Protein 5HQA (pdb70)

Nearest PDB structures (foldseek):
  5hqa-assembly1_A  TM=1.002E+00  e=0.000E+00  Pseudoalteromonas sp. K8
  5hqb-assembly1_A  TM=1.001E+00  e=0.000E+00  Pseudoalteromonas sp. K8
  5hqc-assembly1_A  TM=1.001E+00  e=0.000E+00  Pseudoalteromonas sp. K8
  2jka-assembly1_A  TM=9.350E-01  e=1.838E-80  Bacteroides thetaiotaomicron VPI-5482
  3wfa-assembly1_A  TM=9.321E-01  e=3.024E-80  Bacteroides thetaiotaomicron

Organism: NCBI:txid1719649

Foldseek 3Di:
DWFAAPVRQKIKDWAQPPQFTWIWIGGNPHTFFPTWHFWFDWPPQQTRGGQWHWDDKDKDWDWDWDAFPFAQAGIATDTWIKMKTKIWHDDDSIAIKIKMWTYHPFWIKIKIWGAFDPPQFWIFTQFTFTKGQGPQLQQKWWWFDADLFFAFLADFTDIGRSQVRAKTAPQTWIAGPLQKIKGKAWADQAQFFGWIWGQDPGRITGTDGFPWLVRTFGIDGGIDMGTMIMMTIDNALQSLLADPVLQSSDDAAPLPDLPLQAFWEEEELPVCCLLVQAHLEDDPRHSQAPVNQLVRLVLCLVLPGAEYEYHSQWPQRPDPSLPRLQPTDLQHGDPRHDLQVVLVSCVVSNHYYEAEAERSQALASCVVCVLVNLVNCLVSVHAEYEYHHNGTAQARWYQDPVRRIGTGGQRGSVNSNSVVVSLVSNVVSNHAYEYEPHHQASNCCRHRVSPFEYASYHAQSCLSPVQARHALLRLLQCLSISCSRDAHARQAAEQPQQSQHFADRTRGPLAFNQLSLLCLFRGATSYHYNYYDSVSCVVPVVSCVSVSPDHRGFNHKGFQHGDRSFKTKMKTFHDPDDPDNRQKIKMKMWGGQAWDKDKFQLLVHDAPWKWWKFKKWAAPPDARGHRRHRIDTDIDIDHRRDMDIHTAHRSGMMMIMTHTDD

Secondary structure (DSSP, 8-state):
-EEE-TTSSEEEEEESSSSS-EEEEEETTEEEEEEEE--EEESSSPPB-TT-EEEEEEEEEEEEEEE-SSSS-SEEEEEEEEEEEEEEEPSSS-EEEEEEEEEETTEEEEEEEE---TT--EEEEEEE--EEEETTGGG-EEEE-BSS-TTTT--PPEEEEGGG--EE-SSEEEE-TT--EEEEEEE---SSPPEEEEE-STTEEEEEEPPPTTS-SEEEESSEEPPEEEEEEESSHHHHHT--HHHHTSPP-SSS--TT---EEEEEETHHHHTTSSBSSSSTTBS--HHHHHHHHHHHHHHT--EEEE-S-BTT-SS-GGG-TTT--SS-B-TT--HHHHHHHHHHHSPEEEEEEE-TTBHHHHHHHHHHHHHHHHHTT--EEEEE----TT-EEEE-TTS-EEEE-TTSHHHHHHHHHHHHHHHHTT-EEEESS-PPP-STTTTSTTEEEE--S--TTHHHH-SS---TTHHHHHTTTHHHHS------------TT-SSSSSSS--S-HHHHHHHHHHS--SEEE--S-HHHHHT-HHHHHHHHH--S-EEEEEEEEEETTTEEEEEEEE-SBTTB-S--EEEEEEE-SS-EEEEEE-TTSPTT--EEEEEEEE-TT-BTTTBTT-EEEEEEEE-TT-EEEEEEPTT-EEEEEEEE--

Structure (mmCIF, N/CA/C/O backbone):
data_5HQA
#
_entry.id   5HQA
#
_cell.length_a   119.383
_cell.length_b   119.383
_cell.length_c   182.418
_cell.angle_alpha   90.000
_cell.angle_beta   90.000
_cell.angle_gamma   120.000
#
_symmetry.space_group_name_H-M   'P 32 2 1'
#
loop_
_entity.id
_entity.type
_entity.pdbx_description
1 polymer Alpha-glucosidase
2 branched 4,6-dideoxy-4-{[(1S,4R,5S,6S)-4,5,6-trihydroxy-3-(hydroxymethyl)cyclohex-2-en-1-yl]amino}-alpha-D-glucopyranose-(1-4)-alpha-D-glucopyranose-(1-4)-alpha-D-glucopyranose
3 non-polymer 'CALCIUM ION'
4 non-polymer 'CHLORIDE ION'
5 non-polymer 'MAGNESIUM ION'
6 non-polymer GLYCEROL
7 non-polymer 'FORMIC ACID'
8 non-polymer 'UNKNOWN ATOM OR ION'
9 water water
#
loop_
_atom_site.group_PDB
_atom_site.id
_atom_site.type_symbol
_atom_site.label_atom_id
_atom_site.label_alt_id
_atom_site.label_comp_id
_atom_site.label_asym_id
_atom_site.label_entity_id
_atom_site.label_seq_id
_atom_site.pdbx_PDB_ins_code
_atom_site.Cartn_x
_atom_site.Cartn_y
_atom_site.Cartn_z
_atom_site.occupancy
_atom_site.B_iso_or_equiv
_atom_site.auth_seq_id
_atom_site.auth_comp_id
_atom_site.auth_asym_id
_atom_site.auth_atom_id
_atom_site.pdbx_PDB_model_num
ATOM 1 N N . ALA A 1 1 ? 160.093 -29.822 14.654 1.00 17.54 20 ALA A N 1
ATOM 2 C CA . ALA A 1 1 ? 160.015 -29.406 13.256 1.00 18.67 20 ALA A CA 1
ATOM 3 C C . ALA A 1 1 ? 161.323 -28.746 12.868 1.00 20.18 20 ALA A C 1
ATOM 4 O O . ALA A 1 1 ? 161.931 -28.058 13.691 1.00 18.77 20 ALA A O 1
ATOM 6 N N . THR A 1 2 ? 161.757 -28.951 11.621 1.00 17.48 21 THR A N 1
ATOM 7 C CA . THR A 1 2 ? 163.017 -28.406 11.134 1.00 16.63 21 THR A CA 1
ATOM 8 C C . THR A 1 2 ? 162.813 -27.791 9.760 1.00 18.93 21 THR A C 1
ATOM 9 O O . THR A 1 2 ? 162.116 -28.363 8.914 1.00 18.66 21 THR A O 1
ATOM 13 N N . VAL A 1 3 ? 163.424 -26.625 9.539 1.00 15.61 22 VAL A N 1
ATOM 14 C CA . VAL A 1 3 ? 163.527 -26.041 8.208 1.00 15.33 22 VAL A CA 1
ATOM 15 C C . VAL A 1 3 ? 164.969 -25.586 8.037 1.00 17.26 22 VAL A C 1
ATOM 16 O O . VAL A 1 3 ? 165.624 -25.188 9.005 1.00 15.89 22 VAL A O 1
ATOM 20 N N . GLN A 1 4 ? 165.478 -25.686 6.807 1.00 15.78 23 GLN A N 1
ATOM 21 C CA . GLN A 1 4 ? 166.865 -25.350 6.511 1.00 15.52 23 GLN A CA 1
ATOM 22 C C . GLN A 1 4 ? 166.931 -24.377 5.345 1.00 17.23 23 GLN A C 1
ATOM 23 O O . GLN A 1 4 ? 166.035 -24.327 4.498 1.00 16.57 23 GLN A O 1
ATOM 29 N N . SER A 1 5 ? 168.022 -23.616 5.291 1.00 13.08 24 SER A N 1
ATOM 30 C CA . SER A 1 5 ? 168.254 -22.772 4.134 1.00 13.10 24 SER A CA 1
ATOM 31 C C . SER A 1 5 ? 168.412 -23.643 2.889 1.00 15.37 24 SER A C 1
ATOM 32 O O . SER A 1 5 ? 168.666 -24.846 2.991 1.00 15.40 24 SER A O 1
ATOM 35 N N . PRO A 1 6 ? 168.257 -23.058 1.699 1.00 15.32 25 PRO A N 1
ATOM 36 C CA . PRO A 1 6 ? 168.491 -23.841 0.477 1.00 17.83 25 PRO A CA 1
ATOM 37 C C . PRO A 1 6 ? 169.841 -24.542 0.449 1.00 20.26 25 PRO A C 1
ATOM 38 O O . PRO A 1 6 ? 169.910 -25.703 0.026 1.00 21.54 25 PRO A O 1
ATOM 42 N N . ASP A 1 7 ? 170.912 -23.894 0.912 1.00 18.53 26 ASP A N 1
ATOM 43 C CA . ASP A 1 7 ? 172.216 -24.546 0.889 1.00 18.48 26 ASP A CA 1
ATOM 44 C C . ASP A 1 7 ? 172.451 -25.459 2.088 1.00 17.68 26 ASP A C 1
ATOM 45 O O . ASP A 1 7 ? 173.494 -26.120 2.148 1.00 20.34 26 ASP A O 1
ATOM 50 N N . GLY A 1 8 ? 171.510 -25.526 3.030 1.00 16.82 27 GLY A N 1
ATOM 51 C CA . GLY A 1 8 ? 171.625 -26.408 4.178 1.00 16.43 27 GLY A CA 1
ATOM 52 C C . GLY A 1 8 ? 172.433 -25.873 5.344 1.00 17.74 27 GLY A C 1
ATOM 53 O O . GLY A 1 8 ? 172.442 -26.508 6.403 1.00 17.18 27 GLY A O 1
ATOM 54 N N . ASN A 1 9 ? 173.105 -24.724 5.200 1.00 13.92 28 ASN A N 1
ATOM 55 C CA . ASN A 1 9 ? 174.005 -24.273 6.259 1.00 15.89 28 ASN A CA 1
ATOM 56 C C . ASN A 1 9 ? 173.271 -23.708 7.467 1.00 15.03 28 ASN A C 1
ATOM 57 O O . ASN A 1 9 ? 173.783 -23.809 8.590 1.00 14.69 28 ASN A O 1
ATOM 62 N N . ILE A 1 10 ? 172.096 -23.115 7.277 1.00 13.38 29 ILE A N 1
ATOM 63 C CA . ILE A 1 10 ? 171.288 -22.613 8.387 1.00 13.43 29 ILE A CA 1
ATOM 64 C C . ILE A 1 10 ? 170.164 -23.604 8.645 1.00 16.14 29 ILE A C 1
ATOM 65 O O . ILE A 1 10 ? 169.420 -23.971 7.723 1.00 14.74 29 ILE A O 1
ATOM 70 N N . LYS A 1 11 ? 170.045 -24.049 9.888 1.00 12.96 30 LYS A N 1
ATOM 71 C CA . LYS A 1 11 ? 169.041 -25.039 10.255 1.00 13.25 30 LYS A CA 1
ATOM 72 C C . LYS A 1 11 ? 168.284 -24.519 11.467 1.00 15.20 30 LYS A C 1
ATOM 73 O O . LYS A 1 11 ? 168.900 -24.179 12.482 1.00 13.99 30 LYS A O 1
ATOM 79 N N A ILE A 1 12 ? 166.962 -24.418 11.338 0.43 13.48 31 ILE A N 1
ATOM 80 N N B ILE A 1 12 ? 166.958 -24.459 11.368 0.57 13.39 31 ILE A N 1
ATOM 81 C CA A ILE A 1 12 ? 166.082 -24.019 12.429 0.43 12.88 31 ILE A CA 1
ATOM 82 C CA B ILE A 1 12 ? 166.107 -23.988 12.457 0.57 12.74 31 ILE A CA 1
ATOM 83 C C A ILE A 1 12 ? 165.397 -25.267 12.952 0.43 12.57 31 ILE A C 1
ATOM 84 C C B ILE A 1 12 ? 165.291 -25.165 12.965 0.57 12.50 31 ILE A C 1
ATOM 85 O O A ILE A 1 12 ? 164.903 -26.083 12.165 0.43 14.72 31 ILE A O 1
ATOM 86 O O B ILE A 1 12 ? 164.606 -25.831 12.180 0.57 12.60 31 ILE A O 1
ATOM 95 N N . ILE A 1 13 ? 165.355 -25.415 14.271 1.00 12.20 32 ILE A N 1
ATOM 96 C CA . ILE A 1 13 ? 164.567 -26.459 14.917 1.00 14.46 32 ILE A CA 1
ATOM 97 C C . ILE A 1 13 ? 163.520 -25.774 15.778 1.00 15.61 32 ILE A C 1
ATOM 98 O O . ILE A 1 13 ? 163.861 -24.976 16.660 1.00 13.54 32 ILE A O 1
ATOM 103 N N . ILE A 1 14 ? 162.251 -26.081 15.519 1.00 12.71 33 ILE A N 1
ATOM 104 C CA . ILE A 1 14 ? 161.126 -25.535 16.266 1.00 12.83 33 ILE A CA 1
ATOM 105 C C . ILE A 1 14 ? 160.584 -26.646 17.155 1.00 16.59 33 ILE A C 1
ATOM 106 O O . ILE A 1 14 ? 160.347 -27.767 16.686 1.00 16.28 33 ILE A O 1
ATOM 111 N N . SER A 1 15 ? 160.398 -26.343 18.434 1.00 15.24 34 SER A N 1
ATOM 112 C CA . SER A 1 15 ? 160.187 -27.368 19.439 1.00 16.92 34 SER A CA 1
ATOM 113 C C . SER A 1 15 ? 159.013 -26.992 20.338 1.00 16.95 34 SER A C 1
ATOM 114 O O . SER A 1 15 ? 158.628 -25.824 20.440 1.00 15.48 34 SER A O 1
ATOM 117 N N . ASP A 1 16 ? 158.433 -28.004 20.993 1.00 17.14 35 ASP A N 1
ATOM 118 C CA . ASP A 1 16 ? 157.425 -27.751 22.018 1.00 18.20 35 ASP A CA 1
ATOM 119 C C . ASP A 1 16 ? 157.748 -28.482 23.314 1.00 21.09 35 ASP A C 1
ATOM 120 O O . ASP A 1 16 ? 156.860 -28.663 24.156 1.00 22.19 35 ASP A O 1
ATOM 125 N N . GLU A 1 17 ? 159.003 -28.901 23.491 1.00 17.46 36 GLU A N 1
ATOM 126 C CA . GLU A 1 17 ? 159.383 -29.664 24.672 1.00 24.48 36 GLU A CA 1
ATOM 127 C C . GLU A 1 17 ? 159.689 -28.764 25.862 1.00 29.64 36 GLU A C 1
ATOM 128 O O . GLU A 1 17 ? 159.522 -29.184 27.015 1.00 31.42 36 GLU A O 1
ATOM 134 N N . GLN A 1 18 ? 160.131 -27.537 25.603 1.00 33.77 37 GLN A N 1
ATOM 135 C CA . GLN A 1 18 ? 160.381 -26.563 26.655 1.00 42.33 37 GLN A CA 1
ATOM 136 C C . GLN A 1 18 ? 159.049 -26.082 27.231 1.00 47.91 37 GLN A C 1
ATOM 137 O O . GLN A 1 18 ? 157.965 -26.459 26.767 1.00 45.26 37 GLN A O 1
ATOM 143 N N . SER A 1 19 ? 159.133 -25.230 28.261 1.00 48.41 38 SER A N 1
ATOM 144 C CA . SER A 1 19 ? 157.916 -24.735 28.896 1.00 48.90 38 SER A CA 1
ATOM 145 C C . SER A 1 19 ? 156.991 -24.118 27.860 1.00 40.91 38 SER A C 1
ATOM 146 O O . SER A 1 19 ? 155.781 -24.384 27.852 1.00 38.68 38 SER A O 1
ATOM 149 N N A THR A 1 20 ? 157.542 -23.322 26.963 0.03 33.48 39 THR A N 1
ATOM 150 N N B THR A 1 20 ? 157.546 -23.309 26.964 0.97 33.13 39 THR A N 1
ATOM 151 C CA A THR A 1 20 ? 156.815 -22.735 25.856 0.03 29.72 39 THR A CA 1
ATOM 152 C CA B THR A 1 20 ? 156.812 -22.754 25.843 0.97 30.17 39 THR A CA 1
ATOM 153 C C A THR A 1 20 ? 157.310 -23.329 24.544 0.03 25.05 39 THR A C 1
ATOM 154 C C B THR A 1 20 ? 157.287 -23.389 24.541 0.97 24.83 39 THR A C 1
ATOM 155 O O A THR A 1 20 ? 158.354 -23.991 24.507 0.03 23.33 39 THR A O 1
ATOM 156 O O B THR A 1 20 ? 158.273 -24.137 24.510 0.97 20.98 39 THR A O 1
ATOM 163 N N . PRO A 1 21 ? 156.558 -23.165 23.455 1.00 21.49 40 PRO A N 1
ATOM 164 C CA . PRO A 1 21 ? 157.154 -23.307 22.127 1.00 17.76 40 PRO A CA 1
ATOM 165 C C . PRO A 1 21 ? 158.488 -22.569 22.070 1.00 15.90 40 PRO A C 1
ATOM 166 O O . PRO A 1 21 ? 158.687 -21.559 22.745 1.00 16.75 40 PRO A O 1
ATOM 170 N N . SER A 1 22 ? 159.414 -23.078 21.265 1.00 15.04 41 SER A N 1
ATOM 171 C CA . SER A 1 22 ? 160.729 -22.459 21.202 1.00 13.35 41 SER A CA 1
ATOM 172 C C . SER A 1 22 ? 161.379 -22.816 19.874 1.00 12.80 41 SER A C 1
ATOM 173 O O . SER A 1 22 ? 160.934 -23.725 19.167 1.00 12.81 41 SER A O 1
ATOM 176 N N . TYR A 1 23 ? 162.439 -22.082 19.538 1.00 11.84 42 TYR A N 1
ATOM 177 C CA . TYR A 1 23 ? 163.221 -22.388 18.351 1.00 11.36 42 TYR A CA 1
ATOM 178 C C . TYR A 1 23 ? 164.700 -22.254 18.695 1.00 13.81 42 TYR A C 1
ATOM 179 O O . TYR A 1 23 ? 165.078 -21.591 19.664 1.00 12.32 42 TYR A O 1
ATOM 188 N N . SER A 1 24 ? 165.533 -22.917 17.897 1.00 12.63 43 SER A N 1
ATOM 189 C CA . SER A 1 24 ? 166.981 -22.766 17.965 1.00 14.00 43 SER A CA 1
ATOM 190 C C . SER A 1 24 ? 167.530 -22.811 16.546 1.00 15.40 43 SER A C 1
ATOM 191 O O . SER A 1 24 ? 166.860 -23.272 15.620 1.00 13.84 43 SER A O 1
ATOM 194 N N . ILE A 1 25 ? 168.748 -22.307 16.366 1.00 11.01 44 ILE A N 1
ATOM 195 C CA . ILE A 1 25 ? 169.330 -22.192 15.032 1.00 11.08 44 ILE A CA 1
ATOM 196 C C . ILE A 1 25 ? 170.784 -22.628 15.084 1.00 15.88 44 ILE A C 1
ATOM 197 O O . ILE A 1 25 ? 171.536 -22.198 15.966 1.00 14.54 44 ILE A O 1
ATOM 202 N N . SER A 1 26 ? 171.186 -23.465 14.136 1.00 12.68 45 SER A N 1
ATOM 203 C CA . SER A 1 26 ? 172.590 -23.786 13.935 1.00 12.54 45 SER A CA 1
ATOM 204 C C . SER A 1 26 ? 173.074 -23.230 12.601 1.00 14.19 45 SER A C 1
ATOM 205 O O . SER A 1 26 ? 172.300 -23.060 11.653 1.00 13.41 45 SER A O 1
ATOM 208 N N . PHE A 1 27 ? 174.371 -22.942 12.541 1.00 12.35 46 PHE A N 1
ATOM 209 C CA . PHE A 1 27 ? 175.023 -22.490 11.320 1.00 12.22 46 PHE A CA 1
ATOM 210 C C . PHE A 1 27 ? 176.203 -23.416 11.094 1.00 17.75 46 PHE A C 1
ATOM 211 O O . PHE A 1 27 ? 177.074 -23.532 11.965 1.00 12.92 46 PHE A O 1
ATOM 219 N N . LYS A 1 28 ? 176.215 -24.095 9.944 1.00 14.73 47 LYS A N 1
ATOM 220 C CA . LYS A 1 28 ? 177.235 -25.100 9.651 1.00 15.58 47 LYS A CA 1
ATOM 221 C C . LYS A 1 28 ? 177.362 -26.093 10.803 1.00 17.82 47 LYS A C 1
ATOM 222 O O . LYS A 1 28 ? 178.461 -26.458 11.226 1.00 16.41 47 LYS A O 1
ATOM 228 N N . ASN A 1 29 ? 176.210 -26.494 11.341 1.00 14.01 48 ASN A N 1
ATOM 229 C CA . ASN A 1 29 ? 176.083 -27.533 12.355 1.00 16.21 48 ASN A CA 1
ATOM 230 C C . ASN A 1 29 ? 176.699 -27.148 13.691 1.00 16.41 48 ASN A C 1
ATOM 231 O O . ASN A 1 29 ? 177.039 -28.025 14.486 1.00 19.93 48 ASN A O 1
ATOM 236 N N . LYS A 1 30 ? 176.845 -25.857 13.963 1.00 14.61 49 LYS A N 1
ATOM 237 C CA . LYS A 1 30 ? 177.159 -25.363 15.298 1.00 16.51 49 LYS A CA 1
ATOM 238 C C . LYS A 1 30 ? 176.009 -24.480 15.753 1.00 13.53 49 LYS A C 1
ATOM 239 O O . LYS A 1 30 ? 175.609 -23.565 15.026 1.00 13.98 49 LYS A O 1
ATOM 245 N N . THR A 1 31 ? 175.477 -24.750 16.942 1.00 13.94 50 THR A N 1
ATOM 246 C CA . THR A 1 31 ? 174.385 -23.934 17.461 1.00 12.52 50 THR A CA 1
ATOM 247 C C . THR A 1 31 ? 174.845 -22.494 17.657 1.00 15.05 50 THR A C 1
ATOM 248 O O . THR A 1 31 ? 175.839 -22.241 18.342 1.00 14.97 50 THR A O 1
ATOM 252 N N . VAL A 1 32 ? 174.126 -21.547 17.054 1.00 12.54 51 VAL A N 1
ATOM 253 C CA . VAL A 1 32 ? 174.393 -20.138 17.283 1.00 13.36 51 VAL A CA 1
ATOM 254 C C . VAL A 1 32 ? 173.280 -19.464 18.073 1.00 12.94 51 VAL A C 1
ATOM 255 O O . VAL A 1 32 ? 173.555 -18.509 18.809 1.00 13.02 51 VAL A O 1
ATOM 259 N N . ILE A 1 33 ? 172.046 -19.953 17.970 1.00 11.41 52 ILE A N 1
ATOM 260 C CA . ILE A 1 33 ? 170.919 -19.478 18.764 1.00 10.84 52 ILE A CA 1
ATOM 261 C C . ILE A 1 33 ? 170.390 -20.672 19.553 1.00 13.90 52 ILE A C 1
ATOM 262 O O . ILE A 1 33 ? 169.931 -21.659 18.961 1.00 13.28 52 ILE A O 1
ATOM 267 N N . ASN A 1 34 ? 170.488 -20.598 20.883 1.00 10.73 53 ASN A N 1
ATOM 268 C CA . ASN A 1 34 ? 169.984 -21.648 21.751 1.00 10.84 53 ASN A CA 1
ATOM 269 C C . ASN A 1 34 ? 168.462 -21.580 21.810 1.00 11.70 53 ASN A C 1
ATOM 270 O O . ASN A 1 34 ? 167.841 -20.667 21.264 1.00 13.09 53 ASN A O 1
ATOM 275 N N . ASN A 1 35 ? 167.853 -22.553 22.499 1.00 12.68 54 ASN A N 1
ATOM 276 C CA . ASN A 1 35 ? 166.408 -22.562 22.727 1.00 13.57 54 ASN A CA 1
ATOM 277 C C . ASN A 1 35 ? 165.912 -21.171 23.091 1.00 13.65 54 ASN A C 1
ATOM 278 O O . ASN A 1 35 ? 166.357 -20.581 24.081 1.00 12.64 54 ASN A O 1
ATOM 283 N N . SER A 1 36 ? 164.984 -20.652 22.289 1.00 11.75 55 SER A N 1
ATOM 284 C CA . SER A 1 36 ? 164.481 -19.291 22.424 1.00 10.22 55 SER A CA 1
ATOM 285 C C . SER A 1 36 ? 162.961 -19.329 22.442 1.00 13.12 55 SER A C 1
ATOM 286 O O . SER A 1 36 ? 162.351 -19.912 21.543 1.00 12.63 55 SER A O 1
ATOM 289 N N . ALA A 1 37 ? 162.356 -18.693 23.448 1.00 11.28 56 ALA A N 1
ATOM 290 C CA . ALA A 1 37 ? 160.920 -18.792 23.685 1.00 13.12 56 ALA A CA 1
ATOM 291 C C . ALA A 1 37 ? 160.106 -18.050 22.617 1.00 13.85 56 ALA A C 1
ATOM 292 O O . ALA A 1 37 ? 160.588 -17.133 21.945 1.00 12.01 56 ALA A O 1
ATOM 294 N N . LEU A 1 38 ? 158.836 -18.461 22.491 1.00 12.35 57 LEU A N 1
ATOM 295 C CA . LEU A 1 38 ? 157.843 -17.848 21.618 1.00 13.10 57 LEU A CA 1
ATOM 296 C C . LEU A 1 38 ? 156.549 -17.664 22.399 1.00 15.71 57 LEU A C 1
ATOM 297 O O . LEU A 1 38 ? 156.216 -18.495 23.250 1.00 16.66 57 LEU A O 1
ATOM 302 N N . GLY A 1 39 ? 155.811 -16.590 22.115 1.00 10.85 58 GLY A N 1
ATOM 303 C CA . GLY A 1 39 ? 154.497 -16.425 22.714 1.00 12.47 58 GLY A CA 1
ATOM 304 C C . GLY A 1 39 ? 154.148 -14.971 22.996 1.00 11.06 58 GLY A C 1
ATOM 305 O O . GLY A 1 39 ? 154.839 -14.051 22.562 1.00 13.33 58 GLY A O 1
ATOM 306 N N . PHE A 1 40 ? 153.040 -14.795 23.732 1.00 11.59 59 PHE A N 1
ATOM 307 C CA . PHE A 1 40 ? 152.472 -13.485 24.045 1.00 15.12 59 PHE A CA 1
ATOM 308 C C . PHE A 1 40 ? 151.874 -13.472 25.445 1.00 13.70 59 PHE A C 1
ATOM 309 O O . PHE A 1 40 ? 151.338 -14.478 25.918 1.00 13.41 59 PHE A O 1
ATOM 317 N N . GLU A 1 41 ? 151.926 -12.296 26.078 1.00 13.08 60 GLU A N 1
ATOM 318 C CA . GLU A 1 41 ? 151.061 -11.946 27.197 1.00 13.23 60 GLU A CA 1
ATOM 319 C C . GLU A 1 41 ? 150.195 -10.757 26.798 1.00 15.51 60 GLU A C 1
ATOM 320 O O . GLU A 1 41 ? 150.628 -9.888 26.031 1.00 13.74 60 GLU A O 1
ATOM 326 N N . PHE A 1 42 ? 148.969 -10.723 27.331 1.00 15.11 61 PHE A N 1
ATOM 327 C CA . PHE A 1 42 ? 147.969 -9.715 27.007 1.00 13.64 61 PHE A CA 1
ATOM 328 C C . PHE A 1 42 ? 147.515 -9.031 28.284 1.00 16.42 61 PHE A C 1
ATOM 329 O O . PHE A 1 42 ? 147.687 -9.558 29.384 1.00 16.26 61 PHE A O 1
ATOM 337 N N . LYS A 1 43 ? 146.908 -7.855 28.126 1.00 15.24 62 LYS A N 1
ATOM 338 C CA . LYS A 1 43 ? 146.414 -7.135 29.291 1.00 17.23 62 LYS A CA 1
ATOM 339 C C . LYS A 1 43 ? 145.321 -7.927 29.991 1.00 18.32 62 LYS A C 1
ATOM 340 O O . LYS A 1 43 ? 145.320 -8.057 31.222 1.00 18.07 62 LYS A O 1
ATOM 346 N N . GLN A 1 44 ? 144.389 -8.472 29.222 1.00 17.03 63 GLN A N 1
ATOM 347 C CA . GLN A 1 44 ? 143.250 -9.177 29.789 1.00 19.07 63 GLN A CA 1
ATOM 348 C C . GLN A 1 44 ? 143.135 -10.610 29.300 1.00 19.23 63 GLN A C 1
ATOM 349 O O . GLN A 1 44 ? 142.846 -11.509 30.092 1.00 20.73 63 GLN A O 1
ATOM 355 N N . HIS A 1 45 ? 143.359 -10.849 28.017 1.00 15.97 64 HIS A N 1
ATOM 356 C CA . HIS A 1 45 ? 143.303 -12.198 27.478 1.00 15.93 64 HIS A CA 1
ATOM 357 C C . HIS A 1 45 ? 144.302 -13.107 28.193 1.00 18.78 64 HIS A C 1
ATOM 358 O O . HIS A 1 45 ? 145.352 -12.662 28.667 1.00 17.13 64 HIS A O 1
ATOM 365 N N . ALA A 1 46 ? 143.958 -14.394 28.282 1.00 19.43 65 ALA A N 1
ATOM 366 C CA . ALA A 1 46 ? 144.876 -15.379 28.845 1.00 18.67 65 ALA 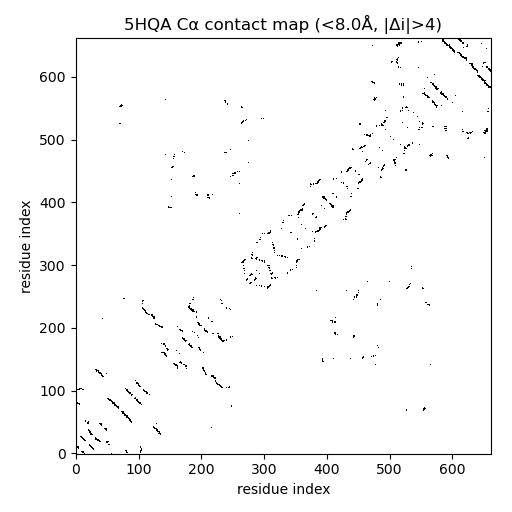A CA 1
ATOM 367 C C . ALA A 1 46 ? 146.125 -15.499 27.966 1.00 17.82 65 ALA A C 1
ATOM 368 O O . ALA A 1 46 ? 146.057 -15.294 26.748 1.00 15.97 65 ALA A O 1
ATOM 370 N N . PRO A 1 47 ? 147.281 -15.829 28.552 1.00 19.15 66 PRO A N 1
ATOM 371 C CA . PRO A 1 47 ? 148.532 -15.793 27.780 1.00 17.65 66 PRO A CA 1
ATOM 372 C C . PRO A 1 47 ? 148.650 -16.917 26.758 1.00 20.10 66 PRO A C 1
ATOM 373 O O . PRO A 1 47 ? 148.062 -17.993 26.898 1.00 21.65 66 PRO A O 1
ATOM 377 N N . PHE A 1 48 ? 149.426 -16.648 25.707 1.00 17.02 67 PHE A N 1
ATOM 378 C CA . PHE A 1 48 ? 149.882 -17.687 24.779 1.00 17.00 67 PHE A CA 1
ATOM 379 C C . PHE A 1 48 ? 151.317 -18.004 25.179 1.00 17.42 67 PHE A C 1
ATOM 380 O O . PHE A 1 48 ? 152.274 -17.448 24.647 1.00 17.28 67 PHE A O 1
ATOM 388 N N A SER A 1 49 ? 151.463 -18.902 26.152 0.68 17.55 68 SER A N 1
ATOM 389 N N B SER A 1 49 ? 151.461 -18.898 26.155 0.32 17.70 68 SER A N 1
ATOM 390 C CA A SER A 1 49 ? 152.796 -19.198 26.663 0.68 17.98 68 SER A CA 1
ATOM 391 C CA B SER A 1 49 ? 152.784 -19.187 26.694 0.32 17.78 68 SER A CA 1
ATOM 392 C C A SER A 1 49 ? 153.009 -20.703 26.781 0.68 17.78 68 SER A C 1
ATOM 393 C C B SER A 1 49 ? 153.024 -20.687 26.788 0.32 17.79 68 SER A C 1
ATOM 394 O O A SER A 1 49 ? 153.287 -21.371 25.782 0.68 17.86 68 SER A O 1
ATOM 395 O O B SER A 1 49 ? 153.339 -21.334 25.786 0.32 17.87 68 SER A O 1
ATOM 400 N N . ASN A 1 50 ? 152.876 -21.252 27.982 1.00 17.13 69 ASN A N 1
ATOM 401 C CA . ASN A 1 50 ? 153.178 -22.664 28.164 1.00 22.37 69 ASN A CA 1
ATOM 402 C C . ASN A 1 50 ? 152.017 -23.550 27.701 1.00 21.48 69 ASN A C 1
ATOM 403 O O . ASN A 1 50 ? 150.892 -23.094 27.478 1.00 20.02 69 ASN A O 1
ATOM 408 N N . SER A 1 51 ? 152.319 -24.841 27.541 1.00 21.90 70 SER A N 1
ATOM 409 C CA . SER A 1 51 ? 151.361 -25.908 27.252 1.00 25.49 70 SER A CA 1
ATOM 410 C C . SER A 1 51 ? 150.840 -25.891 25.818 1.00 24.33 70 SER A C 1
ATOM 411 O O . SER A 1 51 ? 149.880 -26.613 25.508 1.00 25.31 70 SER A O 1
ATOM 414 N N . PHE A 1 52 ? 151.431 -25.094 24.934 1.00 21.65 71 PHE A N 1
ATOM 415 C CA . PHE A 1 52 ? 151.124 -25.181 23.514 1.00 21.50 71 PHE A CA 1
ATOM 416 C C . PHE A 1 52 ? 151.959 -26.290 22.883 1.00 26.95 71 PHE A C 1
ATOM 417 O O . PHE A 1 52 ? 153.170 -26.374 23.122 1.00 28.43 71 PHE A O 1
ATOM 425 N N . LYS A 1 53 ? 151.314 -27.144 22.084 1.00 20.12 72 LYS A N 1
ATOM 426 C CA . LYS A 1 53 ? 151.984 -28.250 21.416 1.00 20.40 72 LYS A CA 1
ATOM 427 C C . LYS A 1 53 ? 151.861 -28.100 19.903 1.00 19.64 72 LYS A C 1
ATOM 428 O O . LYS A 1 53 ? 150.872 -27.563 19.397 1.00 17.05 72 LYS A O 1
ATOM 434 N N . ILE A 1 54 ? 152.876 -28.590 19.185 1.00 17.26 73 ILE A N 1
ATOM 435 C CA . ILE A 1 54 ? 152.840 -28.586 17.724 1.00 17.96 73 ILE A CA 1
ATOM 436 C C . ILE A 1 54 ? 151.834 -29.620 17.241 1.00 20.51 73 ILE A C 1
ATOM 437 O O . ILE A 1 54 ? 151.906 -30.800 17.608 1.00 20.55 73 ILE A O 1
ATOM 442 N N . THR A 1 55 ? 150.891 -29.183 16.408 1.00 19.43 74 THR A N 1
ATOM 443 C CA . THR A 1 55 ? 149.906 -30.080 15.826 1.00 19.15 74 THR A CA 1
ATOM 444 C C . THR A 1 55 ? 150.111 -30.320 14.339 1.00 20.57 74 THR A C 1
ATOM 445 O O . THR A 1 55 ? 149.672 -31.362 13.835 1.00 21.88 74 THR A O 1
ATOM 449 N N . LYS A 1 56 ? 150.769 -29.398 13.636 1.00 16.12 75 LYS A N 1
ATOM 450 C CA . LYS A 1 56 ? 150.846 -29.432 12.184 1.00 16.27 75 LYS A CA 1
ATOM 451 C C . LYS A 1 56 ? 152.056 -28.628 11.726 1.00 20.13 75 LYS A C 1
ATOM 452 O O . LYS A 1 56 ? 152.370 -27.587 12.313 1.00 16.40 75 LYS A O 1
ATOM 458 N N . VAL A 1 57 ? 152.734 -29.117 10.684 1.00 15.81 76 VAL A N 1
ATOM 459 C CA . VAL A 1 57 ? 153.742 -28.338 9.976 1.00 15.37 76 VAL A CA 1
ATOM 460 C C . VAL A 1 57 ? 153.414 -28.379 8.490 1.00 17.12 76 VAL A C 1
ATOM 461 O O . VAL A 1 57 ? 153.001 -29.418 7.962 1.00 16.99 76 VAL A O 1
ATOM 465 N N . GLN A 1 58 ? 153.574 -27.241 7.820 1.00 15.42 77 GLN A N 1
ATOM 466 C CA . GLN A 1 58 ? 153.323 -27.133 6.388 1.00 15.76 77 GLN A CA 1
ATOM 467 C C . GLN A 1 58 ? 154.570 -26.579 5.719 1.00 15.41 77 GLN A C 1
ATOM 468 O O . GLN A 1 58 ? 154.983 -25.454 6.017 1.00 17.26 77 GLN A O 1
ATOM 474 N N . GLN A 1 59 ? 155.165 -27.365 4.828 1.00 15.76 78 GLN A N 1
ATOM 475 C CA . GLN A 1 59 ? 156.413 -27.009 4.166 1.00 16.25 78 GLN A CA 1
ATOM 476 C C . GLN A 1 59 ? 156.146 -26.527 2.748 1.00 19.38 78 GLN A C 1
ATOM 477 O O . GLN A 1 59 ? 155.353 -27.126 2.015 1.00 16.87 78 GLN A O 1
ATOM 483 N N . GLN A 1 60 ? 156.827 -25.450 2.363 1.00 16.05 79 GLN A N 1
ATOM 484 C CA . GLN A 1 60 ? 156.808 -24.980 0.988 1.00 17.69 79 GLN A CA 1
ATOM 485 C C . GLN A 1 60 ? 158.111 -24.236 0.738 1.00 16.19 79 GLN A C 1
ATOM 486 O O . GLN A 1 60 ? 158.960 -24.121 1.623 1.00 17.06 79 GLN A O 1
ATOM 492 N N . SER A 1 61 ? 158.283 -23.752 -0.484 1.00 16.30 80 SER A N 1
ATOM 493 C CA . SER A 1 61 ? 159.561 -23.149 -0.829 1.00 16.56 80 SER A CA 1
ATOM 494 C C . SER A 1 61 ? 159.358 -22.172 -1.975 1.00 18.80 80 SER A C 1
ATOM 495 O O . SER A 1 61 ? 158.348 -22.215 -2.685 1.00 17.79 80 SER A O 1
ATOM 498 N N . THR A 1 62 ? 160.354 -21.304 -2.155 1.00 15.92 81 THR A N 1
ATOM 499 C CA . THR A 1 62 ? 160.306 -20.229 -3.132 1.00 17.16 81 THR A CA 1
ATOM 500 C C . THR A 1 62 ? 161.639 -20.161 -3.856 1.00 15.79 81 THR A C 1
ATOM 501 O O . THR A 1 62 ? 162.704 -20.273 -3.236 1.00 16.29 81 THR A O 1
ATOM 505 N N . ASN A 1 63 ? 161.576 -19.972 -5.171 1.00 16.39 82 ASN A N 1
ATOM 506 C CA . ASN A 1 63 ? 162.782 -19.723 -5.961 1.00 17.57 82 ASN A CA 1
ATOM 507 C C . ASN A 1 63 ? 162.373 -18.768 -7.079 1.00 18.00 82 ASN A C 1
ATOM 508 O O . ASN A 1 63 ? 162.047 -19.200 -8.185 1.00 19.21 82 ASN A O 1
ATOM 513 N N . THR A 1 64 ? 162.403 -17.472 -6.781 1.00 16.95 83 THR A N 1
ATOM 514 C CA . THR A 1 64 ? 161.899 -16.487 -7.717 1.00 19.54 83 THR A CA 1
ATOM 515 C C . THR A 1 64 ? 162.779 -15.242 -7.668 1.00 20.90 83 THR A C 1
ATOM 516 O O . THR A 1 64 ? 163.755 -15.173 -6.917 1.00 18.64 83 THR A O 1
ATOM 520 N N . GLN A 1 65 ? 162.433 -14.257 -8.495 1.00 16.25 84 GLN A N 1
ATOM 521 C CA . GLN A 1 65 ? 163.134 -12.981 -8.501 1.00 16.54 84 GLN A CA 1
ATOM 522 C C . GLN A 1 65 ? 162.151 -11.891 -8.902 1.00 19.31 84 GLN A C 1
ATOM 523 O O . GLN A 1 65 ? 161.138 -12.156 -9.551 1.00 20.28 84 GLN A O 1
ATOM 529 N N . TRP A 1 66 ? 162.451 -10.656 -8.498 1.00 17.45 85 TRP A N 1
ATOM 530 C CA . TRP A 1 66 ? 161.584 -9.526 -8.796 1.00 17.98 85 TRP A CA 1
ATOM 531 C C . TRP A 1 66 ? 162.447 -8.295 -9.047 1.00 18.49 85 TRP A C 1
ATOM 532 O O . TRP A 1 66 ? 163.637 -8.268 -8.717 1.00 17.87 85 TRP A O 1
ATOM 543 N N . GLN A 1 67 ? 161.844 -7.275 -9.651 1.00 16.30 86 GLN A N 1
ATOM 544 C CA . GLN A 1 67 ? 162.573 -6.083 -10.065 1.00 16.71 86 GLN A CA 1
ATOM 545 C C . GLN A 1 67 ? 162.180 -4.886 -9.205 1.00 16.34 86 GLN A C 1
ATOM 546 O O . GLN A 1 67 ? 160.991 -4.646 -8.970 1.00 18.57 86 GLN A O 1
ATOM 552 N N . GLN A 1 68 ? 163.193 -4.130 -8.730 1.00 15.57 87 GLN A N 1
ATOM 553 C CA . GLN A 1 68 ? 162.911 -2.917 -7.965 1.00 15.89 87 GLN A CA 1
ATOM 554 C C . GLN A 1 68 ? 162.695 -1.732 -8.900 1.00 16.94 87 GLN A C 1
ATOM 555 O O . GLN A 1 68 ? 163.364 -1.623 -9.930 1.00 17.85 87 GLN A O 1
ATOM 561 N N . PRO A 1 69 ? 161.784 -0.817 -8.562 1.00 18.64 88 PRO A N 1
ATOM 562 C CA . PRO A 1 69 ? 161.691 0.420 -9.357 1.00 19.17 88 PRO A CA 1
ATOM 563 C C . PRO A 1 69 ? 162.934 1.281 -9.228 1.00 19.06 88 PRO A C 1
ATOM 564 O O . PRO A 1 69 ? 163.336 1.939 -10.191 1.00 18.75 88 PRO A O 1
ATOM 568 N N . TRP A 1 70 ? 163.540 1.294 -8.046 1.00 15.45 89 TRP A N 1
ATOM 569 C CA . TRP A 1 70 ? 164.802 1.954 -7.754 1.00 15.17 89 TRP A CA 1
ATOM 570 C C . TRP A 1 70 ? 165.404 1.184 -6.595 1.00 15.50 89 TRP A C 1
ATOM 571 O O . TRP A 1 70 ? 164.695 0.478 -5.875 1.00 15.79 89 TRP A O 1
ATOM 582 N N . GLY A 1 71 ? 166.704 1.312 -6.400 1.00 14.74 90 GLY A N 1
ATOM 583 C CA . GLY A 1 71 ? 167.309 0.601 -5.296 1.00 13.58 90 GLY A CA 1
ATOM 584 C C . GLY A 1 71 ? 168.810 0.465 -5.449 1.00 16.95 90 GLY A C 1
ATOM 585 O O . GLY A 1 71 ? 169.438 1.099 -6.301 1.00 14.32 90 GLY A O 1
ATOM 586 N N . GLU A 1 72 ? 169.363 -0.374 -4.574 1.00 13.57 91 GLU A N 1
ATOM 587 C CA . GLU A 1 72 ? 170.771 -0.732 -4.577 1.00 14.12 91 GLU A CA 1
ATOM 588 C C . GLU A 1 72 ? 171.070 -1.861 -5.555 1.00 14.23 91 GLU A C 1
ATOM 589 O O . GLU A 1 72 ? 172.240 -2.124 -5.853 1.00 15.69 91 GLU A O 1
ATOM 595 N N . ARG A 1 73 ? 170.038 -2.527 -6.061 1.00 13.67 92 ARG A N 1
ATOM 596 C CA . ARG A 1 73 ? 170.182 -3.490 -7.138 1.00 14.26 92 ARG A CA 1
ATOM 597 C C . ARG A 1 73 ? 168.844 -3.566 -7.854 1.00 15.47 92 ARG A C 1
ATOM 598 O O . ARG A 1 73 ? 167.791 -3.330 -7.253 1.00 16.51 92 ARG A O 1
ATOM 606 N N . GLN A 1 74 ? 168.900 -3.881 -9.149 1.00 15.24 93 GLN A N 1
ATOM 607 C CA . GLN A 1 74 ? 167.696 -3.899 -9.966 1.00 15.73 93 GLN A CA 1
ATOM 608 C C . GLN A 1 74 ? 166.898 -5.184 -9.776 1.00 17.94 93 GLN A C 1
ATOM 609 O O . GLN A 1 74 ? 165.668 -5.138 -9.650 1.00 18.24 93 GLN A O 1
ATOM 615 N N . THR A 1 75 ? 167.572 -6.331 -9.739 1.00 15.67 94 THR A N 1
ATOM 616 C CA . THR A 1 75 ? 166.927 -7.631 -9.580 1.00 15.69 94 THR A CA 1
ATOM 617 C C . THR A 1 75 ? 167.231 -8.201 -8.199 1.00 15.18 94 THR A C 1
ATOM 618 O O . THR A 1 75 ? 168.397 -8.278 -7.797 1.00 17.26 94 THR A O 1
ATOM 622 N N . VAL A 1 76 ? 166.183 -8.606 -7.485 1.00 14.74 95 VAL A N 1
ATOM 623 C CA . VAL A 1 76 ? 166.297 -9.193 -6.154 1.00 14.14 95 VAL A CA 1
ATOM 624 C C . VAL A 1 76 ? 165.869 -10.644 -6.261 1.00 15.32 95 VAL A C 1
ATOM 625 O O . VAL A 1 76 ? 164.749 -10.935 -6.700 1.00 17.27 95 VAL A O 1
ATOM 629 N N . VAL A 1 77 ? 166.755 -11.545 -5.853 1.00 15.40 96 VAL A N 1
ATOM 630 C CA . VAL A 1 77 ? 166.497 -12.979 -5.868 1.00 15.07 96 VAL A CA 1
ATOM 631 C C . VAL A 1 77 ? 165.914 -13.389 -4.520 1.00 15.26 96 VAL A C 1
ATOM 632 O O . VAL A 1 77 ? 166.425 -12.988 -3.467 1.00 14.87 96 VAL A O 1
ATOM 636 N N . ASP A 1 78 ? 164.837 -14.181 -4.552 1.00 17.10 97 ASP A N 1
ATOM 637 C CA . ASP A 1 78 ? 164.174 -14.702 -3.354 1.00 16.26 97 ASP A CA 1
ATOM 638 C C . ASP A 1 78 ? 164.221 -16.229 -3.419 1.00 16.90 97 ASP A C 1
ATOM 639 O O . ASP A 1 78 ? 163.426 -16.848 -4.129 1.00 18.07 97 ASP A O 1
ATOM 644 N N . GLN A 1 79 ? 165.144 -16.841 -2.678 1.00 15.03 98 GLN A N 1
ATOM 645 C CA . GLN A 1 79 ? 165.240 -18.299 -2.592 1.00 15.24 98 GLN A CA 1
ATOM 646 C C . GLN A 1 79 ? 165.206 -18.686 -1.125 1.00 17.12 98 GLN A C 1
ATOM 647 O O . GLN A 1 79 ? 166.123 -18.341 -0.373 1.00 14.74 98 GLN A O 1
ATOM 653 N N . HIS A 1 80 ? 164.160 -19.396 -0.711 1.00 13.74 99 HIS A N 1
ATOM 654 C CA . HIS A 1 80 ? 164.076 -19.784 0.688 1.00 13.36 99 HIS A CA 1
ATOM 655 C C . HIS A 1 80 ? 163.214 -21.028 0.818 1.00 15.66 99 HIS A C 1
ATOM 656 O O . HIS A 1 80 ? 162.401 -21.343 -0.056 1.00 14.46 99 HIS A O 1
ATOM 663 N N . ASN A 1 81 ? 163.428 -21.749 1.912 1.00 13.55 100 ASN A N 1
ATOM 664 C CA . ASN A 1 81 ? 162.496 -22.773 2.350 1.00 13.79 100 ASN A CA 1
ATOM 665 C C . ASN A 1 81 ? 161.638 -22.197 3.466 1.00 14.71 100 ASN A C 1
ATOM 666 O O . ASN A 1 81 ? 162.074 -21.330 4.223 1.00 14.79 100 ASN A O 1
ATOM 671 N N . GLU A 1 82 ? 160.408 -22.682 3.554 1.00 14.40 101 GLU A N 1
ATOM 672 C CA . GLU A 1 82 ? 159.404 -22.103 4.429 1.00 14.08 101 GLU A CA 1
ATOM 673 C C . GLU A 1 82 ? 158.717 -23.220 5.196 1.00 14.73 101 GLU A C 1
ATOM 674 O O . GLU A 1 82 ? 158.462 -24.292 4.641 1.00 14.76 101 GLU A O 1
ATOM 680 N N . VAL A 1 83 ? 158.439 -22.988 6.474 1.00 13.93 102 VAL A N 1
ATOM 681 C CA . VAL A 1 83 ? 157.595 -23.904 7.232 1.00 14.99 102 VAL A CA 1
ATOM 682 C C . VAL A 1 83 ? 156.657 -23.084 8.102 1.00 17.23 102 VAL A C 1
ATOM 683 O O . VAL A 1 83 ? 157.065 -22.098 8.723 1.00 17.13 102 VAL A O 1
ATOM 687 N N . THR A 1 84 ? 155.387 -23.478 8.121 1.00 13.92 103 THR A N 1
ATOM 688 C CA . THR A 1 84 ? 154.411 -22.915 9.039 1.00 14.22 103 THR A CA 1
ATOM 689 C C . THR A 1 84 ? 154.138 -23.961 10.109 1.00 15.25 103 THR A C 1
ATOM 690 O O . THR A 1 84 ? 153.716 -25.082 9.795 1.00 14.31 103 THR A O 1
ATOM 694 N N . VAL A 1 85 ? 154.411 -23.605 11.362 1.00 13.45 104 VAL A N 1
ATOM 695 C CA . VAL A 1 85 ? 154.263 -24.504 12.500 1.00 13.93 104 VAL A CA 1
ATOM 696 C C . VAL A 1 85 ? 153.040 -24.058 13.280 1.00 14.63 104 VAL A C 1
ATOM 697 O O . VAL A 1 85 ? 152.966 -22.902 13.706 1.00 14.07 104 VAL A O 1
ATOM 701 N N . THR A 1 86 ? 152.075 -24.957 13.459 1.00 14.24 105 THR A N 1
ATOM 702 C CA . THR A 1 86 ? 150.852 -24.628 14.177 1.00 16.10 105 THR A CA 1
ATOM 703 C C . THR A 1 86 ? 150.936 -25.186 15.589 1.00 17.17 105 THR A C 1
ATOM 704 O O . THR A 1 86 ? 151.260 -26.365 15.774 1.00 15.36 105 THR A O 1
ATOM 708 N N . PHE A 1 87 ? 150.655 -24.333 16.573 1.00 15.30 106 PHE A N 1
ATOM 709 C CA . PHE A 1 87 ? 150.642 -24.693 17.983 1.00 14.32 106 PHE A CA 1
ATOM 710 C C . PHE A 1 87 ? 149.218 -24.614 18.505 1.00 17.91 106 PHE A C 1
ATOM 711 O O . PHE A 1 87 ? 148.458 -23.716 18.128 1.00 18.70 106 PHE A O 1
ATOM 719 N N . ALA A 1 88 ? 148.864 -25.524 19.403 1.00 17.25 107 ALA A N 1
ATOM 720 C CA . ALA A 1 88 ? 147.540 -25.485 20.000 1.00 17.92 107 ALA A CA 1
ATOM 721 C C . ALA A 1 88 ? 147.622 -25.892 21.462 1.00 19.82 107 ALA A C 1
ATOM 722 O O . ALA A 1 88 ? 148.419 -26.757 21.837 1.00 17.36 107 ALA A O 1
ATOM 724 N N . LYS A 1 89 ? 146.788 -25.254 22.275 1.00 18.11 108 LYS A N 1
ATOM 725 C CA . LYS A 1 89 ? 146.626 -25.555 23.681 1.00 19.33 108 LYS A CA 1
ATOM 726 C C . LYS A 1 89 ? 145.156 -25.856 23.942 1.00 21.48 108 LYS A C 1
ATOM 727 O O . LYS A 1 89 ? 144.287 -25.091 23.499 1.00 22.37 108 LYS A O 1
ATOM 733 N N . PRO A 1 90 ? 144.831 -26.963 24.604 1.00 25.58 109 PRO A N 1
ATOM 734 C CA . PRO A 1 90 ? 143.423 -27.262 24.886 1.00 27.43 109 PRO A CA 1
ATOM 735 C C . PRO A 1 90 ? 142.847 -26.312 25.926 1.00 30.73 109 PRO A C 1
ATOM 736 O O . PRO A 1 90 ? 143.563 -25.706 26.729 1.00 26.61 109 PRO A O 1
ATOM 740 N N . GLN A 1 91 ? 141.524 -26.175 25.892 1.00 33.82 110 GLN A N 1
ATOM 741 C CA . GLN A 1 91 ? 140.817 -25.394 26.901 1.00 38.27 110 GLN A CA 1
ATOM 742 C C . GLN A 1 91 ? 140.941 -26.105 28.257 1.00 37.84 110 GLN A C 1
ATOM 743 O O . GLN A 1 91 ? 141.217 -27.305 28.307 1.00 37.74 110 GLN A O 1
ATOM 749 N N . PRO A 1 92 ? 140.785 -25.366 29.369 1.00 36.60 111 PRO A N 1
ATOM 750 C CA . PRO A 1 92 ? 140.471 -23.940 29.509 1.00 34.01 111 PRO A CA 1
ATOM 751 C C . PRO A 1 92 ? 141.669 -23.054 29.219 1.00 29.34 111 PRO A C 1
ATOM 752 O O . PRO A 1 92 ? 142.816 -23.507 29.302 1.00 27.71 111 PRO A O 1
ATOM 756 N N . GLN A 1 93 ? 141.391 -21.797 28.883 1.00 28.72 112 GLN A N 1
ATOM 757 C CA . GLN A 1 93 ? 142.42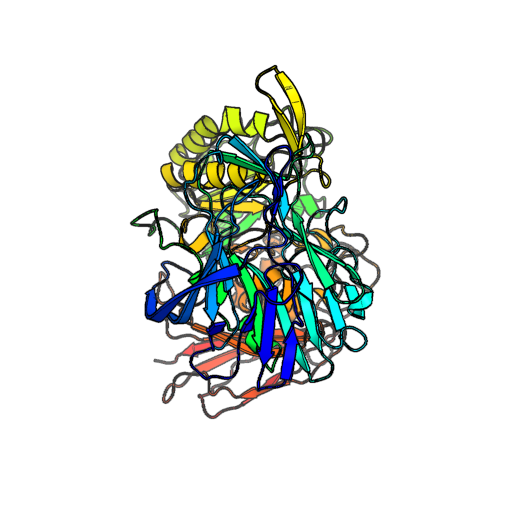9 -20.845 28.509 1.00 27.61 112 GLN A CA 1
ATOM 758 C C . GLN A 1 93 ? 143.328 -21.440 27.432 1.00 28.92 112 GLN A C 1
ATOM 759 O O . GLN A 1 93 ? 144.558 -21.328 27.477 1.00 28.81 112 GLN A O 1
ATOM 765 N N . GLY A 1 94 ? 142.697 -22.114 26.473 1.00 29.52 113 GLY A N 1
ATOM 766 C CA . GLY A 1 94 ? 143.387 -22.659 25.328 1.00 29.78 113 GLY A CA 1
ATOM 767 C C . GLY A 1 94 ? 143.428 -21.671 24.179 1.00 29.25 113 GLY A C 1
ATOM 768 O O . GLY A 1 94 ? 143.005 -20.517 24.284 1.00 30.59 113 GLY A O 1
ATOM 769 N N . GLY A 1 95 ? 143.954 -22.145 23.060 1.00 23.81 114 GLY A N 1
ATOM 770 C CA . GLY A 1 95 ? 144.086 -21.295 21.898 1.00 22.07 114 GLY A CA 1
ATOM 771 C C . GLY A 1 95 ? 144.973 -21.946 20.865 1.00 20.79 114 GLY A C 1
ATOM 772 O O . GLY A 1 95 ? 145.446 -23.077 21.030 1.00 19.71 114 GLY A O 1
ATOM 773 N N A THR A 1 96 ? 145.211 -21.190 19.796 0.40 19.09 115 THR A N 1
ATOM 774 N N B THR A 1 96 ? 145.176 -21.216 19.777 0.60 19.08 115 THR A N 1
ATOM 775 C CA A THR A 1 96 ? 145.943 -21.678 18.638 0.40 18.23 115 THR A CA 1
ATOM 776 C CA B THR A 1 96 ? 146.041 -21.711 18.725 0.60 18.10 115 THR A CA 1
ATOM 777 C C A THR A 1 96 ? 146.680 -20.515 17.992 0.40 16.99 115 THR A C 1
ATOM 778 C C B THR A 1 96 ? 146.699 -20.530 18.036 0.60 17.04 115 THR A C 1
ATOM 779 O O A THR A 1 96 ? 146.132 -19.414 17.880 0.40 16.63 115 THR A O 1
ATOM 780 O O B THR A 1 96 ? 146.131 -19.436 17.952 0.60 16.53 115 THR A O 1
ATOM 787 N N . TYR A 1 97 ? 147.924 -20.755 17.581 1.00 14.88 116 TYR A N 1
ATOM 788 C CA . TYR A 1 97 ? 148.622 -19.783 16.762 1.00 15.60 116 TYR A CA 1
ATOM 789 C C . TYR A 1 97 ? 149.651 -20.534 15.944 1.00 16.65 116 TYR A C 1
ATOM 790 O O . TYR A 1 97 ? 150.000 -21.677 16.250 1.00 15.31 116 TYR A O 1
ATOM 799 N N . SER A 1 98 ? 150.108 -19.888 14.883 1.00 13.43 117 SER A N 1
ATOM 800 C CA . SER A 1 98 ? 151.135 -20.455 14.035 1.00 13.49 117 SER A CA 1
ATOM 801 C C . SER A 1 98 ? 152.319 -19.509 13.974 1.00 13.83 117 SER A C 1
ATOM 802 O O . SER A 1 98 ? 152.184 -18.304 14.197 1.00 13.81 117 SER A O 1
ATOM 805 N N . VAL A 1 99 ? 153.490 -20.065 13.696 1.00 12.48 118 VAL A N 1
ATOM 806 C CA . VAL A 1 99 ? 154.673 -19.272 13.399 1.00 12.01 118 VAL A CA 1
ATOM 807 C C . VAL A 1 99 ? 155.182 -19.713 12.035 1.00 16.60 118 VAL A C 1
ATOM 808 O O . VAL A 1 99 ? 155.340 -20.915 11.784 1.00 16.29 118 VAL A O 1
ATOM 812 N N . ARG A 1 100 ? 155.397 -18.749 11.148 1.00 12.96 119 ARG A N 1
ATOM 813 C CA . ARG A 1 100 ? 155.903 -19.013 9.808 1.00 12.15 119 ARG A CA 1
ATOM 814 C C . ARG A 1 100 ? 157.383 -18.666 9.805 1.00 13.27 119 ARG A C 1
ATOM 815 O O . ARG A 1 100 ? 157.751 -17.550 10.177 1.00 13.10 119 ARG A O 1
ATOM 823 N N . PHE A 1 101 ? 158.225 -19.623 9.412 1.00 14.08 120 PHE A N 1
ATOM 824 C CA . PHE A 1 101 ? 159.672 -19.430 9.305 1.00 12.93 120 PHE A CA 1
ATOM 825 C C . PHE A 1 101 ? 160.086 -19.475 7.845 1.00 15.13 120 PHE A C 1
ATOM 826 O O . PHE A 1 101 ? 159.669 -20.376 7.111 1.00 16.57 120 PHE A O 1
ATOM 834 N N . LYS A 1 102 ? 160.927 -18.526 7.432 1.00 12.44 121 LYS A N 1
ATOM 835 C CA . LYS A 1 102 ? 161.535 -18.536 6.107 1.00 13.03 121 LYS A CA 1
ATOM 836 C C . LYS A 1 102 ? 163.043 -18.601 6.287 1.00 17.21 121 LYS A C 1
ATOM 837 O O . LYS A 1 102 ? 163.623 -17.747 6.961 1.00 16.68 121 LYS A O 1
ATOM 843 N N . ALA A 1 103 ? 163.674 -19.615 5.701 1.00 13.44 122 ALA A N 1
ATOM 844 C CA . ALA A 1 103 ? 165.109 -19.832 5.856 1.00 12.56 122 ALA A CA 1
ATOM 845 C C . ALA A 1 103 ? 165.785 -19.538 4.524 1.00 15.50 122 ALA A C 1
ATOM 846 O O . ALA A 1 103 ? 165.549 -20.247 3.535 1.00 15.52 122 ALA A O 1
ATOM 848 N N . PHE A 1 104 ? 166.605 -18.490 4.501 1.00 12.29 123 PHE A N 1
ATOM 849 C CA . PHE A 1 104 ? 167.433 -18.106 3.364 1.00 13.43 123 PHE A CA 1
ATOM 850 C C . PHE A 1 104 ? 168.875 -18.524 3.622 1.00 13.70 123 PHE A C 1
ATOM 851 O O . PHE A 1 104 ? 169.272 -18.771 4.763 1.00 14.13 123 PHE A O 1
ATOM 859 N N . ASP A 1 105 ? 169.678 -18.561 2.555 1.00 13.34 124 ASP A N 1
ATOM 860 C CA . ASP A 1 105 ? 171.103 -18.806 2.762 1.00 13.29 124 ASP A CA 1
ATOM 861 C C . ASP A 1 105 ? 171.759 -17.723 3.619 1.00 14.61 124 ASP A C 1
ATOM 862 O O . ASP A 1 105 ? 172.781 -17.991 4.254 1.00 15.20 124 ASP A O 1
ATOM 867 N N . SER A 1 106 ? 171.192 -16.519 3.671 1.00 11.85 125 SER A N 1
ATOM 868 C CA . SER A 1 106 ? 171.791 -15.424 4.421 1.00 11.21 125 SER A CA 1
ATOM 869 C C . SER A 1 106 ? 171.109 -15.143 5.756 1.00 11.40 125 SER A C 1
ATOM 870 O O . SER A 1 106 ? 171.521 -14.205 6.451 1.00 11.95 125 SER A O 1
ATOM 873 N N . GLY A 1 107 ? 170.094 -15.905 6.145 1.00 11.33 126 GLY A N 1
ATOM 874 C CA . GLY A 1 107 ? 169.438 -15.642 7.412 1.00 10.41 126 GLY A CA 1
ATOM 875 C C . GLY A 1 107 ? 168.026 -16.194 7.445 1.00 13.61 126 GLY A C 1
ATOM 876 O O . GLY A 1 107 ? 167.576 -16.875 6.523 1.00 13.60 126 GLY A O 1
ATOM 877 N N A VAL A 1 108 ? 167.331 -15.896 8.542 0.57 10.90 127 VAL A N 1
ATOM 878 N N B VAL A 1 108 ? 167.338 -15.868 8.544 0.43 11.08 127 VAL A N 1
ATOM 879 C CA A VAL A 1 108 ? 165.988 -16.426 8.741 0.57 11.13 127 VAL A CA 1
ATOM 880 C CA B VAL A 1 108 ? 166.015 -16.390 8.865 0.43 11.38 127 VAL A CA 1
ATOM 881 C C A VAL A 1 108 ? 165.047 -15.315 9.181 0.57 11.75 127 VAL A C 1
ATOM 882 C C B VAL A 1 108 ? 165.062 -15.226 9.100 0.43 11.75 127 VAL A C 1
ATOM 883 O O A VAL A 1 108 ? 165.432 -14.379 9.891 0.57 12.06 127 VAL A O 1
ATOM 884 O O B VAL A 1 108 ? 165.456 -14.165 9.597 0.43 12.22 127 VAL A O 1
ATOM 891 N N . GLY A 1 109 ? 163.803 -15.426 8.748 1.00 10.27 128 GLY A N 1
ATOM 892 C CA . GLY A 1 109 ? 162.737 -14.546 9.202 1.00 10.14 128 GLY A CA 1
ATOM 893 C C . GLY A 1 109 ? 161.610 -15.390 9.760 1.00 13.67 128 GLY A C 1
ATOM 894 O O . GLY A 1 109 ? 161.336 -16.484 9.257 1.00 13.12 128 GLY A O 1
ATOM 895 N N . PHE A 1 110 ? 160.966 -14.893 10.818 1.00 10.16 129 PHE A N 1
ATOM 896 C CA . PHE A 1 110 ? 159.772 -15.582 11.302 1.00 10.40 129 PHE A CA 1
ATOM 897 C C . PHE A 1 110 ? 158.747 -14.578 11.813 1.00 12.51 129 PHE A C 1
ATOM 898 O O . PHE A 1 110 ? 159.089 -13.469 12.236 1.00 12.35 129 PHE A O 1
ATOM 906 N N . ARG A 1 111 ? 157.477 -14.975 11.753 1.00 12.41 130 ARG A N 1
ATOM 907 C CA . ARG A 1 111 ? 156.413 -14.138 12.288 1.00 10.74 130 ARG A CA 1
ATOM 908 C C . ARG A 1 111 ? 155.317 -15.029 12.837 1.00 12.90 130 ARG A C 1
ATOM 909 O O . ARG A 1 111 ? 155.174 -16.191 12.449 1.00 14.09 130 ARG A O 1
ATOM 917 N N . TYR A 1 112 ? 154.558 -14.476 13.775 1.00 11.91 131 TYR A N 1
ATOM 918 C CA . TYR A 1 112 ? 153.398 -15.162 14.319 1.00 11.51 131 TYR A CA 1
ATOM 919 C C . TYR A 1 112 ? 152.190 -14.861 13.457 1.00 13.51 131 TYR A C 1
ATOM 920 O O . TYR A 1 112 ? 152.030 -13.740 12.964 1.00 14.15 131 TYR A O 1
ATOM 929 N N . GLU A 1 113 ? 151.328 -15.856 13.298 1.00 12.41 132 GLU A N 1
ATOM 930 C CA . GLU A 1 113 ? 150.043 -15.682 12.633 1.00 12.93 132 GLU A CA 1
ATOM 931 C C . GLU A 1 113 ? 148.989 -16.244 13.573 1.00 15.34 132 GLU A C 1
ATOM 932 O O . GLU A 1 113 ? 148.908 -17.460 13.770 1.00 15.79 132 GLU A O 1
ATOM 938 N N . VAL A 1 114 ? 148.229 -15.353 14.201 1.00 15.25 133 VAL A N 1
ATOM 939 C CA . VAL A 1 114 ? 147.214 -15.731 15.178 1.00 14.37 133 VAL A CA 1
ATOM 940 C C . VAL A 1 114 ? 145.861 -15.694 14.472 1.00 15.16 133 VAL A C 1
ATOM 941 O O . VAL A 1 114 ? 145.411 -14.607 14.079 1.00 17.24 133 VAL A O 1
ATOM 945 N N . PRO A 1 115 ? 145.192 -16.824 14.304 1.00 16.74 134 PRO A N 1
ATOM 946 C CA . PRO A 1 115 ? 143.960 -16.859 13.516 1.00 18.45 134 PRO A CA 1
ATOM 947 C C . PRO A 1 115 ? 142.749 -16.459 14.345 1.00 20.10 134 PRO A C 1
ATOM 948 O O . PRO A 1 115 ? 142.786 -16.398 15.573 1.00 18.85 134 PRO A O 1
ATOM 952 N N . LYS A 1 116 ? 141.647 -16.223 13.636 1.00 20.52 135 LYS A N 1
ATOM 953 C CA . LYS A 1 116 ? 140.357 -16.041 14.287 1.00 23.15 135 LYS A CA 1
ATOM 954 C C . LYS A 1 116 ? 140.052 -17.229 15.192 1.00 24.15 135 LYS A C 1
ATOM 955 O O . LYS A 1 116 ? 140.217 -18.387 14.793 1.00 24.02 135 LYS A O 1
ATOM 961 N N . GLN A 1 117 ? 139.627 -16.937 16.422 1.00 23.04 136 GLN A N 1
ATOM 962 C CA . GLN A 1 117 ? 139.278 -17.988 17.368 1.00 23.74 136 GLN A CA 1
ATOM 963 C C . GLN A 1 117 ? 138.409 -17.405 18.468 1.00 24.81 136 GLN A C 1
ATOM 964 O O . GLN A 1 117 ? 138.473 -16.211 18.770 1.00 24.27 136 GLN A O 1
ATOM 970 N N . ALA A 1 118 ? 137.612 -18.281 19.078 1.00 23.93 137 ALA A N 1
ATOM 971 C CA . ALA A 1 118 ? 136.652 -17.859 20.088 1.00 23.00 137 ALA A CA 1
ATOM 972 C C . ALA A 1 118 ? 137.355 -17.143 21.236 1.00 24.81 137 ALA A C 1
ATOM 973 O O . ALA A 1 118 ? 138.381 -17.609 21.740 1.00 27.78 137 ALA A O 1
ATOM 975 N N . GLY A 1 119 ? 136.812 -15.989 21.627 1.00 24.16 138 GLY A N 1
ATOM 976 C CA . GLY A 1 119 ? 137.357 -15.206 22.715 1.00 23.36 138 GLY A CA 1
ATOM 977 C C . GLY A 1 119 ? 138.515 -14.303 22.354 1.00 25.75 138 GLY A C 1
ATOM 978 O O . GLY A 1 119 ? 139.007 -13.584 23.232 1.00 27.97 138 GLY A O 1
ATOM 979 N N . LEU A 1 120 ? 138.976 -14.319 21.102 1.00 23.56 139 LEU A N 1
ATOM 980 C CA . LEU A 1 120 ? 140.043 -13.425 20.640 1.00 25.19 139 LEU A CA 1
ATOM 981 C C . LEU A 1 120 ? 139.377 -12.228 19.974 1.00 27.47 139 LEU A C 1
ATOM 982 O O . LEU A 1 120 ? 139.161 -12.209 18.763 1.00 28.92 139 LEU A O 1
ATOM 987 N N . ASN A 1 121 ? 139.046 -11.221 20.778 1.00 25.84 140 ASN A N 1
ATOM 988 C CA . ASN A 1 121 ? 138.327 -10.061 20.272 1.00 25.14 140 ASN A CA 1
ATOM 989 C C . ASN A 1 121 ? 139.238 -8.842 20.327 1.00 26.17 140 ASN A C 1
ATOM 990 O O . ASN A 1 121 ? 140.298 -8.838 19.693 1.00 30.23 140 ASN A O 1
ATOM 995 N N . ASN A 1 122 ? 138.858 -7.809 21.068 1.00 22.77 141 ASN A N 1
ATOM 996 C CA . ASN A 1 122 ? 139.720 -6.639 21.197 1.00 23.65 141 ASN A CA 1
ATOM 997 C C . ASN A 1 122 ? 140.811 -6.981 22.192 1.00 24.49 141 ASN A C 1
ATOM 998 O O . ASN A 1 122 ? 140.536 -7.160 23.381 1.00 33.38 141 ASN A O 1
ATOM 1003 N N . ILE A 1 123 ? 142.043 -7.101 21.717 1.00 18.06 142 ILE A N 1
ATOM 1004 C CA . ILE A 1 123 ? 143.117 -7.527 22.599 1.00 19.08 142 ILE A CA 1
ATOM 1005 C C . ILE A 1 123 ? 144.196 -6.459 22.624 1.00 19.20 142 ILE A C 1
ATOM 1006 O O . ILE A 1 123 ? 144.313 -5.623 21.724 1.00 18.96 142 ILE A O 1
ATOM 1011 N N . GLU A 1 124 ? 144.970 -6.479 23.700 1.00 14.20 143 GLU A N 1
ATOM 1012 C CA . GLU A 1 124 ? 146.089 -5.565 23.876 1.00 13.66 143 GLU A CA 1
ATOM 1013 C C . GLU A 1 124 ? 147.288 -6.391 24.308 1.00 16.55 143 GLU A C 1
ATOM 1014 O O . GLU A 1 124 ? 147.309 -6.926 25.423 1.00 18.36 143 GLU A O 1
ATOM 1020 N N . ILE A 1 125 ? 148.271 -6.517 23.419 1.00 12.59 144 ILE A N 1
ATOM 1021 C CA . ILE A 1 125 ? 149.495 -7.218 23.769 1.00 13.20 144 ILE A CA 1
ATOM 1022 C C . ILE A 1 125 ? 150.278 -6.374 24.763 1.00 15.50 144 ILE A C 1
ATOM 1023 O O . ILE A 1 125 ? 150.527 -5.183 24.531 1.00 14.22 144 ILE A O 1
ATOM 1028 N N . THR A 1 126 ? 150.665 -6.989 25.883 1.00 14.44 145 THR A N 1
ATOM 1029 C CA . THR A 1 126 ? 151.530 -6.338 26.850 1.00 14.63 145 THR A CA 1
ATOM 1030 C C . THR A 1 126 ? 152.950 -6.873 26.826 1.00 16.73 145 THR A C 1
ATOM 1031 O O . THR A 1 126 ? 153.856 -6.185 27.302 1.00 16.57 145 THR A O 1
ATOM 1035 N N . LYS A 1 127 ? 153.167 -8.070 26.284 1.00 13.74 146 LYS A N 1
ATOM 1036 C CA . LYS A 1 127 ? 154.524 -8.579 26.129 1.00 14.47 146 LYS A CA 1
ATOM 1037 C C . LYS A 1 127 ? 154.544 -9.580 24.989 1.00 13.55 146 LYS A C 1
ATOM 1038 O O . LYS A 1 127 ? 153.662 -10.438 24.900 1.00 15.84 146 LYS A O 1
ATOM 1044 N N . GLU A 1 128 ? 155.536 -9.460 24.118 1.00 11.59 147 GLU A N 1
ATOM 1045 C CA . GLU A 1 128 ? 155.866 -10.511 23.168 1.00 13.04 147 GLU A CA 1
ATOM 1046 C C . GLU A 1 128 ? 157.022 -11.307 23.770 1.00 14.66 147 GLU A C 1
ATOM 1047 O O . GLU A 1 128 ? 158.055 -10.726 24.121 1.00 14.51 147 GLU A O 1
ATOM 1053 N N . LEU A 1 129 ? 156.838 -12.620 23.922 1.00 12.06 148 LEU A N 1
ATOM 1054 C CA . LEU A 1 129 ? 157.800 -13.449 24.645 1.00 12.03 148 LEU A CA 1
ATOM 1055 C C . LEU A 1 129 ? 158.983 -13.889 23.788 1.00 13.64 148 LEU A C 1
ATOM 1056 O O . LEU A 1 129 ? 159.902 -14.525 24.319 1.00 14.05 148 LEU A O 1
ATOM 1061 N N . THR A 1 130 ? 158.970 -13.572 22.491 1.00 10.96 149 THR A N 1
ATOM 1062 C CA . THR A 1 130 ? 160.043 -13.912 21.564 1.00 9.45 149 THR A CA 1
ATOM 1063 C C . THR A 1 130 ? 161.416 -13.639 22.158 1.00 10.38 149 THR A C 1
ATOM 1064 O O . THR A 1 130 ? 161.690 -12.535 22.638 1.00 9.82 149 THR A O 1
ATOM 1068 N N . GLU A 1 131 ? 162.292 -14.637 22.084 1.00 9.26 150 GLU A N 1
ATOM 1069 C CA . GLU A 1 131 ? 163.671 -14.484 22.518 1.00 9.58 150 GLU A CA 1
ATOM 1070 C C . GLU A 1 131 ? 164.625 -14.756 21.362 1.00 10.22 150 GLU A C 1
ATOM 1071 O O . GLU A 1 131 ? 164.266 -15.377 20.353 1.00 9.63 150 GLU A O 1
ATOM 1077 N N . PHE A 1 132 ? 165.854 -14.268 21.538 1.00 10.17 151 PHE A N 1
ATOM 1078 C CA . PHE A 1 132 ? 167.011 -14.593 20.704 1.00 9.45 151 PHE A CA 1
ATOM 1079 C C . PHE A 1 132 ? 168.105 -14.964 21.703 1.00 11.81 151 PHE A C 1
ATOM 1080 O O . PHE A 1 132 ? 168.808 -14.085 22.209 1.00 11.23 151 PHE A O 1
ATOM 1088 N N . ALA A 1 133 ? 168.220 -16.248 22.034 1.00 9.61 152 ALA A N 1
ATOM 1089 C CA . ALA A 1 133 ? 169.188 -16.698 23.033 1.00 11.28 152 ALA A CA 1
ATOM 1090 C C . ALA A 1 133 ? 170.502 -17.016 22.326 1.00 13.90 152 ALA A C 1
ATOM 1091 O O . ALA A 1 133 ? 170.625 -18.046 21.651 1.00 13.82 152 ALA A O 1
ATOM 1093 N N . VAL A 1 134 ? 171.487 -16.142 22.488 1.00 10.79 153 VAL A N 1
ATOM 1094 C CA . VAL A 1 134 ? 172.753 -16.291 21.779 1.00 10.59 153 VAL A CA 1
ATOM 1095 C C . VAL A 1 134 ? 173.629 -17.307 22.499 1.00 13.77 153 VAL A C 1
ATOM 1096 O O . VAL A 1 134 ? 173.886 -17.187 23.707 1.00 13.98 153 VAL A O 1
ATOM 1100 N N . ASN A 1 135 ? 174.105 -18.297 21.751 1.00 11.48 154 ASN A N 1
ATOM 1101 C CA . ASN A 1 135 ? 174.999 -19.304 22.301 1.00 11.81 154 ASN A CA 1
ATOM 1102 C C . ASN A 1 135 ? 176.396 -18.718 22.496 1.00 13.51 154 ASN A C 1
ATOM 1103 O O . ASN A 1 135 ? 176.876 -17.942 21.664 1.00 12.95 154 ASN A O 1
ATOM 1108 N N . ASN A 1 136 ? 177.044 -19.085 23.611 1.00 12.54 155 ASN A N 1
ATOM 1109 C CA . ASN A 1 136 ? 178.391 -18.598 23.946 1.00 13.94 155 ASN A CA 1
ATOM 1110 C C . ASN A 1 136 ? 178.459 -17.069 23.948 1.00 13.98 155 ASN A C 1
ATOM 1111 O O . ASN A 1 136 ? 179.388 -16.458 23.409 1.00 14.66 155 ASN A O 1
ATOM 1116 N N . SER A 1 137 ? 177.459 -16.439 24.570 1.00 13.45 156 SER A N 1
ATOM 1117 C CA . SER A 1 137 ? 177.409 -14.979 24.572 1.00 10.98 156 SER A CA 1
ATOM 1118 C C . SER A 1 137 ? 178.575 -14.371 25.340 1.00 12.46 156 SER A C 1
ATOM 1119 O O . SER A 1 137 ? 178.927 -13.211 25.094 1.00 13.99 156 SER A O 1
ATOM 1122 N N . HIS A 1 138 ? 179.188 -15.135 26.249 1.00 11.09 157 HIS A N 1
ATOM 1123 C CA . HIS A 1 138 ? 180.276 -14.614 27.067 1.00 13.96 157 HIS A CA 1
ATOM 1124 C C . HIS A 1 138 ? 181.547 -14.345 26.263 1.00 17.07 157 HIS A C 1
ATOM 1125 O O . HIS A 1 138 ? 182.432 -13.641 26.757 1.00 16.90 157 HIS A O 1
ATOM 1132 N N . THR A 1 139 ? 181.668 -14.881 25.047 1.00 12.54 158 THR A N 1
ATOM 1133 C CA . THR A 1 139 ? 182.831 -14.598 24.208 1.00 14.59 158 THR A CA 1
ATOM 1134 C C . THR A 1 139 ? 182.464 -13.853 22.927 1.00 15.57 158 THR A C 1
ATOM 1135 O O . THR A 1 139 ? 183.308 -13.733 22.028 1.00 17.66 158 THR A O 1
ATOM 1139 N N . ALA A 1 140 ? 181.242 -13.340 22.825 1.00 13.19 159 ALA A N 1
ATOM 1140 C CA . ALA A 1 140 ? 180.799 -12.599 21.650 1.00 10.03 159 ALA A CA 1
ATOM 1141 C C . ALA A 1 140 ? 181.043 -11.101 21.824 1.00 12.90 159 ALA A C 1
ATOM 1142 O O . ALA A 1 140 ? 181.081 -10.582 22.947 1.00 11.70 159 ALA A O 1
ATOM 1144 N N . THR A 1 141 ? 181.182 -10.408 20.691 1.00 11.07 160 THR A N 1
ATOM 1145 C CA . THR A 1 141 ? 181.420 -8.968 20.643 1.00 10.59 160 THR A CA 1
ATOM 1146 C C . THR A 1 141 ? 180.273 -8.309 19.897 1.00 12.80 160 THR A C 1
ATOM 1147 O O . THR A 1 141 ? 179.885 -8.778 18.823 1.00 12.67 160 THR A O 1
ATOM 1151 N N . ALA A 1 142 ? 179.758 -7.206 20.442 1.00 10.37 161 ALA A N 1
ATOM 1152 C CA . ALA A 1 142 ? 178.612 -6.514 19.867 1.00 10.00 161 ALA A CA 1
ATOM 1153 C C . ALA A 1 142 ? 178.942 -5.052 19.568 1.00 11.66 161 ALA A C 1
ATOM 1154 O O . ALA A 1 142 ? 179.757 -4.424 20.253 1.00 11.45 161 ALA A O 1
ATOM 1156 N N . TRP A 1 143 ? 178.278 -4.511 18.541 1.00 9.40 162 TRP A N 1
ATOM 1157 C CA . TRP A 1 143 ? 178.392 -3.105 18.162 1.00 9.11 162 TRP A CA 1
ATOM 1158 C C . TRP A 1 143 ? 176.982 -2.532 18.137 1.00 11.36 162 TRP A C 1
ATOM 1159 O O . TRP A 1 143 ? 176.193 -2.890 17.259 1.00 14.07 162 TRP A O 1
ATOM 1170 N N . TRP A 1 144 ? 176.650 -1.648 19.081 1.00 9.93 163 TRP A N 1
ATOM 1171 C CA . TRP A 1 144 ? 175.234 -1.388 19.334 1.00 8.68 163 TRP A CA 1
ATOM 1172 C C . TRP A 1 144 ? 174.995 0.040 19.818 1.00 9.69 163 TRP A C 1
ATOM 1173 O O . TRP A 1 144 ? 175.906 0.716 20.309 1.00 9.08 163 TRP A O 1
ATOM 1184 N N . ILE A 1 145 ? 173.742 0.485 19.686 1.00 9.13 164 ILE A N 1
ATOM 1185 C CA . ILE A 1 145 ? 173.298 1.737 20.302 1.00 7.93 164 ILE A CA 1
ATOM 1186 C C . ILE A 1 145 ? 172.205 1.440 21.322 1.00 9.84 164 ILE A C 1
ATOM 1187 O O . ILE A 1 145 ? 171.421 0.491 21.153 1.00 10.60 164 ILE A O 1
ATOM 1192 N N . PRO A 1 146 ? 172.114 2.225 22.388 1.00 10.44 165 PRO A N 1
ATOM 1193 C CA . PRO A 1 146 ? 171.096 1.965 23.408 1.00 9.87 165 PRO A CA 1
ATOM 1194 C C . PRO A 1 146 ? 169.713 2.321 22.900 1.00 11.25 165 PRO A C 1
ATOM 1195 O O . PRO A 1 146 ? 169.535 3.238 22.092 1.00 11.54 165 PRO A O 1
ATOM 1199 N N . ALA A 1 147 ? 168.725 1.593 23.398 1.00 8.87 166 ALA A N 1
ATOM 1200 C CA . ALA A 1 147 ? 167.332 1.877 23.093 1.00 9.34 166 ALA A CA 1
ATOM 1201 C C . ALA A 1 147 ? 166.679 2.615 24.255 1.00 9.44 166 ALA A C 1
ATOM 1202 O O . ALA A 1 147 ? 167.149 2.561 25.394 1.00 10.39 166 ALA A O 1
ATOM 1204 N N . ARG A 1 148 ? 165.570 3.294 23.943 1.00 9.54 167 ARG A N 1
ATOM 1205 C CA . ARG A 1 148 ? 164.747 4.033 24.899 1.00 10.37 167 ARG A CA 1
ATOM 1206 C C . ARG A 1 148 ? 165.485 5.221 25.504 1.00 10.37 167 ARG A C 1
ATOM 1207 O O . ARG A 1 148 ? 165.115 5.697 26.583 1.00 11.09 167 ARG A O 1
ATOM 1215 N N . GLY A 1 149 ? 166.531 5.712 24.829 1.00 8.59 168 GLY A N 1
ATOM 1216 C CA . GLY A 1 149 ? 167.276 6.847 25.328 1.00 8.59 168 GLY A CA 1
ATOM 1217 C C . GLY A 1 149 ? 166.691 8.151 24.852 1.00 12.20 168 GLY A C 1
ATOM 1218 O O . GLY A 1 149 ? 165.836 8.189 23.970 1.00 12.20 168 GLY A O 1
ATOM 1219 N N . TRP A 1 150 ? 167.174 9.243 25.444 1.00 8.73 169 TRP A N 1
ATOM 1220 C CA . TRP A 1 150 ? 166.593 10.539 25.120 1.00 10.18 169 TRP A CA 1
ATOM 1221 C C . TRP A 1 150 ? 166.863 10.948 23.676 1.00 11.49 169 TRP A C 1
ATOM 1222 O O . TRP A 1 150 ? 166.100 11.756 23.125 1.00 12.11 169 TRP A O 1
ATOM 1233 N N . ASN A 1 151 ? 167.899 10.389 23.036 1.00 10.22 170 ASN A N 1
ATOM 1234 C CA . ASN A 1 151 ? 168.231 10.793 21.673 1.00 10.25 170 ASN A CA 1
ATOM 1235 C C . ASN A 1 151 ? 167.854 9.760 20.615 1.00 11.71 170 ASN A C 1
ATOM 1236 O O . ASN A 1 151 ? 168.399 9.805 19.509 1.00 11.71 170 ASN A O 1
ATOM 1241 N N . ARG A 1 152 ? 166.921 8.852 20.914 1.00 10.61 171 ARG A N 1
ATOM 1242 C CA . ARG A 1 152 ? 166.263 8.006 19.886 1.00 9.83 171 ARG A CA 1
ATOM 1243 C C . ARG A 1 152 ? 167.320 7.114 19.234 1.00 11.03 171 ARG A C 1
ATOM 1244 O O . ARG A 1 152 ? 168.019 6.373 19.945 1.00 10.40 171 ARG A O 1
ATOM 1252 N N . TYR A 1 153 ? 167.464 7.129 17.905 1.00 10.89 172 TYR A N 1
ATOM 1253 C CA . TYR A 1 153 ? 168.479 6.332 17.229 1.00 9.54 172 TYR A CA 1
ATOM 1254 C C . TYR A 1 153 ? 169.797 7.074 17.068 1.00 10.29 172 TYR A C 1
ATOM 1255 O O . TYR A 1 153 ? 170.759 6.490 16.554 1.00 11.31 172 TYR A O 1
ATOM 1264 N N . GLU A 1 154 ? 169.864 8.345 17.467 1.00 8.29 173 GLU A N 1
ATOM 1265 C CA . GLU A 1 154 ? 171.023 9.183 17.152 1.00 9.76 173 GLU A CA 1
ATOM 1266 C C . GLU A 1 154 ? 172.077 9.057 18.255 1.00 10.28 173 GLU A C 1
ATOM 1267 O O . GLU A 1 154 ? 172.280 9.945 19.088 1.00 10.74 173 GLU A O 1
ATOM 1273 N N . TYR A 1 155 ? 172.766 7.913 18.235 1.00 8.19 174 TYR A N 1
ATOM 1274 C CA . TYR A 1 155 ? 173.864 7.613 19.146 1.00 8.04 174 TYR A CA 1
ATOM 1275 C C . TYR A 1 155 ? 175.043 7.073 18.353 1.00 10.17 174 TYR A C 1
ATOM 1276 O O . TYR A 1 155 ? 174.860 6.451 17.304 1.00 9.72 174 TYR A O 1
ATOM 1285 N N . VAL A 1 156 ? 176.255 7.281 18.862 1.00 9.69 175 VAL A N 1
ATOM 1286 C CA . VAL A 1 156 ? 177.390 6.560 18.288 1.00 9.70 175 VAL A CA 1
ATOM 1287 C C . VAL A 1 156 ? 177.376 5.130 18.817 1.00 10.12 175 VAL A C 1
ATOM 1288 O O . VAL A 1 156 ? 176.845 4.848 19.898 1.00 10.39 175 VAL A O 1
ATOM 1292 N N . TYR A 1 157 ? 177.947 4.210 18.041 1.00 8.88 176 TYR A N 1
ATOM 1293 C CA . TYR A 1 157 ? 177.901 2.795 18.383 1.00 9.54 176 TYR A CA 1
ATOM 1294 C C . TYR A 1 157 ? 178.927 2.445 19.453 1.00 11.29 176 TYR A C 1
ATOM 1295 O O . TYR A 1 157 ? 180.058 2.951 19.449 1.00 12.64 176 TYR A O 1
ATOM 1304 N N . ASN A 1 158 ? 178.510 1.584 20.384 1.00 9.39 177 ASN A N 1
ATOM 1305 C CA . ASN A 1 158 ? 179.387 1.034 21.408 1.00 10.50 177 ASN A CA 1
ATOM 1306 C C . ASN A 1 158 ? 179.981 -0.280 20.926 1.00 13.08 177 ASN A C 1
ATOM 1307 O O . ASN A 1 158 ? 179.298 -1.066 20.272 1.00 15.10 177 ASN A O 1
ATOM 1312 N N . THR A 1 159 ? 181.245 -0.524 21.278 1.00 8.53 178 THR A N 1
ATOM 1313 C CA . THR A 1 159 ? 181.919 -1.794 21.014 1.00 9.12 178 THR A CA 1
ATOM 1314 C C . THR A 1 159 ? 182.140 -2.464 22.363 1.00 10.76 178 THR A C 1
ATOM 1315 O O . THR A 1 159 ? 182.964 -1.998 23.156 1.00 12.00 178 THR A O 1
ATOM 1319 N N . THR A 1 160 ? 181.375 -3.527 22.654 1.00 9.85 179 THR A N 1
ATOM 1320 C CA . THR A 1 160 ? 181.478 -4.149 23.977 1.00 10.25 179 THR A CA 1
ATOM 1321 C C . THR A 1 160 ? 181.341 -5.662 23.875 1.00 13.10 179 THR A C 1
ATOM 1322 O O . THR A 1 160 ? 180.887 -6.174 22.840 1.00 12.92 179 THR A O 1
ATOM 1326 N N . PRO A 1 161 ? 181.698 -6.404 24.927 1.00 13.54 180 PRO A N 1
ATOM 1327 C CA . PRO A 1 161 ? 181.208 -7.787 25.057 1.00 10.71 180 PRO A CA 1
ATOM 1328 C C . PRO A 1 161 ? 179.694 -7.839 24.912 1.00 10.56 180 PRO A C 1
ATOM 1329 O O . PRO A 1 161 ? 178.981 -6.941 25.366 1.00 10.95 180 PRO A O 1
ATOM 1333 N N . LEU A 1 162 ? 179.197 -8.903 24.271 1.00 9.99 181 LEU A N 1
ATOM 1334 C CA . LEU A 1 162 ? 177.754 -9.013 24.045 1.00 10.51 181 LEU A CA 1
ATOM 1335 C C . LEU A 1 162 ? 176.964 -8.948 25.356 1.00 12.12 181 LEU A C 1
ATOM 1336 O O . LEU A 1 162 ? 175.857 -8.395 25.392 1.00 11.32 181 LEU A O 1
ATOM 1341 N N . ASN A 1 163 ? 177.521 -9.480 26.448 1.00 10.26 182 ASN A N 1
ATOM 1342 C CA . ASN A 1 163 ? 176.779 -9.495 27.698 1.00 11.42 182 ASN A CA 1
ATOM 1343 C C . ASN A 1 163 ? 176.602 -8.109 28.306 1.00 13.03 182 ASN A C 1
ATOM 1344 O O . ASN A 1 163 ? 175.840 -7.980 29.270 1.00 13.67 182 ASN A O 1
ATOM 1349 N N . ASP A 1 164 ? 177.264 -7.079 27.771 1.00 10.15 183 ASP A N 1
ATOM 1350 C CA . ASP A 1 164 ? 177.086 -5.716 28.266 1.00 10.57 183 ASP A CA 1
ATOM 1351 C C . ASP A 1 164 ? 176.021 -4.932 27.509 1.00 13.60 183 ASP A C 1
ATOM 1352 O O . ASP A 1 164 ? 175.761 -3.777 27.868 1.00 15.02 183 ASP A O 1
ATOM 1357 N N . ALA A 1 165 ? 175.422 -5.509 26.464 1.00 11.54 184 ALA A N 1
ATOM 1358 C CA . ALA A 1 165 ? 174.415 -4.817 25.651 1.00 11.01 184 ALA A CA 1
ATOM 1359 C C . ALA A 1 165 ? 173.059 -5.030 26.312 1.00 13.46 184 ALA A C 1
ATOM 1360 O O . ALA A 1 165 ? 172.358 -6.001 26.027 1.00 13.59 184 ALA A O 1
ATOM 1362 N N . ALA A 1 166 ? 172.675 -4.104 27.203 1.00 11.98 185 ALA A N 1
ATOM 1363 C CA . ALA A 1 166 ? 171.535 -4.356 28.082 1.00 9.26 185 ALA A CA 1
ATOM 1364 C C . ALA A 1 166 ? 170.197 -4.119 27.385 1.00 12.72 185 ALA A C 1
ATOM 1365 O O . ALA A 1 166 ? 169.258 -4.912 27.550 1.00 12.18 185 ALA A O 1
ATOM 1367 N N . LEU A 1 167 ? 170.083 -3.042 26.609 1.00 8.27 186 LEU A N 1
ATOM 1368 C CA . LEU A 1 167 ? 168.802 -2.650 26.030 1.00 7.75 186 LEU A CA 1
ATOM 1369 C C . LEU A 1 167 ? 169.131 -1.889 24.757 1.00 11.71 186 LEU A C 1
ATOM 1370 O O . LEU A 1 167 ? 169.660 -0.777 24.830 1.00 12.34 186 LEU A O 1
ATOM 1375 N N . VAL A 1 168 ? 168.840 -2.481 23.596 1.00 8.69 187 VAL A N 1
ATOM 1376 C CA . VAL A 1 168 ? 169.448 -2.037 22.350 1.00 8.95 187 VAL A CA 1
ATOM 1377 C C . VAL A 1 168 ? 168.404 -1.915 21.249 1.00 11.08 187 VAL A C 1
ATOM 1378 O O . VAL A 1 168 ? 167.391 -2.626 21.230 1.00 9.93 187 VAL A O 1
ATOM 1382 N N . HIS A 1 169 ? 168.663 -0.987 20.327 1.00 11.24 188 HIS A N 1
ATOM 1383 C CA . HIS A 1 169 ? 167.889 -0.872 19.103 1.00 10.28 188 HIS A CA 1
ATOM 1384 C C . HIS A 1 169 ? 168.391 -1.871 18.066 1.00 11.24 188 HIS A C 1
ATOM 1385 O O . HIS A 1 169 ? 169.504 -2.399 18.157 1.00 10.52 188 HIS A O 1
ATOM 1392 N N . THR A 1 170 ? 167.552 -2.128 17.068 1.00 9.82 189 THR A N 1
ATOM 1393 C CA . THR A 1 170 ? 167.960 -2.967 15.947 1.00 8.30 189 THR A CA 1
ATOM 1394 C C . THR A 1 170 ? 168.100 -2.095 14.698 1.00 10.14 189 THR A C 1
ATOM 1395 O O . THR A 1 170 ? 167.476 -1.035 14.619 1.00 11.27 189 THR A O 1
ATOM 1399 N N . PRO A 1 171 ? 168.902 -2.524 13.704 1.00 13.69 190 PRO A N 1
ATOM 1400 C CA . PRO A 1 171 ? 169.673 -3.772 13.568 1.00 13.97 190 PRO A CA 1
ATOM 1401 C C . PRO A 1 171 ? 170.729 -3.905 14.652 1.00 15.42 190 PRO A C 1
ATOM 1402 O O . PRO A 1 171 ? 171.507 -2.973 14.903 1.00 15.48 190 PRO A O 1
ATOM 1406 N N . PHE A 1 172 ? 170.724 -5.048 15.317 1.00 10.56 191 PHE A N 1
ATOM 1407 C CA . PHE A 1 172 ? 171.625 -5.327 16.429 1.00 9.74 191 PHE A CA 1
ATOM 1408 C C . PHE A 1 172 ? 172.620 -6.367 15.935 1.00 12.30 191 PHE A C 1
ATOM 1409 O O . PHE A 1 172 ? 172.247 -7.526 15.716 1.00 11.07 191 PHE A O 1
ATOM 1417 N N . THR A 1 173 ? 173.876 -5.951 15.754 1.00 10.03 192 THR A N 1
ATOM 1418 C CA . THR A 1 173 ? 174.897 -6.746 15.079 1.00 8.70 192 THR A CA 1
ATOM 1419 C C . THR A 1 173 ? 175.991 -7.168 16.049 1.00 10.75 192 THR A C 1
ATOM 1420 O O . THR A 1 173 ? 176.473 -6.362 16.851 1.00 10.16 192 THR A O 1
ATOM 1424 N N . PHE A 1 174 ? 176.400 -8.430 15.962 1.00 10.58 193 PHE A N 1
ATOM 1425 C CA . PHE A 1 174 ? 177.463 -8.929 16.819 1.00 8.67 193 PHE A CA 1
ATOM 1426 C C . PHE A 1 174 ? 178.154 -10.089 16.110 1.00 12.81 193 PHE A C 1
ATOM 1427 O O . PHE A 1 174 ? 177.699 -10.567 15.067 1.00 11.81 193 PHE A O 1
ATOM 1435 N N . LYS A 1 175 ? 179.281 -10.529 16.667 1.00 11.69 194 LYS A N 1
ATOM 1436 C CA . LYS A 1 175 ? 179.952 -11.718 16.160 1.00 12.85 194 LYS A CA 1
ATOM 1437 C C . LYS A 1 175 ? 180.262 -12.642 17.326 1.00 14.36 194 LYS A C 1
ATOM 1438 O O . LYS A 1 175 ? 180.494 -12.190 18.450 1.00 13.08 194 LYS A O 1
ATOM 1444 N N . ASN A 1 176 ? 180.250 -13.945 17.061 1.00 13.92 195 ASN A N 1
ATOM 1445 C CA . ASN A 1 176 ? 180.645 -14.869 18.110 1.00 12.79 195 ASN A CA 1
ATOM 1446 C C . ASN A 1 176 ? 182.132 -15.183 17.957 1.00 16.53 195 ASN A C 1
ATOM 1447 O O . ASN A 1 176 ? 182.814 -14.678 17.058 1.00 17.28 195 ASN A O 1
ATOM 1452 N N . GLN A 1 177 ? 182.658 -16.003 18.866 1.00 18.53 196 GLN A N 1
ATOM 1453 C CA . GLN A 1 177 ? 184.097 -16.215 18.883 1.00 23.09 196 GLN A CA 1
ATOM 1454 C C . GLN A 1 177 ? 184.580 -16.978 17.657 1.00 24.04 196 GLN A C 1
ATOM 1455 O O . GLN A 1 177 ? 185.743 -16.822 17.271 1.00 25.87 196 GLN A O 1
ATOM 1461 N N . ASP A 1 178 ? 183.711 -17.779 17.032 1.00 22.19 197 ASP A N 1
ATOM 1462 C CA . ASP A 1 178 ? 184.008 -18.411 15.749 1.00 22.82 197 ASP A CA 1
ATOM 1463 C C . ASP A 1 178 ? 184.149 -17.410 14.606 1.00 22.16 197 ASP A C 1
ATOM 1464 O O . ASP A 1 178 ? 184.551 -17.808 13.507 1.00 24.17 197 ASP A O 1
ATOM 1469 N N . GLY A 1 179 ? 183.816 -16.139 14.820 1.00 18.36 198 GLY A N 1
ATOM 1470 C CA . GLY A 1 179 ? 183.826 -15.165 13.749 1.00 18.92 198 GLY A CA 1
ATOM 1471 C C . GLY A 1 179 ? 182.540 -15.093 12.951 1.00 18.44 198 GLY A C 1
ATOM 1472 O O . GLY A 1 179 ? 182.463 -14.306 11.998 1.00 16.21 198 GLY A O 1
ATOM 1473 N N . VAL A 1 180 ? 181.529 -15.886 13.307 1.00 14.21 199 VAL A N 1
ATOM 1474 C CA . VAL A 1 180 ? 180.232 -15.795 12.651 1.00 13.19 199 VAL A CA 1
ATOM 1475 C C . VAL A 1 180 ? 179.574 -14.478 13.028 1.00 14.17 199 VAL A C 1
ATOM 1476 O O . VAL A 1 180 ? 179.461 -14.145 14.215 1.00 13.46 199 VAL A O 1
ATOM 1480 N N . HIS A 1 181 ? 179.135 -13.720 12.025 1.00 11.23 200 HIS A N 1
ATOM 1481 C CA . HIS A 1 181 ? 178.436 -12.464 12.261 1.00 9.91 200 HIS A CA 1
ATOM 1482 C C . HIS A 1 181 ? 176.935 -12.679 12.219 1.00 11.98 200 HIS A C 1
ATOM 1483 O O . HIS A 1 181 ? 176.424 -13.401 11.359 1.00 11.70 200 HIS A O 1
ATOM 1490 N N . ILE A 1 182 ? 176.233 -12.031 13.142 1.00 10.21 201 ILE A N 1
ATOM 1491 C CA . ILE A 1 182 ? 174.790 -12.176 13.276 1.00 9.13 201 ILE A CA 1
ATOM 1492 C C . ILE A 1 182 ? 174.198 -10.789 13.470 1.00 11.55 201 ILE A C 1
ATOM 1493 O O . ILE A 1 182 ? 174.795 -9.939 14.139 1.00 11.36 201 ILE A O 1
ATOM 1498 N N . SER A 1 183 ? 173.028 -10.552 12.882 1.00 9.87 202 SER A N 1
ATOM 1499 C CA . SER A 1 183 ? 172.340 -9.286 13.099 1.00 8.46 202 SER A CA 1
ATOM 1500 C C . SER A 1 183 ? 170.852 -9.547 13.238 1.00 11.50 202 SER A C 1
ATOM 1501 O O . SER A 1 183 ? 170.262 -10.237 12.399 1.00 12.05 202 SER A O 1
ATOM 1504 N N . ILE A 1 184 ? 170.249 -8.981 14.281 1.00 9.44 203 ILE A N 1
ATOM 1505 C CA . ILE A 1 184 ? 168.832 -9.155 14.577 1.00 8.19 203 ILE A CA 1
ATOM 1506 C C . ILE A 1 184 ? 168.102 -7.867 14.217 1.00 10.72 203 ILE A C 1
ATOM 1507 O O . ILE A 1 184 ? 168.555 -6.771 14.570 1.00 9.20 203 ILE A O 1
ATOM 1512 N N . HIS A 1 185 ? 166.971 -7.997 13.531 1.00 9.74 204 HIS A N 1
ATOM 1513 C CA . HIS A 1 185 ? 166.207 -6.829 13.108 1.00 8.87 204 HIS A CA 1
ATOM 1514 C C . HIS A 1 185 ? 164.766 -7.293 12.896 1.00 10.27 204 HIS A C 1
ATOM 1515 O O . HIS A 1 185 ? 164.365 -8.343 13.411 1.00 12.11 204 HIS A O 1
ATOM 1522 N N . GLU A 1 186 ? 163.976 -6.509 12.168 1.00 9.36 205 GLU A N 1
ATOM 1523 C CA . GLU A 1 186 ? 162.622 -6.925 11.840 1.00 11.39 205 GLU A CA 1
ATOM 1524 C C . GLU A 1 186 ? 162.247 -6.361 10.475 1.00 13.30 205 GLU A C 1
ATOM 1525 O O . GLU A 1 186 ? 162.896 -5.446 9.958 1.00 13.12 205 GLU A O 1
ATOM 1531 N N . ALA A 1 187 ? 161.201 -6.930 9.879 1.00 11.24 206 ALA A N 1
ATOM 1532 C CA . ALA A 1 187 ? 160.783 -6.515 8.550 1.00 10.72 206 ALA A CA 1
ATOM 1533 C C . ALA A 1 187 ? 159.272 -6.335 8.509 1.00 11.29 206 ALA A C 1
ATOM 1534 O O . ALA A 1 187 ? 158.530 -7.079 9.162 1.00 10.94 206 ALA A O 1
ATOM 1536 N N . ALA A 1 188 ? 158.831 -5.342 7.728 1.00 10.30 207 ALA A N 1
ATOM 1537 C CA . ALA A 1 188 ? 157.413 -5.045 7.510 1.00 12.17 207 ALA A CA 1
ATOM 1538 C C . ALA A 1 188 ? 156.723 -4.672 8.823 1.00 11.64 207 ALA A C 1
ATOM 1539 O O . ALA A 1 188 ? 155.728 -5.276 9.236 1.00 12.40 207 ALA A O 1
ATOM 1541 N N . LEU A 1 189 ? 157.259 -3.641 9.474 1.00 11.73 208 LEU A N 1
ATOM 1542 C CA . LEU A 1 189 ? 156.701 -3.170 10.744 1.00 11.64 208 LEU A CA 1
ATOM 1543 C C . LEU A 1 189 ? 155.474 -2.321 10.433 1.00 11.97 208 LEU A C 1
ATOM 1544 O O . LEU A 1 189 ? 155.588 -1.133 10.117 1.00 11.47 208 LEU A O 1
ATOM 1549 N N . VAL A 1 190 ? 154.298 -2.950 10.501 1.00 11.23 209 VAL A N 1
ATOM 1550 C CA . VAL A 1 190 ? 153.024 -2.360 10.103 1.00 12.18 209 VAL A CA 1
ATOM 1551 C C . VAL A 1 190 ? 152.012 -2.606 11.213 1.00 14.58 209 VAL A C 1
ATOM 1552 O O . VAL A 1 190 ? 151.817 -3.755 11.625 1.00 15.03 209 VAL A O 1
ATOM 1556 N N . ASP A 1 191 ? 151.365 -1.538 11.685 1.00 12.94 210 ASP A N 1
ATOM 1557 C CA . ASP A 1 191 ? 150.317 -1.627 12.711 1.00 13.18 210 ASP A CA 1
ATOM 1558 C C . ASP A 1 191 ? 150.773 -2.445 13.922 1.00 13.93 210 ASP A C 1
ATOM 1559 O O . ASP A 1 191 ? 150.066 -3.328 14.414 1.00 13.86 210 ASP A O 1
ATOM 1564 N N . TYR A 1 192 ? 151.968 -2.136 14.412 1.00 12.70 211 TYR A N 1
ATOM 1565 C CA . TYR A 1 192 ? 152.554 -2.887 15.508 1.00 12.38 211 TYR A CA 1
ATOM 1566 C C . TYR A 1 192 ? 153.611 -1.999 16.143 1.00 12.44 211 TYR A C 1
ATOM 1567 O O . TYR A 1 192 ? 154.012 -0.982 15.571 1.00 11.48 211 TYR A O 1
ATOM 1576 N N . ALA A 1 193 ? 154.038 -2.378 17.341 1.00 11.09 212 ALA A N 1
ATOM 1577 C CA . ALA A 1 193 ? 155.061 -1.635 18.067 1.00 12.09 212 ALA A CA 1
ATOM 1578 C C . ALA A 1 193 ? 156.446 -2.139 17.679 1.00 12.74 212 ALA A C 1
ATOM 1579 O O . ALA A 1 193 ? 156.647 -3.342 17.494 1.00 11.97 212 ALA A O 1
ATOM 1581 N N . ALA A 1 194 ? 157.407 -1.219 17.570 1.00 10.61 213 ALA A N 1
ATOM 1582 C CA . ALA A 1 194 ? 158.768 -1.630 17.246 1.00 9.82 213 ALA A CA 1
ATOM 1583 C C . ALA A 1 194 ? 159.340 -2.515 18.345 1.00 12.71 213 ALA A C 1
ATOM 1584 O O . ALA A 1 194 ? 159.023 -2.365 19.527 1.00 12.51 213 ALA A O 1
ATOM 1586 N N . MET A 1 195 ? 160.208 -3.436 17.938 1.00 10.13 214 MET A N 1
ATOM 1587 C CA . MET A 1 195 ? 160.910 -4.319 18.857 1.00 9.69 214 MET A CA 1
ATOM 1588 C C . MET A 1 195 ? 162.250 -3.700 19.246 1.00 14.30 214 MET A C 1
ATOM 1589 O O . MET A 1 195 ? 163.061 -3.349 18.384 1.00 13.69 214 MET A O 1
ATOM 1594 N N . VAL A 1 196 ? 162.464 -3.564 20.541 1.00 10.31 215 VAL A N 1
ATOM 1595 C CA . VAL A 1 196 ? 163.758 -3.307 21.151 1.00 9.83 215 VAL A CA 1
ATOM 1596 C C . VAL A 1 196 ? 164.220 -4.628 21.757 1.00 12.39 215 VAL A C 1
ATOM 1597 O O . VAL A 1 196 ? 163.392 -5.487 22.070 1.00 13.00 215 VAL A O 1
ATOM 1601 N N . LEU A 1 197 ? 165.532 -4.833 21.898 1.00 9.18 216 LEU A N 1
ATOM 1602 C CA . LEU A 1 197 ? 166.035 -6.084 22.461 1.00 8.04 216 LEU A CA 1
ATOM 1603 C C . LEU A 1 197 ? 166.509 -5.855 23.889 1.00 9.90 216 LEU A C 1
ATOM 1604 O O . LEU A 1 197 ? 167.348 -4.987 24.139 1.00 10.57 216 LEU A O 1
ATOM 1609 N N . ASN A 1 198 ? 165.998 -6.662 24.815 1.00 8.91 217 ASN A N 1
ATOM 1610 C CA . ASN A 1 198 ? 166.235 -6.493 26.245 1.00 8.58 217 ASN A CA 1
ATOM 1611 C C . ASN A 1 198 ? 166.939 -7.752 26.732 1.00 8.81 217 ASN A C 1
ATOM 1612 O O . ASN A 1 198 ? 166.338 -8.829 26.748 1.00 10.46 217 ASN A O 1
ATOM 1617 N N .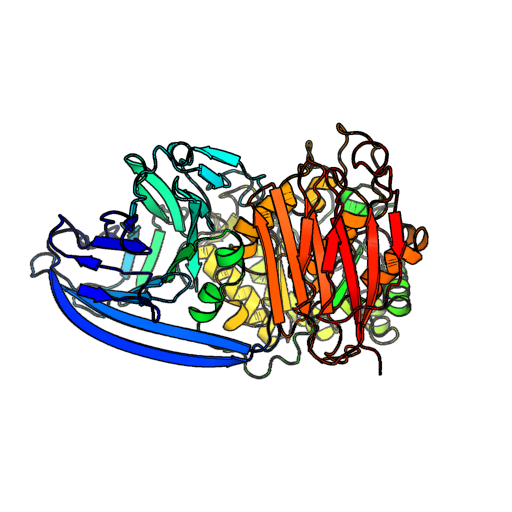 GLN A 1 199 ? 168.210 -7.635 27.112 1.00 8.78 218 GLN A N 1
ATOM 1618 C CA . GLN A 1 199 ? 168.949 -8.812 27.547 1.00 9.65 218 GLN A CA 1
ATOM 1619 C C . GLN A 1 199 ? 168.485 -9.210 28.946 1.00 12.37 218 GLN A C 1
ATOM 1620 O O . GLN A 1 199 ? 168.593 -8.421 29.894 1.00 11.40 218 GLN A O 1
ATOM 1626 N N . ARG A 1 200 ? 167.959 -10.430 29.074 1.00 8.84 219 ARG A N 1
ATOM 1627 C CA . ARG A 1 200 ? 167.442 -10.898 30.353 1.00 10.40 219 ARG A CA 1
ATOM 1628 C C . ARG A 1 200 ? 168.520 -11.719 31.051 1.00 12.46 219 ARG A C 1
ATOM 1629 O O . ARG A 1 200 ? 169.536 -11.158 31.479 1.00 12.90 219 ARG A O 1
ATOM 1637 N N . ARG A 1 201 ? 168.347 -13.036 31.171 1.00 11.72 220 ARG A N 1
ATOM 1638 C CA . ARG A 1 201 ? 169.486 -13.847 31.573 1.00 11.03 220 ARG A CA 1
ATOM 1639 C C . ARG A 1 201 ? 170.592 -13.692 30.531 1.00 12.22 220 ARG A C 1
ATOM 1640 O O . ARG A 1 201 ? 170.321 -13.308 29.391 1.00 13.04 220 ARG A O 1
ATOM 1648 N N . PRO A 1 202 ? 171.851 -13.917 30.912 1.00 14.80 221 PRO A N 1
ATOM 1649 C CA . PRO A 1 202 ? 172.966 -13.578 30.009 1.00 14.84 221 PRO A CA 1
ATOM 1650 C C . PRO A 1 202 ? 172.808 -14.203 28.630 1.00 13.28 221 PRO A C 1
ATOM 1651 O O . PRO A 1 202 ? 172.577 -15.408 28.496 1.00 14.68 221 PRO A O 1
ATOM 1655 N N . GLY A 1 203 ? 172.919 -13.361 27.597 1.00 10.91 222 GLY A N 1
ATOM 1656 C CA . GLY A 1 203 ? 172.779 -13.786 26.217 1.00 12.35 222 GLY A CA 1
ATOM 1657 C C . GLY A 1 203 ? 171.356 -13.977 25.726 1.00 14.59 222 GLY A C 1
ATOM 1658 O O . GLY A 1 203 ? 171.162 -14.236 24.527 1.00 14.74 222 GLY A O 1
ATOM 1659 N N . VAL A 1 204 ? 170.351 -13.860 26.590 1.00 9.47 223 VAL A N 1
ATOM 1660 C CA . VAL A 1 204 ? 168.963 -14.100 26.205 1.00 10.70 223 VAL A CA 1
ATOM 1661 C C . VAL A 1 204 ? 168.326 -12.744 25.921 1.00 12.49 223 VAL A C 1
ATOM 1662 O O . VAL A 1 204 ? 167.921 -12.026 26.844 1.00 12.71 223 VAL A O 1
ATOM 1666 N N . PHE A 1 205 ? 168.210 -12.388 24.643 1.00 10.32 224 PHE A N 1
ATOM 1667 C CA . PHE A 1 205 ? 167.602 -11.116 24.268 1.00 9.88 224 PHE A CA 1
ATOM 1668 C C . PHE A 1 205 ? 166.107 -11.315 24.051 1.00 13.53 224 PHE A C 1
ATOM 1669 O O . PHE A 1 205 ? 165.695 -12.065 23.158 1.00 14.59 224 PHE A O 1
ATOM 1677 N N . GLN A 1 206 ? 165.297 -10.661 24.878 1.00 9.65 225 GLN A N 1
ATOM 1678 C CA . GLN A 1 206 ? 163.850 -10.784 24.790 1.00 9.92 225 GLN A CA 1
ATOM 1679 C C . GLN A 1 206 ? 163.277 -9.587 24.044 1.00 10.90 225 GLN A C 1
ATOM 1680 O O . GLN A 1 206 ? 163.729 -8.454 24.236 1.00 10.00 225 GLN A O 1
ATOM 1686 N N . ALA A 1 207 ? 162.299 -9.848 23.172 1.00 10.54 226 ALA A N 1
ATOM 1687 C CA . ALA A 1 207 ? 161.567 -8.768 22.520 1.00 11.22 226 ALA A CA 1
ATOM 1688 C C . ALA A 1 207 ? 160.967 -7.841 23.568 1.00 13.60 226 ALA A C 1
ATOM 1689 O O . ALA A 1 207 ? 160.341 -8.290 24.536 1.00 13.97 226 ALA A O 1
ATOM 1691 N N . ASP A 1 208 ? 161.178 -6.543 23.380 1.00 11.28 227 ASP A N 1
ATOM 1692 C CA . ASP A 1 208 ? 160.695 -5.513 24.296 1.00 11.40 227 ASP A CA 1
ATOM 1693 C C . ASP A 1 208 ? 159.959 -4.500 23.420 1.00 11.24 227 ASP A C 1
ATOM 1694 O O . ASP A 1 208 ? 160.591 -3.666 22.769 1.00 11.52 227 ASP A O 1
ATOM 1699 N N . LEU A 1 209 ? 158.633 -4.601 23.359 1.00 10.55 228 LEU A N 1
ATOM 1700 C CA . LEU A 1 209 ? 157.855 -3.803 22.417 1.00 11.09 228 LEU A CA 1
ATOM 1701 C C . LEU A 1 209 ? 157.674 -2.388 22.950 1.00 11.89 228 LEU A C 1
ATOM 1702 O O . LEU A 1 209 ? 157.310 -2.199 24.110 1.00 12.50 228 LEU A O 1
ATOM 1707 N N . THR A 1 210 ? 157.908 -1.398 22.104 1.00 10.04 229 THR A N 1
ATOM 1708 C CA . THR A 1 210 ? 157.793 -0.013 22.550 1.00 10.17 229 THR A CA 1
ATOM 1709 C C . THR A 1 210 ? 156.329 0.340 22.783 1.00 9.76 229 THR A C 1
ATOM 1710 O O . THR A 1 210 ? 155.518 0.214 21.860 1.00 11.37 229 THR A O 1
ATOM 1714 N N . PRO A 1 211 ? 155.948 0.778 23.976 1.00 9.97 230 PRO A N 1
ATOM 1715 C CA . PRO A 1 211 ? 154.531 0.831 24.341 1.00 10.57 230 PRO A CA 1
ATOM 1716 C C . PRO A 1 211 ? 153.864 2.166 24.026 1.00 13.65 230 PRO A C 1
ATOM 1717 O O . PRO A 1 211 ? 154.515 3.183 23.771 1.00 13.76 230 PRO A O 1
ATOM 1721 N N . TRP A 1 212 ? 152.534 2.137 24.075 1.00 11.56 231 TRP A N 1
ATOM 1722 C CA . TRP A 1 212 ? 151.718 3.336 24.183 1.00 12.64 231 TRP A CA 1
ATOM 1723 C C . TRP A 1 212 ? 151.949 4.014 25.531 1.00 14.94 231 TRP A C 1
ATOM 1724 O O . TRP A 1 212 ? 152.403 3.389 26.492 1.00 14.91 231 TRP A O 1
ATOM 1735 N N . SER A 1 213 ? 151.573 5.298 25.612 1.00 14.19 232 SER A N 1
ATOM 1736 C CA . SER A 1 213 ? 151.656 6.003 26.890 1.00 17.69 232 SER A CA 1
ATOM 1737 C C . SER A 1 213 ? 150.819 5.318 27.962 1.00 18.78 232 SER A C 1
ATOM 1738 O O . SER A 1 213 ? 151.179 5.345 29.144 1.00 18.04 232 SER A O 1
ATOM 1741 N N . SER A 1 214 ? 149.706 4.693 27.568 1.00 16.86 233 SER A N 1
ATOM 1742 C CA . SER A 1 214 ? 148.851 3.983 28.513 1.00 19.81 233 SER A CA 1
ATOM 1743 C C . SER A 1 214 ? 149.516 2.736 29.078 1.00 21.81 233 SER A C 1
ATOM 1744 O O . SER A 1 214 ? 149.063 2.222 30.104 1.00 27.35 233 SER A O 1
ATOM 1747 N N . GLY A 1 215 ? 150.560 2.227 28.433 1.00 17.85 234 GLY A N 1
ATOM 1748 C CA . GLY A 1 215 ? 151.338 1.127 28.957 1.00 17.05 234 GLY A CA 1
ATOM 1749 C C . GLY A 1 215 ? 151.241 -0.155 28.159 1.00 15.99 234 GLY A C 1
ATOM 1750 O O . GLY A 1 215 ? 152.136 -1.001 28.273 1.00 17.23 234 GLY A O 1
ATOM 1751 N N . VAL A 1 216 ? 150.184 -0.344 27.370 1.00 16.58 235 VAL A N 1
ATOM 1752 C CA . VAL A 1 216 ? 150.108 -1.544 26.542 1.00 15.12 235 VAL A CA 1
ATOM 1753 C C . VAL A 1 216 ? 150.976 -1.357 25.305 1.00 14.10 235 VAL A C 1
ATOM 1754 O O . VAL A 1 216 ? 151.325 -0.236 24.921 1.00 14.63 235 VAL A O 1
ATOM 1758 N N . ALA A 1 217 ? 151.344 -2.479 24.683 1.00 14.19 236 ALA A N 1
ATOM 1759 C CA . ALA A 1 217 ? 152.225 -2.428 23.521 1.00 13.52 236 ALA A CA 1
ATOM 1760 C C . ALA A 1 217 ? 151.449 -2.338 22.207 1.00 16.17 236 ALA A C 1
ATOM 1761 O O . ALA A 1 217 ? 151.693 -1.432 21.403 1.00 15.01 236 ALA A O 1
ATOM 1763 N N . VAL A 1 218 ? 150.537 -3.281 21.953 1.00 12.24 237 VAL A N 1
ATOM 1764 C CA . VAL A 1 218 ? 149.894 -3.380 20.641 1.00 11.87 237 VAL A CA 1
ATOM 1765 C C . VAL A 1 218 ? 148.404 -3.609 20.819 1.00 15.01 237 VAL A C 1
ATOM 1766 O O . VAL A 1 218 ? 147.995 -4.541 21.519 1.00 15.85 237 VAL A O 1
ATOM 1770 N N . LYS A 1 219 ? 147.597 -2.792 20.149 1.00 12.95 238 LYS A N 1
ATOM 1771 C CA . LYS A 1 219 ? 146.152 -2.953 20.120 1.00 14.10 238 LYS A CA 1
ATOM 1772 C C . LYS A 1 219 ? 145.748 -3.652 18.826 1.00 16.35 238 LYS A C 1
ATOM 1773 O O . LYS A 1 219 ? 146.106 -3.197 17.734 1.00 17.25 238 LYS A O 1
ATOM 1779 N N . LYS A 1 220 ? 145.018 -4.760 18.948 1.00 14.16 239 LYS A N 1
ATOM 1780 C CA . LYS A 1 220 ? 144.509 -5.490 17.797 1.00 14.65 239 LYS A CA 1
ATOM 1781 C C . LYS A 1 220 ? 143.047 -5.850 18.030 1.00 20.22 239 LYS A C 1
ATOM 1782 O O . LYS A 1 220 ? 142.570 -5.929 19.166 1.00 20.16 239 LYS A O 1
ATOM 1788 N N . GLN A 1 221 ? 142.330 -6.074 16.939 1.00 20.20 240 GLN A N 1
ATOM 1789 C CA . GLN A 1 221 ? 140.977 -6.606 17.008 1.00 22.00 240 GLN A CA 1
ATOM 1790 C C . GLN A 1 221 ? 140.954 -7.918 16.237 1.00 25.34 240 GLN A C 1
ATOM 1791 O O . GLN A 1 221 ? 141.074 -7.923 15.007 1.00 30.36 240 GLN A O 1
ATOM 1797 N N . GLY A 1 222 ? 140.825 -9.028 16.956 1.00 23.62 241 GLY A N 1
ATOM 1798 C CA . GLY A 1 222 ? 140.700 -10.315 16.298 1.00 24.02 241 GLY A CA 1
ATOM 1799 C C . GLY A 1 222 ? 142.029 -10.825 15.769 1.00 21.50 241 GLY A C 1
ATOM 1800 O O . GLY A 1 222 ? 143.097 -10.489 16.277 1.00 22.32 241 GLY A O 1
ATOM 1801 N N . ALA A 1 223 ? 141.949 -11.659 14.736 1.00 20.75 242 ALA A N 1
ATOM 1802 C CA . ALA A 1 223 ? 143.140 -12.270 14.161 1.00 19.91 242 ALA A CA 1
ATOM 1803 C C . ALA A 1 223 ? 144.182 -11.214 13.822 1.00 19.53 242 ALA A C 1
ATOM 1804 O O . ALA A 1 223 ? 143.854 -10.117 13.364 1.00 20.38 242 ALA A O 1
ATOM 1806 N N . PHE A 1 224 ? 145.449 -11.547 14.056 1.00 17.40 243 PHE A N 1
ATOM 1807 C CA . PHE A 1 224 ? 146.531 -10.623 13.745 1.00 17.15 243 PHE A CA 1
ATOM 1808 C C . PHE A 1 224 ? 147.800 -11.407 13.458 1.00 16.65 243 PHE A C 1
ATOM 1809 O O . PHE A 1 224 ? 147.939 -12.570 13.851 1.00 16.77 243 PHE A O 1
ATOM 1817 N N . ASN A 1 225 ? 148.730 -10.743 12.774 1.00 13.59 244 ASN A N 1
ATOM 1818 C CA . ASN A 1 225 ? 150.087 -11.228 12.580 1.00 16.11 244 ASN A CA 1
ATOM 1819 C C . ASN A 1 225 ? 151.048 -10.238 13.221 1.00 19.00 244 ASN A C 1
ATOM 1820 O O . ASN A 1 225 ? 150.692 -9.084 13.465 1.00 23.01 244 ASN A O 1
ATOM 1825 N N . THR A 1 226 ? 152.262 -10.691 13.511 1.00 15.09 245 THR A N 1
ATOM 1826 C CA . THR A 1 226 ? 153.339 -9.782 13.881 1.00 11.50 245 THR A CA 1
ATOM 1827 C C . THR A 1 226 ? 154.138 -9.401 12.649 1.00 12.01 245 THR A C 1
ATOM 1828 O O . THR A 1 226 ? 154.044 -10.045 11.599 1.00 13.15 245 THR A O 1
ATOM 1832 N N . PRO A 1 227 ? 154.968 -8.363 12.744 1.00 11.58 246 PRO A N 1
ATOM 1833 C CA . PRO A 1 227 ? 156.022 -8.182 11.742 1.00 10.44 246 PRO A CA 1
ATOM 1834 C C . PRO A 1 227 ? 156.965 -9.375 11.767 1.00 12.19 246 PRO A C 1
ATOM 1835 O O . PRO A 1 227 ? 156.941 -10.205 12.677 1.00 10.82 246 PRO A O 1
ATOM 1839 N N .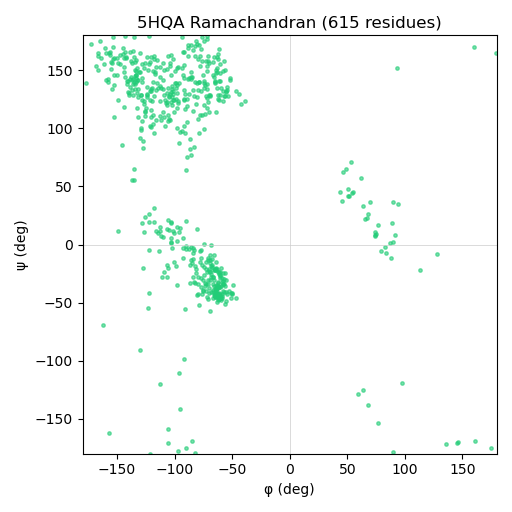 TRP A 1 228 ? 157.816 -9.458 10.751 1.00 10.82 247 TRP A N 1
ATOM 1840 C CA . TRP A 1 228 ? 158.848 -10.484 10.737 1.00 11.17 247 TRP A CA 1
ATOM 1841 C C . TRP A 1 228 ? 159.958 -10.132 11.721 1.00 13.51 247 TRP A C 1
ATOM 1842 O O . TRP A 1 228 ? 160.349 -8.973 11.842 1.00 13.93 247 TRP A O 1
ATOM 1853 N N . ARG A 1 229 ? 160.453 -11.133 12.438 1.00 10.63 248 ARG A N 1
ATOM 1854 C CA . ARG A 1 229 ? 161.688 -11.023 13.210 1.00 9.89 248 ARG A CA 1
ATOM 1855 C C . ARG A 1 229 ? 162.795 -11.630 12.360 1.00 12.31 248 ARG A C 1
ATOM 1856 O O . ARG A 1 229 ? 162.616 -12.729 11.824 1.00 11.25 248 ARG A O 1
ATOM 1864 N N . THR A 1 230 ? 163.913 -10.916 12.194 1.00 10.76 249 THR A N 1
ATOM 1865 C CA . THR A 1 230 ? 164.943 -11.362 11.262 1.00 11.83 249 THR A CA 1
ATOM 1866 C C . THR A 1 230 ? 166.255 -11.625 11.984 1.00 12.82 249 THR A C 1
ATOM 1867 O O . THR A 1 230 ? 166.650 -10.872 12.881 1.00 10.61 249 THR A O 1
ATOM 1871 N N . ILE A 1 231 ? 166.925 -12.704 11.579 1.00 11.52 250 ILE A N 1
ATOM 1872 C CA . ILE A 1 231 ? 168.232 -13.080 12.104 1.00 10.78 250 ILE A CA 1
ATOM 1873 C C . ILE A 1 231 ? 169.135 -13.322 10.903 1.00 12.07 250 ILE A C 1
ATOM 1874 O O . ILE A 1 231 ? 169.067 -14.383 10.271 1.00 11.04 250 ILE A O 1
ATOM 1879 N N . GLN A 1 232 ? 169.975 -12.344 10.576 1.00 9.18 251 GLN A N 1
ATOM 1880 C CA . GLN A 1 232 ? 170.972 -12.538 9.534 1.00 9.60 251 GLN A CA 1
ATOM 1881 C C . GLN A 1 232 ? 172.176 -13.257 10.119 1.00 11.09 251 GLN A C 1
ATOM 1882 O O . GLN A 1 232 ? 172.596 -12.971 11.245 1.00 11.80 251 GLN A O 1
ATOM 1888 N N . ILE A 1 233 ? 172.731 -14.191 9.352 1.00 10.08 252 ILE A N 1
ATOM 1889 C CA . ILE A 1 233 ? 173.856 -15.010 9.794 1.00 11.81 252 ILE A CA 1
ATOM 1890 C C . ILE A 1 233 ? 174.816 -15.155 8.626 1.00 15.34 252 ILE A C 1
ATOM 1891 O O . ILE A 1 233 ? 174.400 -15.546 7.530 1.00 14.44 252 ILE A O 1
ATOM 1896 N N . GLY A 1 234 ? 176.097 -14.873 8.853 1.00 13.40 253 GLY A N 1
ATOM 1897 C CA . GLY A 1 234 ? 177.082 -15.056 7.799 1.00 16.16 253 GLY A CA 1
ATOM 1898 C C . GLY A 1 234 ? 178.475 -15.295 8.340 1.00 14.99 253 GLY A C 1
ATOM 1899 O O . GLY A 1 234 ? 178.804 -14.911 9.469 1.00 14.25 253 GLY A O 1
ATOM 1900 N N . GLU A 1 235 ? 179.303 -15.939 7.507 1.00 14.28 254 GLU A N 1
ATOM 1901 C CA . GLU A 1 235 ? 180.691 -16.182 7.899 1.00 17.60 254 GLU A CA 1
ATOM 1902 C C . GLU A 1 235 ? 181.494 -14.894 7.965 1.00 18.10 254 GLU A C 1
ATOM 1903 O O . GLU A 1 235 ? 182.490 -14.827 8.693 1.00 20.35 254 GLU A O 1
ATOM 1909 N N . LYS A 1 236 ? 181.112 -13.893 7.178 1.00 15.45 255 LYS A N 1
ATOM 1910 C CA . LYS A 1 236 ? 181.858 -12.651 7.051 1.00 15.73 255 LYS A CA 1
ATOM 1911 C C . LYS A 1 236 ? 180.933 -11.471 7.310 1.00 14.86 255 LYS A C 1
ATOM 1912 O O . LYS A 1 236 ? 179.731 -11.534 7.040 1.00 14.38 255 LYS A O 1
ATOM 1918 N N . ALA A 1 237 ? 181.516 -10.373 7.797 1.00 11.37 256 ALA A N 1
ATOM 1919 C CA . ALA A 1 237 ? 180.726 -9.166 8.004 1.00 11.41 256 ALA A CA 1
ATOM 1920 C C . ALA A 1 237 ? 179.999 -8.743 6.726 1.00 12.31 256 ALA A C 1
ATOM 1921 O O . ALA A 1 237 ? 178.812 -8.398 6.767 1.00 13.46 256 ALA A O 1
ATOM 1923 N N . VAL A 1 238 ? 180.678 -8.795 5.572 1.00 11.76 257 VAL A N 1
ATOM 1924 C CA . VAL A 1 238 ? 180.014 -8.353 4.345 1.00 12.21 257 VAL A CA 1
ATOM 1925 C C . VAL A 1 238 ? 178.876 -9.279 3.934 1.00 13.17 257 VAL A C 1
ATOM 1926 O O . VAL A 1 238 ? 178.028 -8.880 3.123 1.00 13.78 257 VAL A O 1
ATOM 1930 N N . ASP A 1 239 ? 178.823 -10.510 4.459 1.00 11.54 258 ASP A N 1
ATOM 1931 C CA . ASP A 1 239 ? 177.679 -11.361 4.144 1.00 12.76 258 ASP A CA 1
ATOM 1932 C C . ASP A 1 239 ? 176.394 -10.802 4.737 1.00 14.68 258 ASP A C 1
ATOM 1933 O O . ASP A 1 239 ? 175.310 -11.044 4.198 1.00 16.58 258 ASP A O 1
ATOM 1938 N N . LEU A 1 240 ? 176.491 -10.062 5.846 1.00 11.75 259 LEU A N 1
ATOM 1939 C CA . LEU A 1 240 ? 175.322 -9.350 6.352 1.00 10.97 259 LEU A CA 1
ATOM 1940 C C . LEU A 1 240 ? 174.894 -8.266 5.377 1.00 12.93 259 LEU A C 1
ATOM 1941 O O . LEU A 1 240 ? 173.699 -8.086 5.115 1.00 13.36 259 LEU A O 1
ATOM 1946 N N . VAL A 1 241 ? 175.864 -7.523 4.849 1.00 11.28 260 VAL A N 1
ATOM 1947 C CA . VAL A 1 241 ? 175.561 -6.387 3.988 1.00 11.74 260 VAL A CA 1
ATOM 1948 C C . VAL A 1 241 ? 174.895 -6.849 2.693 1.00 14.20 260 VAL A C 1
ATOM 1949 O O . VAL A 1 241 ? 173.899 -6.264 2.248 1.00 14.83 260 VAL A O 1
ATOM 1953 N N . ASN A 1 242 ? 175.416 -7.910 2.080 1.00 11.28 261 ASN A N 1
ATOM 1954 C CA . ASN A 1 242 ? 174.988 -8.320 0.743 1.00 13.47 261 ASN A CA 1
ATOM 1955 C C . ASN A 1 242 ? 173.679 -9.115 0.725 1.00 18.09 261 ASN A C 1
ATOM 1956 O O . ASN A 1 242 ? 173.339 -9.688 -0.308 1.00 28.70 261 ASN A O 1
ATOM 1961 N N . SER A 1 243 ? 172.924 -9.136 1.807 1.00 16.79 262 SER A N 1
ATOM 1962 C CA . SER A 1 243 ? 171.668 -9.872 1.843 1.00 16.88 262 SER A CA 1
ATOM 1963 C C . SER A 1 243 ? 170.489 -8.970 1.465 1.00 15.48 262 SER A C 1
ATOM 1964 O O . SER A 1 243 ? 170.478 -7.775 1.768 1.00 13.57 262 SER A O 1
ATOM 1967 N N . ASP A 1 244 ? 169.494 -9.559 0.789 1.00 13.21 263 ASP A N 1
ATOM 1968 C CA . ASP A 1 244 ? 168.233 -8.891 0.477 1.00 11.89 263 ASP A CA 1
ATOM 1969 C C . ASP A 1 244 ? 167.089 -9.337 1.388 1.00 12.63 263 ASP A C 1
ATOM 1970 O O . ASP A 1 244 ? 165.917 -9.154 1.039 1.00 13.22 263 ASP A O 1
ATOM 1975 N N . ILE A 1 245 ? 167.398 -9.929 2.540 1.00 12.56 264 ILE A N 1
ATOM 1976 C CA . ILE A 1 245 ? 166.352 -10.578 3.325 1.00 12.69 264 ILE A CA 1
ATOM 1977 C C . ILE A 1 245 ? 165.297 -9.568 3.781 1.00 15.04 264 ILE A C 1
ATOM 1978 O O . ILE A 1 245 ? 164.097 -9.868 3.774 1.00 13.91 264 ILE A O 1
ATOM 1983 N N . ILE A 1 246 ? 165.707 -8.344 4.138 1.00 12.09 265 ILE A N 1
ATOM 1984 C CA . ILE A 1 246 ? 164.724 -7.373 4.627 1.00 10.69 265 ILE A CA 1
ATOM 1985 C C . ILE A 1 246 ? 163.713 -7.044 3.532 1.00 12.35 265 ILE A C 1
ATOM 1986 O O . ILE A 1 246 ? 162.496 -7.088 3.753 1.00 14.43 265 ILE A O 1
ATOM 1991 N N . LEU A 1 247 ? 164.194 -6.723 2.328 1.00 10.84 266 LEU A N 1
ATOM 1992 C CA . LEU A 1 247 ? 163.270 -6.460 1.227 1.00 11.32 266 LEU A CA 1
ATOM 1993 C C . LEU A 1 247 ? 162.419 -7.679 0.910 1.00 13.04 266 LEU A C 1
ATOM 1994 O O . LEU A 1 247 ? 161.217 -7.553 0.643 1.00 12.46 266 LEU A O 1
ATOM 1999 N N . ASN A 1 248 ? 163.029 -8.869 0.904 1.00 13.51 267 ASN A N 1
ATOM 2000 C CA . ASN A 1 248 ? 162.297 -10.070 0.500 1.00 14.40 267 ASN A CA 1
ATOM 2001 C C . ASN A 1 248 ? 161.164 -10.411 1.454 1.00 16.34 267 ASN A C 1
ATOM 2002 O O . ASN A 1 248 ? 160.236 -11.133 1.068 1.00 15.88 267 ASN A O 1
ATOM 2007 N N . LEU A 1 249 ? 161.210 -9.914 2.684 1.00 13.09 268 LEU A N 1
ATOM 2008 C CA . LEU A 1 249 ? 160.157 -10.215 3.639 1.00 13.05 268 LEU A CA 1
ATOM 2009 C C . LEU A 1 249 ? 159.019 -9.206 3.598 1.00 15.52 268 LEU A C 1
ATOM 2010 O O . LEU A 1 249 ? 158.045 -9.366 4.331 1.00 18.50 268 LEU A O 1
ATOM 2015 N N . ASN A 1 250 ? 159.107 -8.181 2.760 1.00 11.81 269 ASN A N 1
ATOM 2016 C CA . ASN A 1 250 ? 158.040 -7.200 2.645 1.00 11.90 269 ASN A CA 1
ATOM 2017 C C . ASN A 1 250 ? 157.094 -7.533 1.496 1.00 16.02 269 ASN A C 1
ATOM 2018 O O . ASN A 1 250 ? 157.443 -8.251 0.552 1.00 14.77 269 ASN A O 1
ATOM 2023 N N A GLU A 1 251 ? 155.877 -6.994 1.595 0.50 16.96 270 GLU A N 1
ATOM 2024 N N B GLU A 1 251 ? 155.883 -6.987 1.585 0.50 16.96 270 GLU A N 1
ATOM 2025 C CA A GLU A 1 251 ? 154.876 -7.199 0.560 0.50 18.88 270 GLU A CA 1
ATOM 2026 C CA B GLU A 1 251 ? 154.884 -7.227 0.557 0.50 18.84 270 GLU A CA 1
ATOM 2027 C C A GLU A 1 251 ? 155.271 -6.452 -0.713 0.50 17.69 270 GLU A C 1
ATOM 2028 C C B GLU A 1 251 ? 155.217 -6.430 -0.703 0.50 17.74 270 GLU A C 1
ATOM 2029 O O A GLU A 1 251 ? 155.938 -5.414 -0.653 0.50 17.25 270 GLU A O 1
ATOM 2030 O O B GLU A 1 251 ? 155.796 -5.341 -0.625 0.50 17.06 270 GLU A O 1
ATOM 2041 N N . PRO A 1 252 ? 154.861 -6.953 -1.877 1.00 17.57 271 PRO A N 1
ATOM 2042 C CA . PRO A 1 252 ? 155.174 -6.250 -3.128 1.00 14.80 271 PRO A CA 1
ATOM 2043 C C . PRO A 1 252 ? 154.524 -4.872 -3.198 1.00 18.25 271 PRO A C 1
ATOM 2044 O O . PRO A 1 252 ? 153.517 -4.588 -2.541 1.00 16.37 271 PRO A O 1
ATOM 2048 N N . ASN A 1 253 ? 155.120 -4.020 -4.032 1.00 17.58 272 ASN A N 1
ATOM 2049 C CA . ASN A 1 253 ? 154.657 -2.667 -4.325 1.00 17.43 272 ASN A CA 1
ATOM 2050 C C . ASN A 1 253 ? 153.138 -2.574 -4.417 1.00 18.86 272 ASN A C 1
ATOM 2051 O O . ASN A 1 253 ? 152.505 -3.274 -5.215 1.00 17.57 272 ASN A O 1
ATOM 2056 N N . LYS A 1 254 ? 152.556 -1.692 -3.604 1.00 18.75 273 LYS A N 1
ATOM 2057 C CA . LYS A 1 254 ? 151.123 -1.427 -3.616 1.00 20.14 273 LYS A CA 1
ATOM 2058 C C . LYS A 1 254 ? 150.754 -0.122 -4.314 1.00 24.81 273 LYS A C 1
ATOM 2059 O O . LYS A 1 254 ? 149.563 0.215 -4.374 1.00 24.59 273 LYS A O 1
ATOM 2065 N N . LEU A 1 255 ? 151.725 0.621 -4.848 1.00 20.67 274 LEU A N 1
ATOM 2066 C CA . LEU A 1 255 ? 151.455 1.943 -5.403 1.00 20.68 274 LEU A CA 1
ATOM 2067 C C . LEU A 1 255 ? 151.402 1.959 -6.926 1.00 21.47 274 LEU A C 1
ATOM 2068 O O . LEU A 1 255 ? 151.284 3.035 -7.518 1.00 23.44 274 LEU A O 1
ATOM 2073 N N . GLY A 1 256 ? 151.481 0.800 -7.575 1.00 22.02 275 GLY A N 1
ATOM 2074 C CA . GLY A 1 256 ? 151.363 0.775 -9.025 1.00 20.98 275 GLY A CA 1
ATOM 2075 C C . GLY A 1 256 ? 152.552 1.436 -9.701 1.00 23.70 275 GLY A C 1
ATOM 2076 O O . GLY A 1 256 ? 153.708 1.233 -9.318 1.00 27.74 275 GLY A O 1
ATOM 2077 N N . ASP A 1 257 ? 152.266 2.228 -10.738 1.00 23.12 276 ASP A N 1
ATOM 2078 C CA . ASP A 1 257 ? 153.297 2.965 -11.457 1.00 22.66 276 ASP A CA 1
ATOM 2079 C C . ASP A 1 257 ? 153.949 3.976 -10.529 1.00 23.06 276 ASP A C 1
ATOM 2080 O O . ASP A 1 257 ? 153.290 4.922 -10.086 1.00 28.48 276 ASP A O 1
ATOM 2085 N N . VAL A 1 258 ? 155.234 3.796 -10.225 1.00 21.15 277 VAL A N 1
ATOM 2086 C CA . VAL A 1 258 ? 155.924 4.732 -9.342 1.00 19.24 277 VAL A CA 1
ATOM 2087 C C . VAL A 1 258 ? 157.071 5.394 -10.096 1.00 22.04 277 VAL A C 1
ATOM 2088 O O . VAL A 1 258 ? 158.088 5.782 -9.502 1.00 21.67 277 VAL A O 1
ATOM 2092 N N . SER A 1 259 ? 156.898 5.564 -11.410 1.00 21.39 278 SER A N 1
ATOM 2093 C CA . SER A 1 259 ? 157.903 6.269 -12.197 1.00 22.75 278 SER A CA 1
ATOM 2094 C C . SER A 1 259 ? 158.049 7.728 -11.772 1.00 23.73 278 SER A C 1
ATOM 2095 O O . SER A 1 259 ? 159.046 8.369 -12.128 1.00 25.52 278 SER A O 1
ATOM 2098 N N . TRP A 1 260 ? 157.092 8.261 -11.007 1.00 19.54 279 TRP A N 1
ATOM 2099 C CA . TRP A 1 260 ? 157.176 9.620 -10.487 1.00 19.96 279 TRP A CA 1
ATOM 2100 C C . TRP A 1 260 ? 158.106 9.752 -9.288 1.00 20.92 279 TRP A C 1
ATOM 2101 O O . TRP A 1 260 ? 158.322 10.874 -8.811 1.00 21.96 279 TRP A O 1
ATOM 2112 N N . VAL A 1 261 ? 158.631 8.644 -8.776 1.00 20.34 280 VAL A N 1
ATOM 2113 C CA . VAL A 1 261 ? 159.670 8.660 -7.751 1.00 17.01 280 VAL A CA 1
ATOM 2114 C C . VAL A 1 261 ? 161.017 8.699 -8.466 1.00 17.55 280 VAL A C 1
ATOM 2115 O O . VAL A 1 261 ? 161.344 7.786 -9.234 1.00 16.60 280 VAL A O 1
ATOM 2119 N N . LYS A 1 262 ? 161.791 9.759 -8.227 1.00 16.53 281 LYS A N 1
ATOM 2120 C CA . LYS A 1 262 ? 163.007 10.046 -8.995 1.00 17.67 281 LYS A CA 1
ATOM 2121 C C . LYS A 1 262 ? 164.237 10.045 -8.099 1.00 18.21 281 LYS A C 1
ATOM 2122 O O . LYS A 1 262 ? 164.473 11.026 -7.367 1.00 18.65 281 LYS A O 1
ATOM 2128 N N . PRO A 1 263 ? 165.060 8.995 -8.129 1.00 18.36 282 PRO A N 1
ATOM 2129 C CA . PRO A 1 263 ? 166.357 9.064 -7.444 1.00 15.96 282 PRO A CA 1
ATOM 2130 C C . PRO A 1 263 ? 167.201 10.183 -8.033 1.00 14.77 282 PRO A C 1
ATOM 2131 O O . PRO A 1 263 ? 167.105 10.492 -9.222 1.00 14.86 282 PRO A O 1
ATOM 2135 N N . GLY A 1 264 ? 168.027 10.799 -7.198 1.00 13.63 283 GLY A N 1
ATOM 2136 C CA . GLY A 1 264 ? 168.880 11.860 -7.698 1.00 13.31 283 GLY A CA 1
ATOM 2137 C C . GLY A 1 264 ? 169.650 12.524 -6.576 1.00 13.72 283 GLY A C 1
ATOM 2138 O O . GLY A 1 264 ? 169.590 12.103 -5.423 1.00 16.72 283 GLY A O 1
ATOM 2139 N N . LYS A 1 265 ? 170.371 13.578 -6.935 1.00 14.61 284 LYS A N 1
ATOM 2140 C CA . LYS A 1 265 ? 171.183 14.316 -5.979 1.00 13.68 284 LYS A CA 1
ATOM 2141 C C . LYS A 1 265 ? 170.565 15.680 -5.722 1.00 14.42 284 LYS A C 1
ATOM 2142 O O . LYS A 1 265 ? 169.896 16.245 -6.591 1.00 18.01 284 LYS A O 1
ATOM 2148 N N . TYR A 1 266 ? 170.774 16.206 -4.515 1.00 12.88 285 TYR A N 1
ATOM 2149 C CA . TYR A 1 266 ? 170.186 17.492 -4.172 1.00 14.60 285 TYR A CA 1
ATOM 2150 C C . TYR A 1 266 ? 171.150 18.300 -3.320 1.00 14.89 285 TYR A C 1
ATOM 2151 O O . TYR A 1 266 ? 172.112 17.774 -2.755 1.00 16.47 285 TYR A O 1
ATOM 2160 N N . ILE A 1 267 ? 170.890 19.606 -3.269 1.00 13.56 286 ILE A N 1
ATOM 2161 C CA . ILE A 1 267 ? 171.582 20.513 -2.364 1.00 13.01 286 ILE A CA 1
ATOM 2162 C C . ILE A 1 267 ? 170.523 21.172 -1.494 1.00 16.38 286 ILE A C 1
ATOM 2163 O O . ILE A 1 267 ? 169.326 20.900 -1.639 1.00 14.99 286 ILE A O 1
ATOM 2168 N N . GLY A 1 268 ? 170.937 22.047 -0.587 1.00 16.65 287 GLY A N 1
ATOM 2169 C CA . GLY A 1 268 ? 169.922 22.656 0.235 1.00 14.45 287 GLY A CA 1
ATOM 2170 C C . GLY A 1 268 ? 170.374 23.853 1.027 1.00 15.57 287 GLY A C 1
ATOM 2171 O O . GLY A 1 268 ? 171.546 23.963 1.389 1.00 16.33 287 GLY A O 1
ATOM 2172 N N . ILE A 1 269 ? 169.443 24.772 1.271 1.00 13.95 288 ILE A N 1
ATOM 2173 C CA . ILE A 1 269 ? 169.608 25.784 2.305 1.00 13.86 288 ILE A CA 1
ATOM 2174 C C . ILE A 1 269 ? 169.390 25.039 3.614 1.00 17.66 288 ILE A C 1
ATOM 2175 O O . ILE A 1 269 ? 168.254 24.724 3.986 1.00 14.64 288 ILE A O 1
ATOM 2180 N N . TRP A 1 270 ? 170.493 24.683 4.271 1.00 15.63 289 TRP A N 1
ATOM 2181 C CA . TRP A 1 270 ? 170.477 23.650 5.298 1.00 12.55 289 TRP A CA 1
ATOM 2182 C C . TRP A 1 270 ? 171.716 23.738 6.188 1.00 14.12 289 TRP A C 1
ATOM 2183 O O . TRP A 1 270 ? 171.614 24.106 7.361 1.00 13.66 289 TRP A O 1
ATOM 2194 N N . TRP A 1 271 ? 172.888 23.408 5.639 1.00 13.26 290 TRP A N 1
ATOM 2195 C CA . TRP A 1 271 ? 174.117 23.378 6.432 1.00 13.05 290 TRP A CA 1
ATOM 2196 C C . TRP A 1 271 ? 174.422 24.737 7.050 1.00 14.28 290 TRP A C 1
ATOM 2197 O O . TRP A 1 271 ? 174.940 24.815 8.171 1.00 14.05 290 TRP A O 1
ATOM 2208 N N . GLY A 1 272 ? 174.114 25.822 6.329 1.00 14.62 291 GLY A N 1
ATOM 2209 C CA . GLY A 1 272 ? 174.345 27.152 6.872 1.00 13.96 291 GLY A CA 1
ATOM 2210 C C . GLY A 1 272 ? 173.653 27.379 8.203 1.00 15.08 291 GLY A C 1
ATOM 2211 O O . GLY A 1 272 ? 174.184 28.069 9.077 1.00 17.64 291 GLY A O 1
ATOM 2212 N N . MET A 1 273 ? 172.457 26.810 8.378 1.00 13.53 292 MET A N 1
ATOM 2213 C CA . MET A 1 273 ? 171.811 26.909 9.687 1.00 15.87 292 MET A CA 1
ATOM 2214 C C . MET A 1 273 ? 172.536 26.057 10.721 1.00 17.07 292 MET A C 1
ATOM 2215 O O . MET A 1 273 ? 172.664 26.458 11.882 1.00 16.54 292 MET A O 1
ATOM 2220 N N . HIS A 1 274 ? 173.025 24.881 10.323 1.00 15.62 293 HIS A N 1
ATOM 2221 C CA . HIS A 1 274 ? 173.722 24.024 11.281 1.00 14.43 293 HIS A CA 1
ATOM 2222 C C . HIS A 1 274 ? 175.063 24.603 11.714 1.00 14.97 293 HIS A C 1
ATOM 2223 O O . HIS A 1 274 ? 175.494 24.362 12.848 1.00 16.28 293 HIS A O 1
ATOM 2230 N N . ILE A 1 275 ? 175.736 25.365 10.852 1.00 14.09 294 ILE A N 1
ATOM 2231 C CA . ILE A 1 275 ? 176.994 25.997 11.242 1.00 16.13 294 ILE A CA 1
ATOM 2232 C C . ILE A 1 275 ? 176.803 27.475 11.578 1.00 19.17 294 ILE A C 1
ATOM 2233 O O . ILE A 1 275 ? 177.784 28.207 11.729 1.00 21.63 294 ILE A O 1
ATOM 2238 N N . ASN A 1 276 ? 175.551 27.922 11.702 1.00 17.92 295 ASN A N 1
ATOM 2239 C CA . ASN A 1 276 ? 175.185 29.232 12.241 1.00 21.06 295 ASN A CA 1
ATOM 2240 C C . ASN A 1 276 ? 175.596 30.388 11.350 1.00 22.29 295 ASN A C 1
ATOM 2241 O O . ASN A 1 276 ? 175.771 31.505 11.834 1.00 25.29 295 ASN A O 1
ATOM 2246 N N . THR A 1 277 ? 175.722 30.171 10.045 1.00 19.62 296 THR A N 1
ATOM 2247 C CA . THR A 1 277 ? 175.788 31.321 9.159 1.00 21.19 296 THR A CA 1
ATOM 2248 C C . THR A 1 277 ? 174.403 31.827 8.779 1.00 23.31 296 THR A C 1
ATOM 2249 O O . THR A 1 277 ? 174.275 32.965 8.309 1.00 23.57 296 THR A O 1
ATOM 2253 N N . HIS A 1 278 ? 173.368 31.017 8.993 1.00 17.62 297 HIS A N 1
ATOM 2254 C CA . HIS A 1 278 ? 171.991 31.408 8.746 1.00 18.78 297 HIS A CA 1
ATOM 2255 C C . HIS A 1 278 ? 171.126 30.948 9.904 1.00 18.22 297 HIS A C 1
ATOM 2256 O O . HIS A 1 278 ? 171.537 30.127 10.731 1.00 17.94 297 HIS A O 1
ATOM 2263 N N . THR A 1 279 ? 169.904 31.472 9.940 1.00 16.93 298 THR A N 1
ATOM 2264 C CA . THR A 1 279 ? 168.897 31.051 10.901 1.00 18.05 298 THR A CA 1
ATOM 2265 C C . THR A 1 279 ? 167.721 30.409 10.177 1.00 17.34 298 THR A C 1
ATOM 2266 O O . THR A 1 279 ? 167.452 30.702 9.006 1.00 17.58 298 THR A O 1
ATOM 2270 N N . TRP A 1 280 ? 167.034 29.510 10.887 1.00 16.37 299 TRP A N 1
ATOM 2271 C CA . TRP A 1 280 ? 165.757 29.002 10.399 1.00 16.07 299 TRP A CA 1
ATOM 2272 C C . TRP A 1 280 ? 164.676 30.064 10.524 1.00 19.80 299 TRP A C 1
ATOM 2273 O O . TRP A 1 280 ? 163.828 30.207 9.634 1.00 21.31 299 TRP A O 1
ATOM 2284 N N . GLY A 1 281 ? 164.683 30.807 11.634 1.00 17.71 300 GLY A N 1
ATOM 2285 C CA . GLY A 1 281 ? 163.696 31.840 11.854 1.00 17.81 300 GLY A CA 1
ATOM 2286 C C . GLY A 1 281 ? 164.018 33.103 11.089 1.00 21.54 300 GLY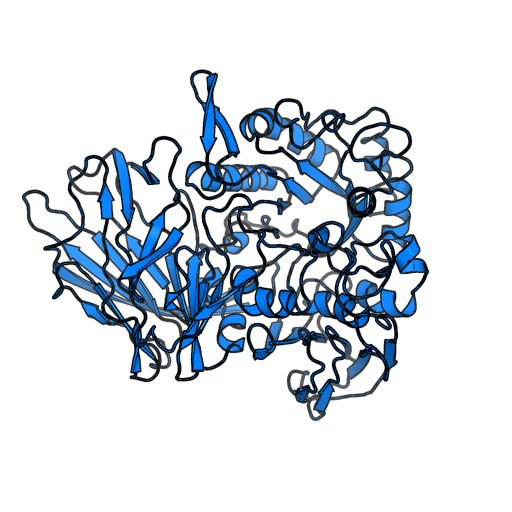 A C 1
ATOM 2287 O O . GLY A 1 281 ? 165.088 33.257 10.507 1.00 21.03 300 GLY A O 1
ATOM 2288 N N . SER A 1 282 ? 163.064 34.030 11.102 1.00 21.62 301 SER A N 1
ATOM 2289 C CA . SER A 1 282 ? 163.183 35.232 10.293 1.00 23.54 301 SER A CA 1
ATOM 2290 C C . SER A 1 282 ? 164.265 36.156 10.848 1.00 24.12 301 SER A C 1
ATOM 2291 O O . SER A 1 282 ? 164.692 36.037 12.000 1.00 24.10 301 SER A O 1
ATOM 2294 N N . GLY A 1 283 ? 164.713 37.083 10.012 1.00 23.64 302 GLY A N 1
ATOM 2295 C CA . GLY A 1 283 ? 165.689 38.060 10.436 1.00 25.60 302 GLY A CA 1
ATOM 2296 C C . GLY A 1 283 ? 166.766 38.243 9.395 1.00 26.10 302 GLY A C 1
ATOM 2297 O O . GLY A 1 283 ? 166.685 37.712 8.289 1.00 26.87 302 GLY A O 1
ATOM 2298 N N . ASP A 1 284 ? 167.802 38.996 9.780 1.00 26.86 303 ASP A N 1
ATOM 2299 C CA . ASP A 1 284 ? 168.865 39.380 8.855 1.00 28.17 303 ASP A CA 1
ATOM 2300 C C . ASP A 1 284 ? 169.650 38.192 8.317 1.00 29.37 303 ASP A C 1
ATOM 2301 O O . ASP A 1 284 ? 170.301 38.316 7.274 1.00 29.93 303 ASP A O 1
ATOM 2306 N N . LYS A 1 285 ? 169.624 37.049 9.001 1.00 26.80 304 LYS A N 1
ATOM 2307 C CA . LYS A 1 285 ? 170.375 35.880 8.568 1.00 25.71 304 LYS A CA 1
ATOM 2308 C C . LYS A 1 285 ? 169.466 34.742 8.118 1.00 22.92 304 LYS A C 1
ATOM 2309 O O . LYS A 1 285 ? 169.927 33.603 8.000 1.00 22.13 304 LYS A O 1
ATOM 2315 N N . HIS A 1 286 ? 168.186 35.027 7.869 1.00 20.61 305 HIS A N 1
ATOM 2316 C CA . HIS A 1 286 ? 167.236 33.983 7.498 1.00 19.12 305 HIS A CA 1
ATOM 2317 C C . HIS A 1 286 ? 167.709 33.239 6.252 1.00 20.40 305 HIS A C 1
ATOM 2318 O O . HIS A 1 286 ? 168.028 33.853 5.231 1.00 22.28 305 HIS A O 1
ATOM 2325 N N . GLY A 1 287 ? 167.767 31.909 6.336 1.00 17.59 306 GLY A N 1
ATOM 2326 C CA . GLY A 1 287 ? 168.229 31.140 5.189 1.00 17.43 306 GLY A CA 1
ATOM 2327 C C . GLY A 1 287 ? 167.216 31.107 4.054 1.00 20.42 306 GLY A C 1
ATOM 2328 O O . GLY A 1 287 ? 167.562 31.315 2.887 1.00 20.30 306 GLY A O 1
ATOM 2329 N N . ALA A 1 288 ? 165.944 30.862 4.386 1.00 19.23 307 ALA A N 1
ATOM 2330 C CA . ALA A 1 288 ? 164.905 30.551 3.399 1.00 19.40 307 ALA A CA 1
ATOM 2331 C C . ALA A 1 288 ? 164.301 31.836 2.837 1.00 21.58 307 ALA A C 1
ATOM 2332 O O . ALA A 1 288 ? 163.194 32.245 3.186 1.00 23.04 307 ALA A O 1
ATOM 2334 N N . THR A 1 289 ? 165.036 32.475 1.937 1.00 19.36 308 THR A N 1
ATOM 2335 C CA . THR A 1 289 ? 164.522 33.623 1.210 1.00 18.84 308 THR A CA 1
ATOM 2336 C C . THR A 1 289 ? 164.415 33.291 -0.270 1.00 22.15 308 THR A C 1
ATOM 2337 O O . THR A 1 289 ? 165.077 32.381 -0.777 1.00 20.78 308 THR A O 1
ATOM 2341 N N . THR A 1 290 ? 163.571 34.058 -0.963 1.00 20.45 309 THR A N 1
ATOM 2342 C CA . THR A 1 290 ? 163.448 33.910 -2.409 1.00 22.31 309 THR A CA 1
ATOM 2343 C C . THR A 1 290 ? 164.807 34.053 -3.087 1.00 22.63 309 THR A C 1
ATOM 2344 O O . THR A 1 290 ? 165.200 33.218 -3.912 1.00 21.30 309 THR A O 1
ATOM 2348 N N . LYS A 1 291 ? 165.549 35.099 -2.722 1.00 22.52 310 LYS A N 1
ATOM 2349 C CA . LYS A 1 291 ? 166.852 35.352 -3.327 1.00 24.25 310 LYS A CA 1
ATOM 2350 C C . LYS A 1 291 ? 167.810 34.189 -3.092 1.00 23.67 310 LYS A C 1
ATOM 2351 O O . LYS A 1 291 ? 168.486 33.728 -4.021 1.00 20.87 310 LYS A O 1
ATOM 2357 N N A ASN A 1 292 ? 167.898 33.710 -1.846 0.56 19.19 311 ASN A N 1
ATOM 2358 N N B ASN A 1 292 ? 167.880 33.701 -1.851 0.44 19.19 311 ASN A N 1
ATOM 2359 C CA A ASN A 1 292 ? 168.801 32.602 -1.555 0.56 18.82 311 ASN A CA 1
ATOM 2360 C CA B ASN A 1 292 ? 168.792 32.606 -1.540 0.44 18.92 311 ASN A CA 1
ATOM 2361 C C A ASN A 1 292 ? 168.382 31.344 -2.302 0.56 18.59 311 ASN A C 1
ATOM 2362 C C B ASN A 1 292 ? 168.383 31.331 -2.265 0.44 18.62 311 ASN A C 1
ATOM 2363 O O A ASN A 1 292 ? 169.227 30.628 -2.851 0.56 18.68 311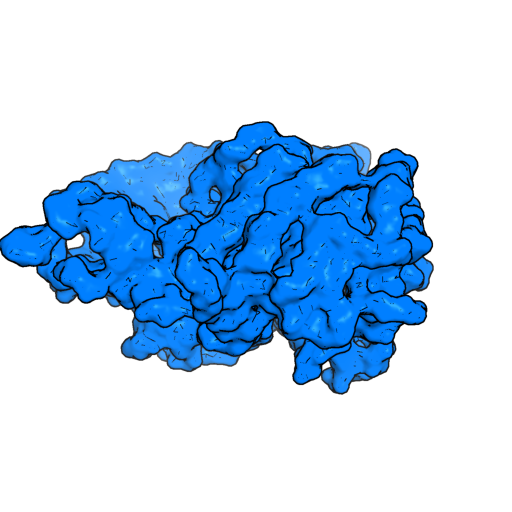 ASN A O 1
ATOM 2364 O O B ASN A 1 292 ? 169.239 30.592 -2.767 0.44 18.67 311 ASN A O 1
ATOM 2373 N N . THR A 1 293 ? 167.079 31.060 -2.336 1.00 18.42 312 THR A N 1
ATOM 2374 C CA . THR A 1 293 ? 166.617 29.845 -2.997 1.00 19.24 312 THR A CA 1
ATOM 2375 C C . THR A 1 293 ? 166.929 29.886 -4.487 1.00 18.96 312 THR A C 1
ATOM 2376 O O . THR A 1 293 ? 167.378 28.885 -5.060 1.00 20.67 312 THR A O 1
ATOM 2380 N N . LYS A 1 294 ? 166.729 31.044 -5.125 1.00 19.00 313 LYS A N 1
ATOM 2381 C CA . LYS A 1 294 ? 167.054 31.168 -6.543 1.00 19.56 313 LYS A CA 1
ATOM 2382 C C . LYS A 1 294 ? 168.544 30.984 -6.787 1.00 20.81 313 LYS A C 1
ATOM 2383 O O . LYS A 1 294 ? 168.950 30.406 -7.803 1.00 21.54 313 LYS A O 1
ATOM 2389 N N . TYR A 1 295 ? 169.377 31.483 -5.871 1.00 20.23 314 TYR A N 1
ATOM 2390 C CA . TYR A 1 295 ? 170.816 31.296 -6.001 1.00 21.37 314 TYR A CA 1
ATOM 2391 C C . TYR A 1 295 ? 171.179 29.816 -5.944 1.00 20.50 314 TYR A C 1
ATOM 2392 O O . TYR A 1 295 ? 171.996 29.338 -6.742 1.00 19.82 314 TYR A O 1
ATOM 2401 N N . TYR A 1 296 ? 170.570 29.069 -5.020 1.00 17.42 315 TYR A N 1
ATOM 2402 C CA . TYR A 1 296 ? 170.829 27.631 -4.954 1.00 16.69 315 TYR A CA 1
ATOM 2403 C C . TYR A 1 296 ? 170.299 26.912 -6.192 1.00 19.38 315 TYR A C 1
ATOM 2404 O O . TYR A 1 296 ? 170.942 25.983 -6.699 1.00 17.16 315 TYR A O 1
ATOM 2413 N N . MET A 1 297 ? 169.129 27.320 -6.697 1.00 18.68 316 MET A N 1
ATOM 2414 C CA . MET A 1 297 ? 168.591 26.676 -7.893 1.00 18.10 316 MET A CA 1
ATOM 2415 C C . MET A 1 297 ? 169.491 26.904 -9.095 1.00 20.31 316 MET A C 1
ATOM 2416 O O . MET A 1 297 ? 169.683 25.995 -9.913 1.00 20.13 316 MET A O 1
ATOM 2421 N N . ASP A 1 298 ? 170.045 28.114 -9.225 1.00 21.02 317 ASP A N 1
ATOM 2422 C CA . ASP A 1 298 ? 170.993 28.388 -10.303 1.00 23.06 317 ASP A CA 1
ATOM 2423 C C . ASP A 1 298 ? 172.191 27.456 -10.212 1.00 21.36 317 ASP A C 1
ATOM 2424 O O . ASP A 1 298 ? 172.632 26.890 -11.216 1.00 21.51 317 ASP A O 1
ATOM 2429 N N . PHE A 1 299 ? 172.734 27.294 -9.005 1.00 19.13 318 PHE A N 1
ATOM 2430 C CA . PHE A 1 299 ? 173.861 26.391 -8.804 1.00 20.32 318 PHE A CA 1
ATOM 2431 C C . PHE A 1 299 ? 173.476 24.960 -9.152 1.00 19.43 318 PHE A C 1
ATOM 2432 O O . PHE A 1 299 ? 174.213 24.260 -9.857 1.00 20.67 318 PHE A O 1
ATOM 2440 N N . ALA A 1 300 ? 172.320 24.506 -8.658 1.00 17.27 319 ALA A N 1
ATOM 2441 C CA . ALA A 1 300 ? 171.869 23.149 -8.954 1.00 17.68 319 ALA A CA 1
ATOM 2442 C C . ALA A 1 300 ? 171.710 22.933 -10.453 1.00 21.48 319 ALA A C 1
ATOM 2443 O O . ALA A 1 300 ? 172.112 21.889 -10.983 1.00 21.53 319 ALA A O 1
ATOM 2445 N N . ALA A 1 301 ? 171.141 23.913 -11.159 1.00 20.48 320 ALA A N 1
ATOM 2446 C CA . ALA A 1 301 ? 170.963 23.763 -12.600 1.00 22.42 320 ALA A CA 1
ATOM 2447 C C . ALA A 1 301 ? 172.307 23.667 -13.313 1.00 25.13 320 ALA A C 1
ATOM 2448 O O . ALA A 1 301 ? 172.465 22.880 -14.253 1.00 29.03 320 ALA A O 1
ATOM 2450 N N . LYS A 1 302 ? 173.291 24.453 -12.873 1.00 21.49 321 LYS A N 1
ATOM 2451 C CA . LYS A 1 302 ? 174.575 24.464 -13.562 1.00 23.02 321 LYS A CA 1
ATOM 2452 C C . LYS A 1 302 ? 175.367 23.184 -13.310 1.00 26.55 321 LYS A C 1
ATOM 2453 O O . LYS A 1 302 ? 176.077 22.710 -14.206 1.00 27.74 321 LYS A O 1
ATOM 2459 N N . TYR A 1 303 ? 175.251 22.596 -12.119 1.00 23.69 322 TYR A N 1
ATOM 2460 C CA . TYR A 1 303 ? 176.138 21.508 -11.728 1.00 22.43 322 TYR A CA 1
ATOM 2461 C C . TYR A 1 303 ? 175.447 20.154 -11.649 1.00 24.18 322 TYR A C 1
ATOM 2462 O O . TYR A 1 303 ? 176.071 19.179 -11.222 1.00 27.35 322 TYR A O 1
ATOM 2471 N N . GLY A 1 304 ? 174.186 20.059 -12.063 1.00 22.95 323 GLY A N 1
ATOM 2472 C CA . GLY A 1 304 ? 173.558 18.765 -12.230 1.00 22.15 323 GLY A CA 1
ATOM 2473 C C . GLY A 1 304 ? 172.849 18.198 -11.018 1.00 25.52 323 GLY A C 1
ATOM 2474 O O . GLY A 1 304 ? 172.869 16.982 -10.807 1.00 30.37 323 GLY A O 1
ATOM 2475 N N . PHE A 1 305 ? 172.194 19.045 -10.227 1.00 19.38 324 PHE A N 1
ATOM 2476 C CA . PHE A 1 305 ? 171.428 18.592 -9.076 1.00 17.58 324 PHE A CA 1
ATOM 2477 C C . PHE A 1 305 ? 169.940 18.766 -9.343 1.00 20.41 324 PHE A C 1
ATOM 2478 O O . PHE A 1 305 ? 169.522 19.743 -9.970 1.00 19.94 324 PHE A O 1
ATOM 2486 N N . ASP A 1 306 ? 169.146 17.797 -8.877 1.00 19.61 325 ASP A N 1
ATOM 2487 C CA . ASP A 1 306 ? 167.732 17.737 -9.236 1.00 21.96 325 ASP A CA 1
ATOM 2488 C C . ASP A 1 306 ? 166.868 18.696 -8.429 1.00 22.44 325 ASP A C 1
ATOM 2489 O O . ASP A 1 306 ? 165.804 19.109 -8.907 1.00 21.93 325 ASP A O 1
ATOM 2494 N N . GLY A 1 307 ? 167.272 19.022 -7.202 1.00 18.92 326 GLY A N 1
ATOM 2495 C CA . GLY A 1 307 ? 166.391 19.770 -6.326 1.00 17.28 326 GLY A CA 1
ATOM 2496 C C . GLY A 1 307 ? 167.162 20.535 -5.276 1.00 18.35 326 GLY A C 1
ATOM 2497 O O . GLY A 1 307 ? 168.352 20.303 -5.043 1.00 16.32 326 GLY A O 1
ATOM 2498 N N . VAL A 1 308 ? 166.451 21.468 -4.643 1.00 17.18 327 VAL A N 1
ATOM 2499 C CA . VAL A 1 308 ? 166.986 22.285 -3.559 1.00 15.08 327 VAL A CA 1
ATOM 2500 C C . VAL A 1 308 ? 166.060 22.132 -2.360 1.00 14.85 327 VAL A C 1
ATOM 2501 O O . VAL A 1 308 ? 164.896 22.544 -2.416 1.00 16.35 327 VAL A O 1
ATOM 2505 N N . LEU A 1 309 ? 166.564 21.526 -1.288 1.00 13.58 328 LEU A N 1
ATOM 2506 C CA . LEU A 1 309 ? 165.865 21.542 -0.011 1.00 15.96 328 LEU A CA 1
ATOM 2507 C C . LEU A 1 309 ? 165.976 22.924 0.617 1.00 17.77 328 LEU A C 1
ATOM 2508 O O . LEU A 1 309 ? 167.046 23.536 0.607 1.00 17.18 328 LEU A O 1
ATOM 2513 N N . VAL A 1 310 ? 164.875 23.422 1.178 1.00 15.42 329 VAL A N 1
ATOM 2514 C CA . VAL A 1 310 ? 164.895 24.694 1.896 1.00 14.96 329 VAL A CA 1
ATOM 2515 C C . VAL A 1 310 ? 164.169 24.513 3.220 1.00 18.51 329 VAL A C 1
ATOM 2516 O O . VAL A 1 310 ? 162.967 24.215 3.234 1.00 18.69 329 VAL A O 1
ATOM 2520 N N . GLU A 1 311 ? 164.894 24.691 4.327 1.00 15.46 330 GLU A N 1
ATOM 2521 C CA . GLU A 1 311 ? 164.316 24.628 5.665 1.00 13.56 330 GLU A CA 1
ATOM 2522 C C . GLU A 1 311 ? 164.141 26.033 6.226 1.00 15.94 330 GLU A C 1
ATOM 2523 O O . GLU A 1 311 ? 164.948 26.931 5.969 1.00 15.94 330 GLU A O 1
ATOM 2529 N N . GLY A 1 312 ? 163.078 26.213 7.002 1.00 15.99 331 GLY A N 1
ATOM 2530 C CA . GLY A 1 312 ? 162.769 27.515 7.552 1.00 17.68 331 GLY A CA 1
ATOM 2531 C C . GLY A 1 312 ? 161.906 28.375 6.664 1.00 16.79 331 GLY A C 1
ATOM 2532 O O . GLY A 1 312 ? 161.874 29.597 6.849 1.00 17.13 331 GLY A O 1
ATOM 2533 N N . TRP A 1 313 ? 161.209 27.776 5.697 1.00 16.00 332 TRP A N 1
ATOM 2534 C CA . TRP A 1 313 ? 160.401 28.542 4.756 1.00 16.13 332 TRP A CA 1
ATOM 2535 C C . TRP A 1 313 ? 159.046 28.928 5.335 1.00 17.98 332 TRP A C 1
ATOM 2536 O O . TRP A 1 313 ? 158.451 29.912 4.885 1.00 18.86 332 TRP A O 1
ATOM 2547 N N . ASN A 1 314 ? 158.553 28.181 6.316 1.00 18.45 333 ASN A N 1
ATOM 2548 C CA . ASN A 1 314 ? 157.196 28.310 6.826 1.00 18.15 333 ASN A CA 1
ATOM 2549 C C . ASN A 1 314 ? 157.210 28.979 8.193 1.00 19.32 333 ASN A C 1
ATOM 2550 O O . ASN A 1 314 ? 158.178 28.850 8.944 1.00 19.37 333 ASN A O 1
ATOM 2555 N N . THR A 1 315 ? 156.128 29.682 8.527 1.00 18.34 334 THR A N 1
ATOM 2556 C CA . THR A 1 315 ? 156.095 30.379 9.806 1.00 19.66 334 THR A CA 1
ATOM 2557 C C . THR A 1 315 ? 156.080 29.390 10.973 1.00 21.79 334 THR A C 1
ATOM 2558 O O . THR A 1 315 ? 155.523 28.286 10.891 1.00 18.48 334 THR A O 1
ATOM 2562 N N . GLY A 1 316 ? 156.737 29.791 12.062 1.00 20.77 335 GLY A N 1
ATOM 2563 C CA . GLY A 1 316 ? 156.780 28.979 13.260 1.00 19.23 335 GLY A CA 1
ATOM 2564 C C . GLY A 1 316 ? 158.176 28.722 13.791 1.00 19.68 335 GLY A C 1
ATOM 2565 O O . GLY A 1 316 ? 158.330 28.169 14.885 1.00 20.03 335 GLY A O 1
ATOM 2566 N N . TRP A 1 317 ? 159.206 29.108 13.037 1.00 17.73 336 TRP A N 1
ATOM 2567 C CA . TRP A 1 317 ? 160.576 28.857 13.464 1.00 17.55 336 TRP A CA 1
ATOM 2568 C C . TRP A 1 317 ? 161.128 29.935 14.386 1.00 20.21 336 TRP A C 1
ATOM 2569 O O . TRP A 1 317 ? 162.179 29.716 14.997 1.00 21.30 336 TRP A O 1
ATOM 2580 N N . ASP A 1 318 ? 160.472 31.087 14.496 1.00 19.33 337 ASP A N 1
ATOM 2581 C CA . ASP A 1 318 ? 161.051 32.172 15.279 1.00 20.91 337 ASP A CA 1
ATOM 2582 C C . ASP A 1 318 ? 161.149 31.795 16.750 1.00 23.93 337 ASP A C 1
ATOM 2583 O O . ASP A 1 318 ? 160.243 31.174 17.314 1.00 23.61 337 ASP A O 1
ATOM 2588 N N . GLY A 1 319 ? 162.255 32.199 17.373 1.00 25.15 338 GLY A N 1
ATOM 2589 C CA . GLY A 1 319 ? 162.476 31.954 18.781 1.00 25.38 338 GLY A CA 1
ATOM 2590 C C . GLY A 1 319 ? 163.332 30.730 18.991 1.00 30.65 338 GLY A C 1
ATOM 2591 O O . GLY A 1 319 ? 164.471 30.670 18.516 1.00 35.18 338 GLY A O 1
ATOM 2592 N N . ASP A 1 320 ? 162.789 29.734 19.681 1.00 28.53 339 ASP A N 1
ATOM 2593 C CA . ASP A 1 320 ? 163.469 28.461 19.892 1.00 27.51 339 ASP A CA 1
ATOM 2594 C C . ASP A 1 320 ? 162.601 27.392 19.231 1.00 24.90 339 ASP A C 1
ATOM 2595 O O . ASP A 1 320 ? 161.633 26.915 19.832 1.00 24.90 339 ASP A O 1
ATOM 2600 N N . TRP A 1 321 ? 162.935 27.023 17.989 1.00 20.68 340 TRP A N 1
ATOM 2601 C CA . TRP A 1 321 ? 162.022 26.195 17.205 1.00 19.37 340 TRP A CA 1
ATOM 2602 C C . TRP A 1 321 ? 161.819 24.812 17.817 1.00 19.87 340 TRP A C 1
ATOM 2603 O O . TRP A 1 321 ? 160.790 24.185 17.549 1.00 20.53 340 TRP A O 1
ATOM 2614 N N A PHE A 1 322 ? 162.766 24.327 18.636 0.50 19.32 341 PHE A N 1
ATOM 2615 N N B PHE A 1 322 ? 162.776 24.332 18.618 0.50 19.27 341 PHE A N 1
ATOM 2616 C CA A PHE A 1 322 ? 162.592 23.042 19.319 0.50 19.50 341 PHE A CA 1
ATOM 2617 C CA B PHE A 1 322 ? 162.603 23.065 19.317 0.50 19.57 341 PHE A CA 1
ATOM 2618 C C A PHE A 1 322 ? 161.305 23.015 20.135 0.50 18.55 341 PHE A C 1
ATOM 2619 C C B PHE A 1 322 ? 161.289 23.026 20.089 0.50 18.51 341 PHE A C 1
ATOM 2620 O O A PHE A 1 322 ? 160.732 21.941 20.354 0.50 18.21 341 PHE A O 1
ATOM 2621 O O B PHE A 1 322 ? 160.686 21.957 20.238 0.50 18.23 341 PHE A O 1
ATOM 2636 N N . PHE A 1 323 ? 160.825 24.180 20.573 1.00 18.68 342 PHE A N 1
ATOM 2637 C CA . PHE A 1 323 ? 159.632 24.279 21.410 1.00 19.53 342 PHE A CA 1
ATOM 2638 C C . PHE A 1 323 ? 158.400 24.759 20.657 1.00 19.81 342 PHE A C 1
ATOM 2639 O O . PHE A 1 323 ? 157.372 25.011 21.287 1.00 20.31 342 PHE A O 1
ATOM 2647 N N . ASN A 1 324 ? 158.461 24.864 19.330 1.00 18.57 343 ASN A N 1
ATOM 2648 C CA . ASN A 1 324 ? 157.392 25.499 18.573 1.00 20.54 343 ASN A CA 1
ATOM 2649 C C . ASN A 1 324 ? 156.485 24.501 17.860 1.00 21.74 343 ASN A C 1
ATOM 2650 O O . ASN A 1 324 ? 155.765 24.891 16.934 1.00 20.68 343 ASN A O 1
ATOM 2655 N N . GLY A 1 325 ? 156.484 23.231 18.282 1.00 19.41 344 GLY A N 1
ATOM 2656 C CA . GLY A 1 325 ? 155.679 22.231 17.593 1.00 17.07 344 GLY A CA 1
ATOM 2657 C C . GLY A 1 325 ? 154.207 22.588 17.488 1.00 18.39 344 GLY A C 1
ATOM 2658 O O . GLY A 1 325 ? 153.545 22.217 16.516 1.00 19.57 344 GLY A O 1
ATOM 2659 N N . ASP A 1 326 ? 153.677 23.328 18.469 1.00 19.31 345 ASP A N 1
ATOM 2660 C CA . ASP A 1 326 ? 152.265 23.696 18.442 1.00 19.30 345 ASP A CA 1
ATOM 2661 C C . ASP A 1 326 ? 151.943 24.746 17.387 1.00 21.83 345 ASP A C 1
ATOM 2662 O O . ASP A 1 326 ? 150.781 24.850 16.981 1.00 22.38 345 ASP A O 1
ATOM 2667 N N . VAL A 1 327 ? 152.917 25.549 16.957 1.00 21.67 346 VAL A N 1
ATOM 2668 C CA . VAL A 1 327 ? 152.615 26.755 16.186 1.00 22.28 346 VAL A CA 1
ATOM 2669 C C . VAL A 1 327 ? 153.102 26.710 14.747 1.00 21.96 346 VAL A C 1
ATOM 2670 O O . VAL A 1 327 ? 152.812 27.652 13.994 1.00 22.31 346 VAL A O 1
ATOM 2674 N N . PHE A 1 328 ? 153.836 25.674 14.339 1.00 20.32 347 PHE A N 1
ATOM 2675 C CA . PHE A 1 328 ? 154.236 25.554 12.940 1.00 19.09 347 PHE A CA 1
ATOM 2676 C C . PHE A 1 328 ? 153.015 25.587 12.030 1.00 19.39 347 PHE A C 1
ATOM 2677 O O . PHE A 1 328 ? 152.025 24.889 12.273 1.00 19.62 347 PHE A O 1
ATOM 2685 N N . SER A 1 329 ? 153.084 26.406 10.985 1.00 17.68 348 SER A N 1
ATOM 2686 C CA . SER A 1 329 ? 152.161 26.317 9.863 1.00 18.71 348 SER A CA 1
ATOM 2687 C C . SER A 1 329 ? 152.830 25.534 8.744 1.00 19.88 348 SER A C 1
ATOM 2688 O O . SER A 1 329 ? 154.016 25.731 8.458 1.00 19.96 348 SER A O 1
ATOM 2691 N N . PHE A 1 330 ? 152.077 24.640 8.113 1.00 16.21 349 PHE A N 1
ATOM 2692 C CA . PHE A 1 330 ? 152.609 23.887 6.988 1.00 15.92 349 PHE A CA 1
ATOM 2693 C C . PHE A 1 330 ? 152.033 24.355 5.664 1.00 18.26 349 PHE A C 1
ATOM 2694 O O . PHE A 1 330 ? 152.221 23.690 4.641 1.00 20.88 349 PHE A O 1
ATOM 2702 N N . THR A 1 331 ? 151.372 25.509 5.655 1.00 18.12 350 THR A N 1
ATOM 2703 C CA . THR A 1 331 ? 150.904 26.130 4.424 1.00 20.27 350 THR A CA 1
ATOM 2704 C C . THR A 1 331 ? 151.337 27.575 4.259 1.00 23.72 350 THR A C 1
ATOM 2705 O O . THR A 1 331 ? 151.310 28.071 3.127 1.00 24.90 350 THR A O 1
ATOM 2709 N N . GLN A 1 332 ? 151.719 28.272 5.333 1.00 20.50 351 GLN A N 1
ATOM 2710 C CA . GLN A 1 332 ? 151.952 29.707 5.264 1.00 21.29 351 GLN A CA 1
ATOM 2711 C C . GLN A 1 332 ? 153.443 30.002 5.267 1.00 22.61 351 GLN A C 1
ATOM 2712 O O . GLN A 1 332 ? 154.088 29.869 6.318 1.00 21.70 351 GLN A O 1
ATOM 2718 N N . PRO A 1 333 ? 154.031 30.419 4.151 1.00 24.18 352 PRO A N 1
ATOM 2719 C CA . PRO A 1 333 ? 155.446 30.796 4.164 1.00 22.25 352 PRO A CA 1
ATOM 2720 C C . PRO A 1 333 ? 155.671 32.123 4.871 1.00 21.49 352 PRO A C 1
ATOM 2721 O O . PRO A 1 333 ? 154.771 32.957 5.012 1.00 21.44 352 PRO A O 1
ATOM 2725 N N . TYR A 1 334 ? 156.908 32.310 5.321 1.00 20.75 353 TYR A N 1
ATOM 2726 C CA . TYR A 1 334 ? 157.357 33.636 5.715 1.00 20.45 353 TYR A CA 1
ATOM 2727 C C . TYR A 1 334 ? 157.192 34.615 4.553 1.00 23.46 353 TYR A C 1
ATOM 2728 O O . TYR A 1 334 ? 157.160 34.233 3.376 1.00 23.86 353 TYR A O 1
ATOM 2737 N N . ASP A 1 335 ? 157.122 35.904 4.894 1.00 23.37 354 ASP A N 1
ATOM 2738 C CA . ASP A 1 335 ? 156.941 36.931 3.872 1.00 26.37 354 ASP A CA 1
ATOM 2739 C C . ASP A 1 335 ? 158.115 37.035 2.908 1.00 26.44 354 ASP A C 1
ATOM 2740 O O . ASP A 1 335 ? 157.945 37.580 1.811 1.00 27.87 354 ASP A O 1
ATOM 2745 N N . ASP A 1 336 ? 159.301 36.555 3.281 1.00 22.19 355 ASP A N 1
ATOM 2746 C CA . ASP A 1 336 ? 160.448 36.658 2.392 1.00 22.72 355 ASP A CA 1
ATOM 2747 C C . ASP A 1 336 ? 160.661 35.392 1.577 1.00 24.03 355 ASP A C 1
ATOM 2748 O O . ASP A 1 336 ? 161.691 35.263 0.908 1.00 25.51 355 ASP A O 1
ATOM 2753 N N . PHE A 1 337 ? 159.696 34.474 1.590 1.00 22.68 356 PHE A N 1
ATOM 2754 C CA . PHE A 1 337 ? 159.761 33.236 0.817 1.00 19.82 356 PHE A CA 1
ATOM 2755 C C . PHE A 1 337 ? 158.550 33.207 -0.113 1.00 23.36 356 PHE A C 1
ATOM 2756 O O . PHE A 1 337 ? 157.437 32.889 0.318 1.00 25.47 356 PHE A O 1
ATOM 2764 N N . ASP A 1 338 ? 158.767 33.527 -1.388 1.00 21.81 357 ASP A N 1
ATOM 2765 C CA . ASP A 1 338 ? 157.691 33.691 -2.373 1.00 24.58 357 ASP A CA 1
ATOM 2766 C C . ASP A 1 338 ? 157.530 32.367 -3.115 1.00 25.35 357 ASP A C 1
ATOM 2767 O O . ASP A 1 338 ? 158.213 32.112 -4.109 1.00 24.49 357 ASP A O 1
ATOM 2772 N N A ILE A 1 339 ? 156.590 31.535 -2.662 0.62 26.76 358 ILE A N 1
ATOM 2773 N N B ILE A 1 339 ? 156.635 31.513 -2.607 0.38 26.60 358 ILE A N 1
ATOM 2774 C CA A ILE A 1 339 ? 156.540 30.170 -3.182 0.62 25.81 358 ILE A CA 1
ATOM 2775 C CA B ILE A 1 339 ? 156.471 30.177 -3.178 0.38 25.89 358 ILE A CA 1
ATOM 2776 C C A ILE A 1 339 ? 155.998 30.136 -4.613 0.62 26.69 358 ILE A C 1
ATOM 2777 C C B ILE A 1 339 ? 156.144 30.272 -4.659 0.38 26.58 358 ILE A C 1
ATOM 2778 O O A ILE A 1 339 ? 156.348 29.240 -5.391 0.62 27.10 358 ILE A O 1
ATOM 2779 O O B ILE A 1 339 ? 156.759 29.602 -5.497 0.38 26.85 358 ILE A O 1
ATOM 2788 N N . ALA A 1 340 ? 155.162 31.107 -4.998 1.00 26.28 359 ALA A N 1
ATOM 2789 C CA . ALA A 1 340 ? 154.694 31.170 -6.378 1.00 28.57 359 ALA A CA 1
ATOM 2790 C C . ALA A 1 340 ? 155.819 31.567 -7.319 1.00 30.20 359 ALA A C 1
ATOM 2791 O O . ALA A 1 340 ? 155.959 30.994 -8.406 1.00 33.15 359 ALA A O 1
ATOM 2793 N N . ALA A 1 341 ? 156.640 32.537 -6.910 1.00 26.51 360 ALA A N 1
ATOM 2794 C CA . ALA A 1 341 ? 157.803 32.912 -7.704 1.00 26.71 360 ALA A CA 1
ATOM 2795 C C . ALA A 1 341 ? 158.776 31.746 -7.837 1.00 27.10 360 ALA A C 1
ATOM 2796 O O . ALA A 1 341 ? 159.311 31.493 -8.923 1.00 29.47 360 ALA A O 1
ATOM 2798 N N . LEU A 1 342 ? 159.009 31.015 -6.745 1.00 26.12 361 LEU A N 1
ATOM 2799 C CA . LEU A 1 342 ? 159.942 29.896 -6.800 1.00 22.98 361 LEU A CA 1
ATOM 2800 C C . LEU A 1 342 ? 159.370 28.727 -7.594 1.00 23.79 361 LEU A C 1
ATOM 2801 O O . LEU A 1 342 ? 160.129 27.972 -8.219 1.00 22.71 361 LEU A O 1
ATOM 2806 N N . THR A 1 343 ? 158.045 28.561 -7.583 1.00 24.08 362 THR A N 1
ATOM 2807 C CA . THR A 1 343 ? 157.409 27.573 -8.450 1.00 26.09 362 THR A CA 1
ATOM 2808 C C . THR A 1 343 ? 157.692 27.879 -9.916 1.00 26.13 362 THR A C 1
ATOM 2809 O O . THR A 1 343 ? 158.049 26.985 -10.691 1.00 26.93 362 THR A O 1
ATOM 2813 N N . LYS A 1 344 ? 157.534 29.147 -10.312 1.00 26.02 363 LYS A N 1
ATOM 2814 C CA . LYS A 1 344 ? 157.867 29.535 -11.680 1.00 29.33 363 LYS A CA 1
ATOM 2815 C C . LYS A 1 344 ? 159.347 29.328 -11.956 1.00 28.31 363 LYS A C 1
ATOM 2816 O O . LYS A 1 344 ? 159.726 28.845 -13.029 1.00 28.14 363 LYS A O 1
ATOM 2822 N N . TYR A 1 345 ? 160.200 29.691 -10.998 1.00 26.49 364 TYR A N 1
ATOM 2823 C CA . TYR A 1 345 ? 161.633 29.530 -11.203 1.00 27.58 364 TYR A CA 1
ATOM 2824 C C . TYR A 1 345 ? 162.020 28.058 -11.313 1.00 28.32 364 TYR A C 1
ATOM 2825 O O . TYR A 1 345 ? 162.960 27.724 -12.046 1.00 28.05 364 TYR A O 1
ATOM 2834 N N A SER A 1 346 ? 161.310 27.173 -10.601 0.55 27.02 365 SER A N 1
ATOM 2835 N N B SER A 1 346 ? 161.311 27.171 -10.610 0.45 27.11 365 SER A N 1
ATOM 2836 C CA A SER A 1 346 ? 161.567 25.739 -10.718 0.55 27.29 365 SER A CA 1
ATOM 2837 C CA B SER A 1 346 ? 161.590 25.743 -10.728 0.45 27.28 365 SER A CA 1
ATOM 2838 C C A SER A 1 346 ? 161.332 25.255 -12.140 0.55 29.68 365 SER A C 1
ATOM 2839 C C B SER A 1 346 ? 161.329 25.244 -12.142 0.45 29.61 365 SER A C 1
ATOM 2840 O O A SER A 1 346 ? 162.117 24.461 -12.674 0.55 29.84 365 SER A O 1
ATOM 2841 O O B SER A 1 346 ? 162.091 24.425 -12.671 0.45 29.79 365 SER A O 1
ATOM 2846 N N . LYS A 1 347 ? 160.257 25.728 -12.771 1.00 30.70 366 LYS A N 1
ATOM 2847 C CA . LYS A 1 347 ? 159.978 25.338 -14.145 1.00 32.64 366 LYS A CA 1
ATOM 2848 C C . LYS A 1 347 ? 160.999 25.938 -15.103 1.00 31.68 366 LYS A C 1
ATOM 2849 O O . LYS A 1 347 ? 161.428 25.271 -16.049 1.00 34.56 366 LYS A O 1
ATOM 2855 N N . GLN A 1 348 ? 161.422 27.184 -14.862 1.00 33.32 367 GLN A N 1
ATOM 2856 C CA . GLN A 1 348 ? 162.430 27.805 -15.720 1.00 35.95 367 GLN A CA 1
ATOM 2857 C C . GLN A 1 348 ? 163.747 27.045 -15.666 1.00 35.56 367 GLN A C 1
ATOM 2858 O O . GLN A 1 348 ? 164.361 26.767 -16.702 1.00 35.36 367 GLN A O 1
ATOM 2864 N N . THR A 1 349 ? 164.214 26.730 -14.455 1.00 32.36 368 THR A N 1
ATOM 2865 C CA . THR A 1 349 ? 165.535 26.151 -14.263 1.00 27.79 368 THR A CA 1
ATOM 2866 C C . THR A 1 349 ? 165.552 24.635 -14.378 1.00 28.05 368 THR A C 1
ATOM 2867 O O . THR A 1 349 ? 166.629 24.060 -14.556 1.00 28.57 368 THR A O 1
ATOM 2871 N N . GLY A 1 350 ? 164.399 23.977 -14.269 1.00 25.25 369 GLY A N 1
ATOM 2872 C CA . GLY A 1 350 ? 164.369 22.530 -14.212 1.00 24.33 369 GLY A CA 1
ATOM 2873 C C . GLY A 1 350 ? 164.820 21.947 -12.894 1.00 27.20 369 GLY A C 1
ATOM 2874 O O . GLY A 1 350 ? 164.976 20.726 -12.793 1.00 29.30 369 GLY A O 1
ATOM 2875 N N . VAL A 1 351 ? 165.040 22.785 -11.885 1.00 23.90 370 VAL A N 1
ATOM 2876 C CA . VAL A 1 351 ? 165.447 22.353 -10.554 1.00 19.89 370 VAL A CA 1
ATOM 2877 C C . VAL A 1 351 ? 164.236 22.434 -9.644 1.00 20.75 370 VAL A C 1
ATOM 2878 O O . VAL A 1 351 ? 163.551 23.461 -9.609 1.00 23.91 370 VAL A O 1
ATOM 2882 N N . GLN A 1 352 ? 163.969 21.378 -8.894 1.00 19.48 371 GLN A N 1
ATOM 2883 C CA . GLN A 1 352 ? 162.765 21.408 -8.084 1.00 22.51 371 GLN A CA 1
ATOM 2884 C C . GLN A 1 352 ? 163.039 21.911 -6.678 1.00 22.99 371 GLN A C 1
ATOM 2885 O O . GLN A 1 352 ? 164.148 21.789 -6.153 1.00 23.03 371 GLN A O 1
ATOM 2891 N N . LEU A 1 353 ? 162.016 22.518 -6.085 1.00 20.02 372 LEU A N 1
ATOM 2892 C CA . LEU A 1 353 ? 162.026 22.771 -4.655 1.00 18.23 372 LEU A CA 1
ATOM 2893 C C . LEU A 1 353 ? 161.719 21.469 -3.926 1.00 19.40 372 LEU A C 1
ATOM 2894 O O . LEU A 1 353 ? 160.788 20.747 -4.300 1.00 20.24 372 LEU A O 1
ATOM 2899 N N . ILE A 1 354 ? 162.513 21.150 -2.910 1.00 15.77 373 ILE A N 1
ATOM 2900 C CA . ILE A 1 354 ? 162.246 20.009 -2.044 1.00 15.78 373 ILE A CA 1
ATOM 2901 C C . ILE A 1 354 ? 161.603 20.554 -0.775 1.00 17.91 373 ILE A C 1
ATOM 2902 O O . ILE A 1 354 ? 162.146 21.466 -0.139 1.00 16.66 373 ILE A O 1
ATOM 2907 N N . GLY A 1 355 ? 160.416 20.034 -0.437 1.00 15.53 374 GLY A N 1
ATOM 2908 C CA . GLY A 1 355 ? 159.655 20.561 0.677 1.00 15.54 374 GLY A CA 1
ATOM 2909 C C . GLY A 1 355 ? 160.203 20.108 2.021 1.00 15.57 374 GLY A C 1
ATOM 2910 O O . GLY A 1 355 ? 161.043 19.210 2.117 1.00 14.57 374 GLY A O 1
ATOM 2911 N N . HIS A 1 356 ? 159.713 20.750 3.079 1.00 15.46 375 HIS A N 1
ATOM 2912 C CA . HIS A 1 356 ? 160.217 20.473 4.421 1.00 15.66 375 HIS A CA 1
ATOM 2913 C C . HIS A 1 356 ? 159.102 20.688 5.426 1.00 14.52 375 HIS A C 1
ATOM 2914 O O . HIS A 1 356 ? 158.525 21.779 5.484 1.00 15.21 375 HIS A O 1
ATOM 2921 N N . HIS A 1 357 ? 158.827 19.656 6.224 1.00 12.88 376 HIS A N 1
ATOM 2922 C CA . HIS A 1 357 ? 157.786 19.659 7.251 1.00 13.53 376 HIS A CA 1
ATOM 2923 C C . HIS A 1 357 ? 158.432 19.213 8.559 1.00 14.70 376 HIS A C 1
ATOM 2924 O O . HIS A 1 357 ? 158.441 18.018 8.855 1.00 15.23 376 HIS A O 1
ATOM 2931 N N . GLU A 1 358 ? 158.971 20.153 9.336 1.00 15.16 377 GLU A N 1
ATOM 2932 C CA . GLU A 1 358 ? 159.422 19.850 10.691 1.00 14.45 377 GLU A CA 1
ATOM 2933 C C . GLU A 1 358 ? 158.258 20.021 11.661 1.00 15.54 377 GLU A C 1
ATOM 2934 O O . GLU A 1 358 ? 157.586 21.058 11.655 1.00 15.44 377 GLU A O 1
ATOM 2940 N N . THR A 1 359 ? 158.028 19.011 12.501 1.00 13.73 378 THR A N 1
ATOM 2941 C CA . THR A 1 359 ? 156.926 19.051 13.451 1.00 11.92 378 THR A CA 1
ATOM 2942 C C . THR A 1 359 ? 157.352 19.430 14.860 1.00 15.89 378 THR A C 1
ATOM 2943 O O . THR A 1 359 ? 156.485 19.752 15.681 1.00 14.62 378 THR A O 1
ATOM 2947 N N . SER A 1 360 ? 158.652 19.378 15.163 1.00 13.79 379 SER A N 1
ATOM 2948 C CA . SER A 1 360 ? 159.147 19.465 16.541 1.00 16.03 379 SER A CA 1
ATOM 2949 C C . SER A 1 360 ? 158.339 18.566 17.475 1.00 16.19 379 SER A C 1
ATOM 2950 O O . SER A 1 360 ? 158.051 18.916 18.621 1.00 16.67 379 SER A O 1
ATOM 2953 N N . GLY A 1 361 ? 157.954 17.398 16.968 1.00 15.23 380 GLY A N 1
ATOM 2954 C CA . GLY A 1 361 ? 157.327 16.388 17.780 1.00 15.13 380 GLY A CA 1
ATOM 2955 C C . GLY A 1 361 ? 155.820 16.472 17.903 1.00 16.58 380 GLY A C 1
ATOM 2956 O O . GLY A 1 361 ? 155.211 15.518 18.402 1.00 16.82 380 GLY A O 1
ATOM 2957 N N . ASN A 1 362 ? 155.187 17.566 17.476 1.00 12.79 381 ASN A N 1
ATOM 2958 C CA . ASN A 1 362 ? 153.737 17.673 17.629 1.00 12.80 381 ASN A CA 1
ATOM 2959 C C . ASN A 1 362 ? 153.088 17.121 16.370 1.00 13.06 381 ASN A C 1
ATOM 2960 O O . ASN A 1 362 ? 152.911 17.836 15.378 1.00 14.42 381 ASN A O 1
ATOM 2965 N N . VAL A 1 363 ? 152.690 15.848 16.422 1.00 13.41 382 VAL A N 1
ATOM 2966 C CA . VAL A 1 363 ? 152.180 15.208 15.217 1.00 14.13 382 VAL A CA 1
ATOM 2967 C C . VAL A 1 363 ? 150.713 15.529 14.973 1.00 16.48 382 VAL A C 1
ATOM 2968 O O . VAL A 1 363 ? 150.237 15.365 13.843 1.00 17.04 382 VAL A O 1
ATOM 2972 N N . SER A 1 364 ? 149.984 15.995 15.986 1.00 14.49 383 SER A N 1
ATOM 2973 C CA . SER A 1 364 ? 148.586 16.345 15.762 1.00 16.15 383 SER A CA 1
ATOM 2974 C C . SER A 1 364 ? 148.463 17.666 15.021 1.00 18.15 383 SER A C 1
ATOM 2975 O O . SER A 1 364 ? 147.600 17.812 14.151 1.00 18.32 383 SER A O 1
ATOM 2978 N N . ASN A 1 365 ? 149.321 18.636 15.354 1.00 17.23 384 ASN A N 1
ATOM 2979 C CA . ASN A 1 365 ? 149.353 19.889 14.609 1.00 16.36 384 ASN A CA 1
ATOM 2980 C C . ASN A 1 365 ? 149.727 19.653 13.152 1.00 19.02 384 ASN A C 1
ATOM 2981 O O . ASN A 1 365 ? 149.221 20.337 12.255 1.00 19.02 384 ASN A O 1
ATOM 2986 N N . TYR A 1 366 ? 150.620 18.696 12.896 1.00 16.97 385 TYR A N 1
ATOM 2987 C CA . TYR A 1 366 ? 150.955 18.351 11.516 1.00 16.37 385 TYR A CA 1
ATOM 2988 C C . TYR A 1 366 ? 149.794 17.633 10.842 1.00 16.61 385 TYR A C 1
ATOM 2989 O O . TYR A 1 366 ? 149.407 17.971 9.718 1.00 19.33 385 TYR A O 1
ATOM 2998 N N . ARG A 1 367 ? 149.222 16.640 11.526 1.00 15.70 386 ARG A N 1
ATOM 2999 C CA . ARG A 1 367 ? 148.152 15.840 10.938 1.00 16.64 386 ARG A CA 1
ATOM 3000 C C . ARG A 1 367 ? 146.979 16.712 10.502 1.00 19.99 386 ARG A C 1
ATOM 3001 O O . ARG A 1 367 ? 146.405 16.502 9.424 1.00 18.29 386 ARG A O 1
ATOM 3009 N N . LYS A 1 368 ? 146.617 17.712 11.311 1.00 19.51 387 LYS A N 1
ATOM 3010 C CA . LYS A 1 368 ? 145.457 18.516 10.955 1.00 22.73 387 LYS A CA 1
ATOM 3011 C C . LYS A 1 368 ? 145.712 19.379 9.730 1.00 22.40 387 LYS A C 1
ATOM 3012 O O . LYS A 1 368 ? 144.756 19.726 9.031 1.00 22.86 387 LYS A O 1
ATOM 3018 N N . GLN A 1 369 ? 146.971 19.699 9.429 1.00 20.58 388 GLN A N 1
ATOM 3019 C CA . GLN A 1 369 ? 147.309 20.532 8.277 1.00 21.12 388 GLN A CA 1
ATOM 3020 C C . GLN A 1 369 ? 147.827 19.728 7.093 1.00 19.14 388 GLN A C 1
ATOM 3021 O O . GLN A 1 369 ? 148.089 20.304 6.033 1.00 20.29 388 GLN A O 1
ATOM 3027 N N . MET A 1 370 ? 147.971 18.414 7.251 1.00 19.64 389 MET A N 1
ATOM 3028 C CA . MET A 1 370 ? 148.746 17.621 6.304 1.00 19.01 389 MET A CA 1
ATOM 3029 C C . MET A 1 370 ? 148.127 17.631 4.909 1.00 21.10 389 MET A C 1
ATOM 3030 O O . MET A 1 370 ? 148.843 17.739 3.906 1.00 19.18 389 MET A O 1
ATOM 3035 N N . ALA A 1 371 ? 146.800 17.508 4.819 1.00 21.05 390 ALA A N 1
ATOM 3036 C CA . ALA A 1 371 ? 146.163 17.493 3.505 1.00 21.74 390 ALA A CA 1
ATOM 3037 C C . ALA A 1 371 ? 146.367 18.820 2.781 1.00 22.11 390 ALA A C 1
ATOM 3038 O O . ALA A 1 371 ? 146.708 18.843 1.589 1.00 22.67 390 ALA A O 1
ATOM 3040 N N . ASP A 1 372 ? 146.179 19.937 3.488 1.00 21.54 391 ASP A N 1
ATOM 3041 C CA . ASP A 1 372 ? 146.419 21.244 2.882 1.00 22.64 391 ASP A CA 1
ATOM 3042 C C . ASP A 1 372 ? 147.891 21.428 2.516 1.00 22.74 391 ASP A C 1
ATOM 3043 O O . ASP A 1 372 ? 148.212 22.044 1.490 1.00 22.93 391 ASP A O 1
ATOM 3048 N N . ALA A 1 373 ? 148.801 20.912 3.350 1.00 20.38 392 ALA A N 1
ATOM 3049 C CA . ALA A 1 373 ? 150.228 21.072 3.088 1.00 20.53 392 ALA A CA 1
ATOM 3050 C C . ALA A 1 373 ? 150.639 20.352 1.808 1.00 21.86 392 ALA A C 1
ATOM 3051 O O . ALA A 1 373 ? 151.386 20.902 0.990 1.00 22.22 392 ALA A O 1
ATOM 3053 N N . PHE A 1 374 ? 150.156 19.122 1.614 1.00 19.61 393 PHE A N 1
ATOM 3054 C CA . PHE A 1 374 ? 150.528 18.377 0.415 1.00 19.62 393 PHE A CA 1
ATOM 3055 C C . PHE A 1 374 ? 149.829 18.932 -0.819 1.00 20.64 393 PHE A C 1
ATOM 3056 O O . PHE A 1 374 ? 150.406 18.920 -1.912 1.00 22.83 393 PHE A O 1
ATOM 3064 N N . ALA A 1 375 ? 148.602 19.435 -0.666 1.00 19.77 394 ALA A N 1
ATOM 3065 C CA . ALA A 1 375 ? 147.944 20.095 -1.788 1.00 23.69 394 ALA A CA 1
ATOM 3066 C C . ALA A 1 375 ? 148.743 21.306 -2.247 1.00 24.36 394 ALA A C 1
ATOM 3067 O O . ALA A 1 375 ? 148.911 21.529 -3.453 1.00 25.26 394 ALA A O 1
ATOM 3069 N N . LEU A 1 376 ? 149.249 22.097 -1.298 1.00 22.77 395 LEU A N 1
ATOM 3070 C CA . LEU A 1 376 ? 150.083 23.241 -1.654 1.00 23.83 395 LEU A CA 1
ATOM 3071 C C . LEU A 1 376 ? 151.327 22.787 -2.403 1.00 23.09 395 LEU A C 1
ATOM 3072 O O . LEU A 1 376 ? 151.695 23.360 -3.435 1.00 21.07 395 LEU A O 1
ATOM 3077 N N . TYR A 1 377 ? 151.982 21.743 -1.899 1.00 21.29 396 TYR A N 1
ATOM 3078 C CA . TYR A 1 377 ? 153.196 21.269 -2.543 1.00 18.48 396 TYR A CA 1
ATOM 3079 C C . TYR A 1 377 ? 152.907 20.683 -3.921 1.00 22.16 396 TYR A C 1
ATOM 3080 O O . TYR A 1 377 ? 153.662 20.930 -4.871 1.00 22.30 396 TYR A O 1
ATOM 3089 N N . GLU A 1 378 ? 151.818 19.919 -4.061 1.00 21.23 397 GLU A N 1
ATOM 3090 C CA . GLU A 1 378 ? 151.475 19.401 -5.381 1.00 23.45 397 GLU A CA 1
ATOM 3091 C C . GLU A 1 378 ? 151.220 20.542 -6.355 1.00 27.08 397 GLU A C 1
ATOM 3092 O O . GLU A 1 378 ? 151.726 20.532 -7.484 1.00 27.84 397 GLU A O 1
ATOM 3098 N N . LYS A 1 379 ? 150.469 21.556 -5.917 1.00 26.65 398 LYS A N 1
ATOM 3099 C CA . LYS A 1 379 ? 150.243 22.741 -6.738 1.00 28.00 398 LYS A CA 1
ATOM 3100 C C . LYS A 1 379 ? 151.550 23.449 -7.072 1.00 27.69 398 LYS A C 1
ATOM 3101 O O . LYS A 1 379 ? 151.669 24.071 -8.131 1.00 27.93 398 LYS A O 1
ATOM 3107 N N . SER A 1 380 ? 152.549 23.345 -6.202 1.00 26.35 399 SER A N 1
ATOM 3108 C CA . SER A 1 380 ? 153.806 24.058 -6.374 1.00 27.94 399 SER A CA 1
ATOM 3109 C C . SER A 1 380 ? 154.889 23.230 -7.061 1.00 25.07 399 SER A C 1
ATOM 3110 O O . SER A 1 380 ? 156.063 23.611 -6.999 1.00 25.69 399 SER A O 1
ATOM 3113 N N . ASN A 1 381 ? 154.538 22.104 -7.689 1.00 23.48 400 ASN A N 1
ATOM 3114 C CA . ASN A 1 381 ? 155.520 21.287 -8.407 1.00 28.85 400 ASN A CA 1
ATOM 3115 C C . ASN A 1 381 ? 156.586 20.710 -7.458 1.00 24.45 400 ASN A C 1
ATOM 3116 O O . ASN A 1 381 ? 157.751 20.541 -7.830 1.00 25.75 400 ASN A O 1
ATOM 3121 N N . VAL A 1 382 ? 156.211 20.408 -6.216 1.00 19.14 401 VAL A N 1
ATOM 3122 C CA . VAL A 1 382 ? 157.117 19.793 -5.244 1.00 18.65 401 VAL A CA 1
ATOM 3123 C C . VAL A 1 382 ? 156.865 18.288 -5.245 1.00 21.14 401 VAL A C 1
ATOM 3124 O O . VAL A 1 382 ? 155.740 17.844 -4.987 1.00 23.27 401 VAL A O 1
ATOM 3128 N N . SER A 1 383 ? 157.910 17.500 -5.533 1.00 19.38 402 SER A N 1
ATOM 3129 C CA . SER A 1 383 ? 157.800 16.047 -5.630 1.00 18.55 402 SER A CA 1
ATOM 3130 C C . SER A 1 383 ? 158.417 15.282 -4.466 1.00 19.07 402 SER A C 1
ATOM 3131 O O . SER A 1 383 ? 158.123 14.092 -4.314 1.00 17.86 402 SER A O 1
ATOM 3134 N N . GLN A 1 384 ? 159.284 15.907 -3.667 1.00 17.25 403 GLN A N 1
ATOM 3135 C CA . GLN A 1 384 ? 159.914 15.258 -2.522 1.00 15.89 403 GLN A CA 1
ATOM 3136 C C . GLN A 1 384 ? 159.784 16.177 -1.321 1.00 15.29 403 GLN A C 1
ATOM 3137 O O . GLN A 1 384 ? 159.902 17.399 -1.459 1.00 15.68 403 GLN A O 1
ATOM 3143 N N . VAL A 1 385 ? 159.530 15.591 -0.151 1.00 13.01 404 VAL A N 1
ATOM 3144 C CA . VAL A 1 385 ? 159.385 16.336 1.097 1.00 13.26 404 VAL A CA 1
ATOM 3145 C C . VAL A 1 385 ? 160.212 15.650 2.174 1.00 13.83 404 VAL A C 1
ATOM 3146 O O . VAL A 1 385 ? 160.130 14.427 2.344 1.00 14.18 404 VAL A O 1
ATOM 3150 N N . LYS A 1 386 ? 161.028 16.435 2.876 1.00 12.99 405 LYS A N 1
ATOM 3151 C CA . LYS A 1 386 ? 161.737 15.980 4.063 1.00 12.24 405 LYS A CA 1
ATOM 3152 C C . LYS A 1 386 ? 160.874 16.294 5.277 1.00 13.05 405 LYS A C 1
ATOM 3153 O O . LYS A 1 386 ? 160.476 17.446 5.468 1.00 13.93 405 LYS A O 1
ATOM 3159 N N . THR A 1 387 ? 160.567 15.276 6.080 1.00 11.55 406 THR A N 1
ATOM 3160 C CA . THR A 1 387 ? 159.797 15.457 7.305 1.00 11.71 406 THR A CA 1
ATOM 3161 C C . THR A 1 387 ? 160.712 15.342 8.518 1.00 14.36 406 THR A C 1
ATOM 3162 O O . THR A 1 387 ? 161.832 14.830 8.438 1.00 15.20 406 THR A O 1
ATOM 3166 N N . GLY A 1 388 ? 160.231 15.836 9.648 1.00 12.66 407 GLY A N 1
ATOM 3167 C CA . GLY A 1 388 ? 161.046 15.870 10.848 1.00 10.35 407 GLY A CA 1
ATOM 3168 C C . GLY A 1 388 ? 160.187 15.761 12.082 1.00 12.08 407 GLY A C 1
ATOM 3169 O O . GLY A 1 388 ? 159.061 16.261 12.120 1.00 13.34 407 GLY A O 1
ATOM 3170 N N . TYR A 1 389 ? 160.726 15.097 13.106 1.00 10.66 408 TYR A N 1
ATOM 3171 C CA . TYR A 1 389 ? 159.983 14.832 14.335 1.00 10.79 408 TYR A CA 1
ATOM 3172 C C . TYR A 1 389 ? 160.886 15.087 15.545 1.00 12.16 408 TYR A C 1
ATOM 3173 O O . TYR A 1 389 ? 161.083 14.230 16.403 1.00 13.20 408 TYR A O 1
ATOM 3182 N N . VAL A 1 390 ? 161.450 16.292 15.633 1.00 11.17 409 VAL A N 1
ATOM 3183 C CA . VAL A 1 390 ? 162.455 16.563 16.663 1.00 11.38 409 VAL A CA 1
ATOM 3184 C C . VAL A 1 390 ? 161.771 16.673 18.027 1.00 13.84 409 VAL A C 1
ATOM 3185 O O . VAL A 1 390 ? 161.011 17.608 18.288 1.00 12.40 409 VAL A O 1
ATOM 3189 N N . ALA A 1 391 ? 162.050 15.710 18.900 1.00 13.19 410 ALA A N 1
ATOM 3190 C CA . ALA A 1 391 ? 161.633 15.693 20.296 1.00 12.67 410 ALA A CA 1
ATOM 3191 C C . ALA A 1 391 ? 162.415 14.575 20.971 1.00 11.34 410 ALA A C 1
ATOM 3192 O O . ALA A 1 391 ? 162.831 13.616 20.312 1.00 10.51 410 ALA A O 1
ATOM 3194 N N . ASP A 1 392 ? 162.614 14.705 22.280 1.00 11.29 411 ASP A N 1
ATOM 3195 C CA . ASP A 1 392 ? 163.332 13.666 23.006 1.00 10.17 411 ASP A CA 1
ATOM 3196 C C . ASP A 1 392 ? 162.573 12.344 22.945 1.00 11.90 411 ASP A C 1
ATOM 3197 O O . ASP A 1 392 ? 161.365 12.300 22.683 1.00 13.34 411 ASP A O 1
ATOM 3202 N N . GLY A 1 393 ? 163.306 11.257 23.193 1.00 10.19 412 GLY A N 1
ATOM 3203 C CA . GLY A 1 393 ? 162.705 9.934 23.293 1.00 9.52 412 GLY A CA 1
ATOM 3204 C C . GLY A 1 393 ? 161.465 9.931 24.175 1.00 11.26 412 GLY A C 1
ATOM 3205 O O . GLY A 1 393 ? 161.475 10.501 25.270 1.00 11.72 412 GLY A O 1
ATOM 3206 N N . GLY A 1 394 ? 160.381 9.325 23.698 1.00 11.19 413 GLY A N 1
ATOM 3207 C CA . GLY A 1 394 ? 159.148 9.272 24.461 1.00 10.62 413 GLY A CA 1
ATOM 3208 C C . GLY A 1 394 ? 158.356 10.561 24.516 1.00 13.70 413 GLY A C 1
ATOM 3209 O O . GLY A 1 394 ? 157.379 10.629 25.268 1.00 14.13 413 GLY A O 1
ATOM 3210 N N . ASN A 1 395 ? 158.726 11.589 23.741 1.00 12.18 414 ASN A N 1
ATOM 3211 C CA . ASN A 1 395 ? 158.074 12.894 23.856 1.00 12.31 414 ASN A CA 1
ATOM 3212 C C . ASN A 1 395 ? 157.452 13.377 22.547 1.00 13.19 414 ASN A C 1
ATOM 3213 O O . ASN A 1 395 ? 157.286 14.583 22.342 1.00 14.36 414 ASN A O 1
ATOM 3218 N N . ILE A 1 396 ? 157.083 12.455 21.655 1.00 12.96 415 ILE A N 1
ATOM 3219 C CA . ILE A 1 396 ? 156.088 12.795 20.647 1.00 12.72 415 ILE A CA 1
ATOM 3220 C C . ILE A 1 396 ? 154.855 13.332 21.367 1.00 11.79 415 ILE A C 1
ATOM 3221 O O . ILE A 1 396 ? 154.420 12.776 22.380 1.00 12.87 415 ILE A O 1
ATOM 3226 N N . LYS A 1 397 ? 154.290 14.419 20.857 1.00 11.27 416 LYS A N 1
ATOM 3227 C CA . LYS A 1 397 ? 153.074 14.991 21.418 1.00 12.21 416 LYS A CA 1
ATOM 3228 C C . LYS A 1 397 ? 151.910 14.731 20.471 1.00 16.39 416 LYS A C 1
ATOM 3229 O O . LYS A 1 397 ? 151.974 15.091 19.287 1.00 17.00 416 LYS A O 1
ATOM 3235 N N . ARG A 1 398 ? 150.853 14.101 20.987 1.00 14.40 417 ARG A N 1
ATOM 3236 C CA . ARG A 1 398 ? 149.587 14.003 20.271 1.00 14.08 417 ARG A CA 1
ATOM 3237 C C . ARG A 1 398 ? 148.473 14.537 21.159 1.00 16.90 417 ARG A C 1
ATOM 3238 O O . ARG A 1 398 ? 148.593 14.583 22.385 1.00 16.33 417 ARG A O 1
ATOM 3246 N N . ILE A 1 399 ? 147.389 14.963 20.517 1.00 18.55 418 ILE A N 1
ATOM 3247 C CA . ILE A 1 399 ? 146.178 15.393 21.203 1.00 17.60 418 ILE A CA 1
ATOM 3248 C C . ILE A 1 399 ? 145.143 14.301 20.989 1.00 18.62 418 ILE A C 1
ATOM 3249 O O . ILE A 1 399 ? 144.821 13.970 19.841 1.00 18.19 418 ILE A O 1
ATOM 3254 N N . ASP A 1 400 ? 144.620 13.735 22.077 1.00 18.48 419 ASP A N 1
ATOM 3255 C CA . ASP A 1 400 ? 143.696 12.621 21.909 1.00 19.40 419 ASP A CA 1
ATOM 3256 C C . ASP A 1 400 ? 142.289 13.134 21.599 1.00 20.88 419 ASP A C 1
ATOM 3257 O O . ASP A 1 400 ? 142.045 14.341 21.503 1.00 21.22 419 ASP A O 1
ATOM 3262 N N . LYS A 1 401 ? 141.351 12.191 21.430 1.00 26.29 420 LYS A N 1
ATOM 3263 C CA . LYS A 1 401 ? 139.989 12.519 21.005 1.00 29.23 420 LYS A CA 1
ATOM 3264 C C . LYS A 1 401 ? 139.303 13.499 21.944 1.00 30.57 420 LYS A C 1
ATOM 3265 O O . LYS A 1 401 ? 138.391 14.217 21.517 1.00 32.21 420 LYS A O 1
ATOM 3271 N N . ASN A 1 402 ? 139.719 13.556 23.208 1.00 28.65 421 ASN A N 1
ATOM 3272 C CA . ASN A 1 402 ? 139.123 14.463 24.176 1.00 28.81 421 ASN A CA 1
ATOM 3273 C C . ASN A 1 402 ? 139.926 15.739 24.354 1.00 26.18 421 ASN A C 1
ATOM 3274 O O . ASN A 1 402 ? 139.686 16.485 25.308 1.00 26.81 421 ASN A O 1
ATOM 3279 N N . GLY A 1 403 ? 140.853 16.023 23.446 1.00 23.13 422 GLY A N 1
ATOM 3280 C CA . GLY A 1 403 ? 141.634 17.233 23.549 1.00 21.32 422 GLY A CA 1
ATOM 3281 C C . GLY A 1 403 ? 142.729 17.200 24.589 1.00 20.45 422 GLY A C 1
ATOM 3282 O O . GLY A 1 403 ? 143.246 18.259 24.955 1.00 22.57 422 GLY A O 1
ATOM 3283 N N . ILE A 1 404 ? 143.117 16.023 25.071 1.00 17.52 423 ILE A N 1
ATOM 3284 C CA . ILE A 1 404 ? 144.141 15.911 26.105 1.00 17.29 423 ILE A CA 1
ATOM 3285 C C . ILE A 1 404 ? 145.459 15.500 25.463 1.00 18.39 423 ILE A C 1
ATOM 3286 O O . ILE A 1 404 ? 145.502 14.562 24.654 1.00 16.79 423 ILE A O 1
ATOM 3291 N N . ALA A 1 405 ? 146.535 16.201 25.826 1.00 15.12 424 ALA A N 1
ATOM 3292 C CA . ALA A 1 405 ? 147.858 15.887 25.305 1.00 16.61 424 ALA A CA 1
ATOM 3293 C C . ALA A 1 405 ? 148.392 14.593 25.902 1.00 17.03 424 ALA A C 1
ATOM 3294 O O . ALA A 1 405 ? 148.259 14.340 27.101 1.00 17.99 424 ALA A O 1
ATOM 3296 N N . ARG A 1 406 ? 149.004 13.772 25.054 1.00 14.71 425 ARG A N 1
ATOM 3297 C CA . ARG A 1 406 ? 149.676 12.549 25.464 1.00 14.50 425 ARG A CA 1
ATOM 3298 C C . ARG A 1 406 ? 151.069 12.537 24.858 1.00 16.07 425 ARG A C 1
ATOM 3299 O O . ARG A 1 406 ? 151.282 13.046 23.753 1.00 16.44 425 ARG A O 1
ATOM 3307 N N . HIS A 1 407 ? 152.012 11.931 25.573 1.00 12.84 426 HIS A N 1
ATOM 3308 C CA . HIS A 1 407 ? 153.362 11.732 25.062 1.00 11.99 426 HIS A CA 1
ATOM 3309 C C . HIS A 1 407 ? 153.535 10.295 24.597 1.00 14.17 426 HIS A C 1
ATOM 3310 O O . HIS A 1 407 ? 153.157 9.359 25.309 1.00 14.82 426 HIS A O 1
ATOM 3317 N N . GLU A 1 408 ? 154.119 10.125 23.414 1.00 12.58 427 GLU A N 1
ATOM 3318 C CA . GLU A 1 408 ? 154.315 8.810 22.822 1.00 12.51 427 GLU A CA 1
ATOM 3319 C C . GLU A 1 408 ? 155.764 8.668 22.374 1.00 12.46 427 GLU A C 1
ATOM 3320 O O . GLU A 1 408 ? 156.505 9.649 22.257 1.00 12.43 427 GLU A O 1
ATOM 3326 N N . TRP A 1 409 ? 156.152 7.423 22.104 1.00 10.91 428 TRP A N 1
ATOM 3327 C CA . TRP A 1 409 ? 157.447 7.101 21.527 1.00 9.44 428 TRP A CA 1
ATOM 3328 C C . TRP A 1 409 ? 157.405 7.198 20.008 1.00 9.93 428 TRP A C 1
ATOM 3329 O O . TRP A 1 409 ? 156.382 6.909 19.376 1.00 11.67 428 TRP A O 1
ATOM 3340 N N . HIS A 1 410 ? 158.548 7.577 19.419 1.00 9.90 429 HIS A N 1
ATOM 3341 C CA . HIS A 1 410 ? 158.669 7.567 17.962 1.00 9.11 429 HIS A CA 1
ATOM 3342 C C . HIS A 1 410 ? 158.467 6.180 17.379 1.00 10.79 429 HIS A C 1
ATOM 3343 O O . HIS A 1 410 ? 158.125 6.067 16.202 1.00 12.45 429 HIS A O 1
ATOM 3350 N N . ASP A 1 411 ? 158.696 5.121 18.159 1.00 10.35 430 ASP A N 1
ATOM 3351 C CA . ASP A 1 411 ? 158.673 3.770 17.605 1.00 9.71 430 ASP A CA 1
ATOM 3352 C C . ASP A 1 411 ? 157.578 2.894 18.220 1.00 12.14 430 ASP A C 1
ATOM 3353 O O . ASP A 1 411 ? 157.626 1.664 18.102 1.00 11.81 430 ASP A O 1
ATOM 3358 N N . GLY A 1 412 ? 156.561 3.499 18.843 1.00 9.41 431 GLY A N 1
ATOM 3359 C CA . GLY A 1 412 ? 155.394 2.738 19.240 1.00 9.70 431 GLY A CA 1
ATOM 3360 C C . GLY A 1 412 ? 154.423 2.516 18.080 1.00 11.97 431 GLY A C 1
ATOM 3361 O O . GLY A 1 412 ? 154.577 3.060 16.985 1.00 10.30 431 GLY A O 1
ATOM 3362 N N . GLN A 1 413 ? 153.403 1.687 18.338 1.00 10.77 432 GLN A N 1
ATOM 3363 C CA . GLN A 1 413 ? 152.378 1.427 17.325 1.00 10.60 432 GLN A CA 1
ATOM 3364 C C . GLN A 1 413 ? 151.732 2.720 16.828 1.00 13.46 432 GLN A C 1
ATOM 3365 O O . GLN A 1 413 ? 151.481 2.875 15.626 1.00 12.35 432 GLN A O 1
ATOM 3371 N N . PHE A 1 414 ? 151.454 3.661 17.736 1.00 12.85 433 PHE A N 1
ATOM 3372 C CA . PHE A 1 414 ? 150.830 4.914 17.319 1.00 11.09 433 PHE A CA 1
ATOM 3373 C C . PHE A 1 414 ? 151.656 5.612 16.242 1.00 10.90 433 PHE A C 1
ATOM 3374 O O . PHE A 1 414 ? 151.129 6.006 15.195 1.00 12.29 433 PHE A O 1
ATOM 3382 N N . MET A 1 415 ? 152.957 5.795 16.492 1.00 13.28 434 MET A N 1
ATOM 3383 C CA . MET A 1 415 ? 153.782 6.516 15.525 1.00 11.65 434 MET A CA 1
ATOM 3384 C C . MET A 1 415 ? 154.064 5.673 14.290 1.00 11.49 434 MET A C 1
ATOM 3385 O O . MET A 1 415 ? 154.146 6.212 13.176 1.00 11.54 434 MET A O 1
ATOM 3390 N N . VAL A 1 416 ? 154.229 4.355 14.458 1.00 10.55 435 VAL A N 1
ATOM 3391 C CA . VAL A 1 416 ? 154.374 3.480 13.293 1.00 11.54 435 VAL A CA 1
ATOM 3392 C C . VAL A 1 416 ? 153.238 3.739 12.310 1.00 13.64 435 VAL A C 1
ATOM 3393 O O . VAL A 1 416 ? 153.459 3.931 11.108 1.00 14.55 435 VAL A O 1
ATOM 3397 N N . ASN A 1 417 ? 152.010 3.817 12.824 1.00 11.96 436 ASN A N 1
ATOM 3398 C CA . ASN A 1 417 ? 150.865 4.100 11.966 1.00 12.77 436 ASN A CA 1
ATOM 3399 C C . ASN A 1 417 ? 150.862 5.545 11.478 1.00 13.43 436 ASN A C 1
ATOM 3400 O O . ASN A 1 417 ? 150.434 5.819 10.347 1.00 13.78 436 ASN A O 1
ATOM 3405 N N . GLU A 1 418 ? 151.334 6.474 12.312 1.00 13.75 437 GLU A N 1
ATOM 3406 C CA . GLU A 1 418 ? 151.380 7.881 11.935 1.00 13.69 437 GLU A CA 1
ATOM 3407 C C . GLU A 1 418 ? 152.338 8.113 10.768 1.00 14.61 437 GLU A C 1
ATOM 3408 O O . GLU A 1 418 ? 152.020 8.860 9.833 1.00 14.86 437 GLU A O 1
ATOM 3414 N N . TYR A 1 419 ? 153.514 7.478 10.797 1.00 13.72 438 TYR A N 1
ATOM 3415 C CA . TYR A 1 419 ? 154.453 7.631 9.688 1.00 12.30 438 TYR A CA 1
ATOM 3416 C C . TYR A 1 419 ? 153.852 7.110 8.392 1.00 13.28 438 TYR A C 1
ATOM 3417 O O . TYR A 1 419 ? 153.959 7.750 7.339 1.00 13.98 438 TYR A O 1
ATOM 3426 N N . LEU A 1 420 ? 153.248 5.919 8.441 1.00 12.93 439 LEU A N 1
ATOM 3427 C CA . LEU A 1 420 ? 152.730 5.327 7.214 1.00 12.58 439 LEU A CA 1
ATOM 3428 C C . LEU A 1 420 ? 151.563 6.135 6.662 1.00 15.21 439 LEU A C 1
ATOM 3429 O O . LEU A 1 420 ? 151.414 6.245 5.442 1.00 17.08 439 LEU A O 1
ATOM 3434 N N . HIS A 1 421 ? 150.745 6.732 7.531 1.00 14.78 440 HIS A N 1
ATOM 3435 C CA . HIS A 1 421 ? 149.687 7.604 7.036 1.00 15.38 440 HIS A CA 1
ATOM 3436 C C . HIS A 1 421 ? 150.269 8.748 6.220 1.00 15.84 440 HIS A C 1
ATOM 3437 O O . HIS A 1 421 ? 149.761 9.074 5.141 1.00 16.71 440 HIS A O 1
ATOM 3444 N N . ASN A 1 422 ? 151.338 9.363 6.729 1.00 14.60 441 ASN A N 1
ATOM 3445 C CA . ASN A 1 422 ? 152.005 10.461 6.031 1.00 13.64 441 ASN A CA 1
ATOM 3446 C C . ASN A 1 422 ? 152.513 10.011 4.662 1.00 16.44 441 ASN A C 1
ATOM 3447 O O . ASN A 1 422 ? 152.307 10.695 3.647 1.00 17.04 441 ASN A O 1
ATOM 3452 N N . VAL A 1 423 ? 153.159 8.843 4.614 1.00 13.25 442 VAL A N 1
ATOM 3453 C CA . VAL A 1 423 ? 153.704 8.318 3.361 1.00 14.40 442 VAL A CA 1
ATOM 3454 C C . VAL A 1 423 ? 152.588 8.000 2.370 1.00 15.04 442 VAL A C 1
ATOM 3455 O O . VAL A 1 423 ? 152.685 8.314 1.177 1.00 14.53 442 VAL A O 1
ATOM 3459 N N . LYS A 1 424 ? 151.512 7.371 2.843 1.00 15.26 443 LYS A N 1
ATOM 3460 C CA . LYS A 1 424 ? 150.421 7.014 1.942 1.00 16.65 443 LYS A CA 1
ATOM 3461 C C . LYS A 1 424 ? 149.697 8.252 1.429 1.00 18.50 443 LYS A C 1
ATOM 3462 O O . LYS A 1 424 ? 149.309 8.311 0.255 1.00 19.87 443 LYS A O 1
ATOM 3468 N N . LEU A 1 425 ? 149.479 9.239 2.297 1.00 16.94 444 LEU A N 1
ATOM 3469 C CA . LEU A 1 425 ? 148.862 10.480 1.839 1.00 16.93 444 LEU A CA 1
ATOM 3470 C C . LEU A 1 425 ? 149.768 11.206 0.849 1.00 18.57 444 LEU A C 1
ATOM 3471 O O . LEU A 1 425 ? 149.296 11.720 -0.174 1.00 20.17 444 LEU A O 1
ATOM 3476 N N . ALA A 1 426 ? 151.077 11.241 1.125 1.00 16.60 445 ALA A N 1
ATOM 3477 C CA . ALA A 1 426 ? 152.015 11.843 0.180 1.00 15.85 445 ALA A CA 1
ATOM 3478 C C . ALA A 1 426 ? 151.940 11.166 -1.183 1.00 17.09 445 ALA A C 1
ATOM 3479 O O . ALA A 1 426 ? 151.987 11.836 -2.224 1.00 17.41 445 ALA A O 1
ATOM 3481 N N . ALA A 1 427 ? 151.810 9.836 -1.198 1.00 17.10 446 ALA A N 1
ATOM 3482 C CA . ALA A 1 427 ? 151.754 9.110 -2.462 1.00 17.69 446 ALA A CA 1
ATOM 3483 C C . ALA A 1 427 ? 150.548 9.518 -3.296 1.00 21.91 446 ALA A C 1
ATOM 3484 O O . ALA A 1 427 ? 150.627 9.530 -4.529 1.00 22.69 446 ALA A O 1
ATOM 3486 N N . LYS A 1 428 ? 149.427 9.861 -2.656 1.00 20.91 447 LYS A N 1
ATOM 3487 C CA . LYS A 1 428 ? 148.280 10.339 -3.424 1.00 22.91 447 LYS A CA 1
ATOM 3488 C C . LYS A 1 428 ? 148.571 11.653 -4.137 1.00 23.84 447 LYS A C 1
ATOM 3489 O O . LYS A 1 428 ? 147.867 11.988 -5.095 1.00 24.94 447 LYS A O 1
ATOM 3495 N N . HIS A 1 429 ? 149.579 12.404 -3.688 1.00 21.88 448 HIS A N 1
ATOM 3496 C CA . HIS A 1 429 ? 150.002 13.649 -4.323 1.00 23.54 448 HIS A CA 1
ATOM 3497 C C . HIS A 1 429 ? 151.240 13.472 -5.193 1.00 23.10 448 HIS A C 1
ATOM 3498 O O . HIS A 1 429 ? 151.818 14.468 -5.643 1.00 23.59 448 HIS A O 1
ATOM 3505 N N . LYS A 1 430 ? 151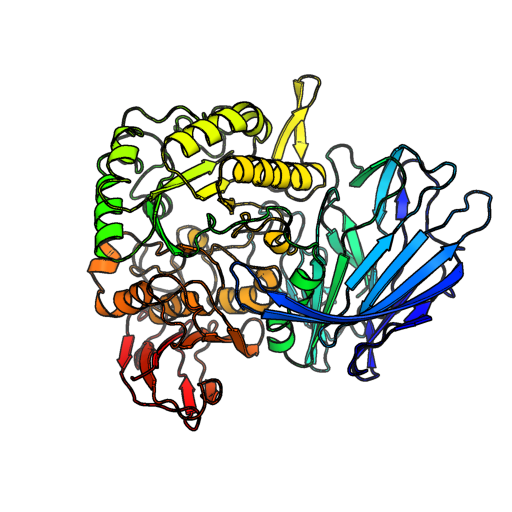.649 12.224 -5.437 1.00 20.15 449 LYS A N 1
ATOM 3506 C CA . LYS A 1 430 ? 152.900 11.900 -6.129 1.00 17.58 449 LYS A CA 1
ATOM 3507 C C . LYS A 1 430 ? 154.095 12.581 -5.462 1.00 20.19 449 LYS A C 1
ATOM 3508 O O . LYS A 1 430 ? 154.989 13.118 -6.124 1.00 19.97 449 LYS A O 1
ATOM 3514 N N . ILE A 1 431 ? 154.125 12.525 -4.130 1.00 17.09 450 ILE A N 1
ATOM 3515 C CA . ILE A 1 431 ? 155.211 13.080 -3.328 1.00 14.96 450 ILE A CA 1
ATOM 3516 C C . ILE A 1 431 ? 155.928 11.937 -2.618 1.00 16.60 450 ILE A C 1
ATOM 3517 O O . ILE A 1 431 ? 155.280 11.040 -2.063 1.00 17.30 450 ILE A O 1
ATOM 3522 N N . SER A 1 432 ? 157.262 11.965 -2.651 1.00 15.01 451 SER A N 1
ATOM 3523 C CA . SER A 1 432 ? 158.113 11.030 -1.930 1.00 13.19 451 SER A CA 1
ATOM 3524 C C . SER A 1 432 ? 158.595 11.658 -0.630 1.00 15.91 451 SER A C 1
ATOM 3525 O O . SER A 1 432 ? 158.748 12.879 -0.536 1.00 14.41 451 SER A O 1
ATOM 3528 N N . ILE A 1 433 ? 158.862 10.805 0.365 1.00 14.53 452 ILE A N 1
ATOM 3529 C CA . ILE A 1 433 ? 159.094 11.232 1.740 1.00 12.40 452 ILE A CA 1
ATOM 3530 C C . ILE A 1 433 ? 160.480 10.790 2.188 1.00 13.34 452 ILE A C 1
ATOM 3531 O O . ILE A 1 433 ? 160.859 9.624 2.010 1.00 12.00 452 ILE A O 1
ATOM 3536 N N . ASN A 1 434 ? 161.222 11.730 2.776 1.00 12.04 453 ASN A N 1
ATOM 3537 C CA . ASN A 1 434 ? 162.514 11.510 3.422 1.00 11.92 453 ASN A CA 1
ATOM 3538 C C . ASN A 1 434 ? 162.313 11.843 4.897 1.00 11.97 453 ASN A C 1
ATOM 3539 O O . ASN A 1 434 ? 162.165 13.017 5.248 1.00 14.34 453 ASN A O 1
ATOM 3544 N N . THR A 1 435 ? 162.273 10.826 5.763 1.00 11.26 454 THR A N 1
ATOM 3545 C CA . THR A 1 435 ? 161.846 11.009 7.152 1.00 9.81 454 THR A CA 1
ATOM 3546 C C . THR A 1 435 ? 163.049 11.156 8.073 1.00 9.84 454 THR A C 1
ATOM 3547 O O . THR A 1 435 ? 163.831 10.210 8.225 1.00 10.85 454 THR A O 1
ATOM 3551 N N . HIS A 1 436 ? 163.171 12.308 8.731 1.00 11.82 455 HIS A N 1
ATOM 3552 C CA . HIS A 1 436 ? 164.130 12.449 9.821 1.00 12.91 455 HIS A CA 1
ATOM 3553 C C . HIS A 1 436 ? 163.434 12.251 11.164 1.00 14.55 455 HIS A C 1
ATOM 3554 O O . HIS A 1 436 ? 162.233 12.498 11.299 1.00 13.50 455 HIS A O 1
ATOM 3561 N N . GLU A 1 437 ? 164.206 11.793 12.153 1.00 9.73 456 GLU A N 1
ATOM 3562 C CA . GLU A 1 437 ? 163.677 11.230 13.391 1.00 9.56 456 GLU A CA 1
ATOM 3563 C C . GLU A 1 437 ? 162.553 10.240 13.069 1.00 11.80 456 GLU A C 1
ATOM 3564 O O . GLU A 1 437 ? 161.402 10.437 13.471 1.00 10.79 456 GLU A O 1
ATOM 3570 N N . PRO A 1 438 ? 162.864 9.160 12.341 1.00 11.51 457 PRO A N 1
ATOM 3571 C CA . PRO A 1 438 ? 161.833 8.264 11.816 1.00 9.52 457 PRO A CA 1
ATOM 3572 C C . PRO A 1 438 ? 161.625 7.061 12.706 1.00 11.87 457 PRO A C 1
ATOM 3573 O O . PRO A 1 438 ? 162.278 6.923 13.746 1.00 11.27 457 PRO A O 1
ATOM 3577 N N . ILE A 1 439 ? 160.737 6.168 12.277 1.00 12.17 458 ILE A N 1
ATOM 3578 C CA . ILE A 1 439 ? 160.832 4.767 12.668 1.00 12.03 458 ILE A CA 1
ATOM 3579 C C . ILE A 1 439 ? 161.962 4.140 11.859 1.00 11.03 458 ILE A C 1
ATOM 3580 O O . ILE A 1 439 ? 162.211 4.518 10.707 1.00 11.02 458 ILE A O 1
ATOM 3585 N N . LYS A 1 440 ? 162.670 3.190 12.464 1.00 9.94 459 LYS A N 1
ATOM 3586 C CA . LYS A 1 440 ? 163.725 2.487 11.743 1.00 10.27 459 LYS A CA 1
ATOM 3587 C C . LYS A 1 440 ? 163.172 1.849 10.472 1.00 12.04 459 LYS A C 1
ATOM 3588 O O . LYS A 1 440 ? 161.988 1.503 10.386 1.00 11.85 459 LYS A O 1
ATOM 3594 N N . ASP A 1 441 ? 164.043 1.732 9.470 1.00 10.16 460 ASP A N 1
ATOM 3595 C CA . ASP A 1 441 ? 163.688 1.118 8.195 1.00 10.71 460 ASP A CA 1
ATOM 3596 C C . ASP A 1 441 ? 163.465 -0.378 8.402 1.00 12.08 460 ASP A C 1
ATOM 3597 O O . ASP A 1 441 ? 164.294 -1.055 9.019 1.00 10.97 460 ASP A O 1
ATOM 3602 N N . THR A 1 442 ? 162.323 -0.894 7.935 1.00 9.47 461 THR A N 1
ATOM 3603 C CA . THR A 1 442 ? 162.075 -2.333 7.994 1.00 9.57 461 THR A CA 1
ATOM 3604 C C . THR A 1 442 ? 161.713 -2.884 6.618 1.00 13.47 461 THR A C 1
ATOM 3605 O O . THR A 1 442 ? 161.079 -3.943 6.521 1.00 13.28 461 THR A O 1
ATOM 3609 N N . GLY A 1 443 ? 162.121 -2.189 5.553 1.00 10.97 462 GLY A N 1
ATOM 3610 C CA . GLY A 1 443 ? 161.928 -2.660 4.193 1.00 10.44 462 GLY A CA 1
ATOM 3611 C C . GLY A 1 443 ? 160.651 -2.212 3.518 1.00 12.77 462 GLY A C 1
ATOM 3612 O O . GLY A 1 443 ? 160.353 -2.695 2.418 1.00 12.62 462 GLY A O 1
ATOM 3613 N N . LEU A 1 444 ? 159.890 -1.298 4.124 1.00 12.02 463 LEU A N 1
ATOM 3614 C CA . LEU A 1 444 ? 158.598 -0.932 3.558 1.00 13.92 463 LEU A CA 1
ATOM 3615 C C . LEU A 1 444 ? 158.713 -0.153 2.247 1.00 13.36 463 LEU A C 1
ATOM 3616 O O . LEU A 1 444 ? 157.704 -0.022 1.542 1.00 14.41 463 LEU A O 1
ATOM 3621 N N . ARG A 1 445 ? 159.905 0.349 1.894 1.00 11.82 464 ARG A N 1
ATOM 3622 C CA . ARG A 1 445 ? 160.094 0.941 0.570 1.00 12.57 464 ARG A CA 1
ATOM 3623 C C . ARG A 1 445 ? 159.733 -0.028 -0.555 1.00 14.13 464 ARG A C 1
ATOM 3624 O O . ARG A 1 445 ? 159.415 0.415 -1.664 1.00 14.15 464 ARG A O 1
ATOM 3632 N N . ARG A 1 446 ? 159.786 -1.340 -0.315 1.00 12.05 465 ARG A N 1
ATOM 3633 C CA . ARG A 1 446 ? 159.330 -2.266 -1.346 1.00 12.64 465 ARG A CA 1
ATOM 3634 C C . ARG A 1 446 ? 157.840 -2.093 -1.597 1.00 14.69 465 ARG A C 1
ATOM 3635 O O . ARG A 1 446 ? 157.388 -2.029 -2.747 1.00 15.68 465 ARG A O 1
ATOM 3643 N N . THR A 1 447 ? 157.064 -2.006 -0.519 1.00 13.76 466 THR A N 1
ATOM 3644 C CA . THR A 1 447 ? 155.612 -1.924 -0.600 1.00 15.29 466 THR A CA 1
ATOM 3645 C C . THR A 1 447 ? 155.153 -0.526 -0.995 1.00 15.88 466 THR A C 1
ATOM 3646 O O . THR A 1 447 ? 154.164 -0.375 -1.725 1.00 15.32 466 THR A O 1
ATOM 3650 N N . TYR A 1 448 ? 155.856 0.498 -0.504 1.00 14.23 467 TYR A N 1
ATOM 3651 C CA . TYR A 1 448 ? 155.527 1.907 -0.728 1.00 15.97 467 TYR A CA 1
ATOM 3652 C C . TYR A 1 448 ? 156.777 2.591 -1.252 1.00 15.66 467 TYR A C 1
ATOM 3653 O O . TYR A 1 448 ? 157.527 3.211 -0.487 1.00 15.35 467 TYR A O 1
ATOM 3662 N N . PRO A 1 449 ? 157.038 2.488 -2.557 1.00 14.28 468 PRO A N 1
ATOM 3663 C CA . PRO A 1 449 ? 158.311 2.975 -3.098 1.00 13.14 468 PRO A CA 1
ATOM 3664 C C . PRO A 1 449 ? 158.485 4.485 -3.059 1.00 14.92 468 PRO A C 1
ATOM 3665 O O . PRO A 1 449 ? 159.540 4.963 -3.489 1.00 15.89 468 PRO A O 1
ATOM 3669 N N . ASN A 1 450 ? 157.524 5.263 -2.566 1.00 13.20 469 ASN A N 1
ATOM 3670 C CA . ASN A 1 450 ? 157.786 6.684 -2.372 1.00 13.05 469 ASN A CA 1
ATOM 3671 C C . ASN A 1 450 ? 158.410 6.978 -1.015 1.00 12.97 469 ASN A C 1
ATOM 3672 O O . ASN A 1 450 ? 158.753 8.133 -0.744 1.00 14.23 469 ASN A O 1
ATOM 3677 N N . TRP A 1 451 ? 158.567 5.968 -0.155 1.00 12.02 470 TRP A N 1
ATOM 3678 C CA . TRP A 1 451 ? 159.275 6.145 1.115 1.00 12.34 470 TRP A CA 1
ATOM 3679 C C . TRP A 1 451 ? 160.757 5.922 0.831 1.00 14.10 470 TRP A C 1
ATOM 3680 O O . TRP A 1 451 ? 161.312 4.842 1.045 1.00 13.99 470 TRP A O 1
ATOM 3691 N N . ILE A 1 452 ? 161.409 6.975 0.334 1.00 13.79 471 ILE A N 1
ATOM 3692 C CA . ILE A 1 452 ? 162.670 6.762 -0.374 1.00 14.54 471 ILE A CA 1
ATOM 3693 C C . ILE A 1 452 ? 163.862 6.655 0.572 1.00 13.85 471 ILE A C 1
ATOM 3694 O O . ILE A 1 452 ? 164.812 5.917 0.283 1.00 14.12 471 ILE A O 1
ATOM 3699 N N . THR A 1 453 ? 163.850 7.348 1.705 1.00 11.43 472 THR A N 1
ATOM 3700 C CA . THR A 1 453 ? 165.003 7.308 2.591 1.00 11.41 472 THR A CA 1
ATOM 3701 C C . THR A 1 453 ? 164.588 7.854 3.956 1.00 12.05 472 THR A C 1
ATOM 3702 O O . THR A 1 453 ? 163.457 8.311 4.152 1.00 11.20 472 THR A O 1
ATOM 3706 N N . ARG A 1 454 ? 165.514 7.782 4.907 1.00 10.41 473 ARG A N 1
ATOM 3707 C CA . ARG A 1 454 ? 165.272 8.307 6.244 1.00 11.10 473 ARG A CA 1
ATOM 3708 C C . ARG A 1 454 ? 166.610 8.520 6.931 1.00 10.71 473 ARG A C 1
ATOM 3709 O O . ARG A 1 454 ? 167.656 8.075 6.455 1.00 10.18 473 ARG A O 1
ATOM 3717 N N . GLU A 1 455 ? 166.561 9.206 8.068 1.00 9.91 474 GLU A N 1
ATOM 3718 C CA . GLU A 1 455 ? 167.770 9.389 8.860 1.00 10.79 474 GLU A CA 1
ATOM 3719 C C . GLU A 1 455 ? 167.858 8.254 9.885 1.00 11.33 474 GLU A C 1
ATOM 3720 O O . GLU A 1 455 ? 168.292 7.149 9.540 1.00 11.78 474 GLU A O 1
ATOM 3726 N N . GLY A 1 456 ? 167.442 8.482 11.128 1.00 9.35 475 GLY A N 1
ATOM 3727 C CA . GLY A 1 456 ? 167.393 7.363 12.075 1.00 8.57 475 GLY A CA 1
ATOM 3728 C C . GLY A 1 456 ? 168.746 6.827 12.505 1.00 10.24 475 GLY A C 1
ATOM 3729 O O . GLY A 1 456 ? 168.902 5.608 12.713 1.00 9.41 475 GLY A O 1
ATOM 3730 N N . ALA A 1 457 ? 169.724 7.718 12.655 1.00 10.01 476 ALA A N 1
ATOM 3731 C CA . ALA A 1 457 ? 171.109 7.475 13.037 1.00 10.86 476 ALA A CA 1
ATOM 3732 C C . ALA A 1 457 ? 171.786 8.837 13.027 1.00 11.31 476 ALA A C 1
ATOM 3733 O O . ALA A 1 457 ? 171.249 9.803 12.472 1.00 11.16 476 ALA A O 1
ATOM 3735 N N . ARG A 1 458 ? 172.965 8.913 13.635 1.00 9.06 477 ARG A N 1
ATOM 3736 C CA . ARG A 1 458 ? 173.743 10.144 13.555 1.00 8.10 477 ARG A CA 1
ATOM 3737 C C . ARG A 1 458 ? 174.312 10.310 12.149 1.00 11.06 477 ARG A C 1
ATOM 3738 O O . ARG A 1 458 ? 175.103 9.479 11.688 1.00 12.51 477 ARG A O 1
ATOM 3746 N N . GLY A 1 459 ? 173.909 11.383 11.466 1.00 11.46 478 GLY A N 1
ATOM 3747 C CA . GLY A 1 459 ? 174.460 11.746 10.185 1.00 9.91 478 GLY A CA 1
ATOM 3748 C C . GLY A 1 459 ? 175.400 12.935 10.266 1.00 10.28 478 GLY A C 1
ATOM 3749 O O . GLY A 1 459 ? 175.937 13.275 11.330 1.00 10.62 478 GLY A O 1
ATOM 3750 N N . GLN A 1 460 ? 175.592 13.588 9.113 1.00 10.94 479 GLN A N 1
ATOM 3751 C CA . GLN A 1 460 ? 176.549 14.689 8.994 1.00 9.55 479 GLN A CA 1
ATOM 3752 C C . GLN A 1 460 ? 176.256 15.831 9.960 1.00 12.25 479 GLN A C 1
ATOM 3753 O O . GLN A 1 460 ? 177.184 16.531 10.390 1.00 11.89 479 GLN A O 1
ATOM 3759 N N . GLU A 1 461 ? 174.981 16.060 10.293 1.00 11.09 480 GLU A N 1
ATOM 3760 C CA . GLU A 1 461 ? 174.639 17.209 11.131 1.00 10.99 480 GLU A CA 1
ATOM 3761 C C . GLU A 1 461 ? 175.364 17.172 12.471 1.00 11.38 480 GLU A C 1
ATOM 3762 O O . GLU A 1 461 ? 175.716 18.225 13.012 1.00 11.39 480 GLU A O 1
ATOM 3768 N N . PHE A 1 462 ? 175.603 15.979 13.027 1.00 12.19 481 PHE A N 1
ATOM 3769 C CA . PHE A 1 462 ? 176.318 15.917 14.301 1.00 10.79 481 PHE A CA 1
ATOM 3770 C C . PHE A 1 462 ? 177.766 16.349 14.173 1.00 11.54 481 PHE A C 1
ATOM 3771 O O . PHE A 1 462 ? 178.413 16.586 15.197 1.00 12.32 481 PHE A O 1
ATOM 3779 N N . ASN A 1 463 ? 178.281 16.468 12.950 1.00 11.59 482 ASN A N 1
ATOM 3780 C CA . ASN A 1 463 ? 179.627 16.978 12.758 1.00 11.29 482 ASN A CA 1
ATOM 3781 C C . ASN A 1 463 ? 179.677 18.492 12.746 1.00 14.81 482 ASN A C 1
ATOM 3782 O O . ASN A 1 463 ? 180.775 19.055 12.742 1.00 16.24 482 ASN A O 1
ATOM 3787 N N . ALA A 1 464 ? 178.527 19.161 12.756 1.00 13.77 483 ALA A N 1
ATOM 3788 C CA . ALA A 1 464 ? 178.505 20.613 12.902 1.00 15.44 483 ALA A CA 1
ATOM 3789 C C . ALA A 1 464 ? 178.512 21.049 14.363 1.00 16.42 483 ALA A C 1
ATOM 3790 O O . ALA A 1 464 ? 179.094 22.089 14.686 1.00 18.49 483 ALA A O 1
ATOM 3792 N N . TRP A 1 465 ? 177.886 20.269 15.257 1.00 14.62 484 TRP A N 1
ATOM 3793 C CA . TRP A 1 465 ? 177.722 20.726 16.634 1.00 17.99 484 TRP A CA 1
ATOM 3794 C C . TRP A 1 465 ? 177.715 19.598 17.666 1.00 19.61 484 TRP A C 1
ATOM 3795 O O . TRP A 1 465 ? 177.379 19.869 18.827 1.00 20.47 484 TRP A O 1
ATOM 3806 N N . GLY A 1 466 ? 178.089 18.361 17.308 1.00 15.28 485 GLY A N 1
ATOM 3807 C CA . GLY A 1 466 ? 177.773 17.219 18.163 1.00 14.67 485 GLY A CA 1
ATOM 3808 C C . GLY A 1 466 ? 178.386 17.294 19.551 1.00 17.19 485 GLY A C 1
ATOM 3809 O O . GLY A 1 466 ? 177.765 16.870 20.537 1.00 18.07 485 GLY A O 1
ATOM 3810 N N . THR A 1 467 ? 179.609 17.821 19.645 1.00 12.87 486 THR A N 1
ATOM 3811 C CA . THR A 1 467 ? 180.314 17.990 20.920 1.00 14.59 486 THR A CA 1
ATOM 3812 C C . THR A 1 467 ? 180.299 16.723 21.792 1.00 18.71 486 THR A C 1
ATOM 3813 O O . THR A 1 467 ? 179.733 16.731 22.889 1.00 15.90 486 THR A O 1
ATOM 3817 N N . PRO A 1 468 ? 180.948 15.639 21.334 1.00 14.26 487 PRO A N 1
ATOM 3818 C CA . PRO A 1 468 ? 181.803 15.546 20.151 1.00 12.59 487 PRO A CA 1
ATOM 3819 C C . PRO A 1 468 ? 181.067 15.209 18.855 1.00 12.63 487 PRO A C 1
ATOM 3820 O O . PRO A 1 468 ? 179.931 14.691 18.879 1.00 11.66 487 PRO A O 1
ATOM 3824 N N . PRO A 1 469 ? 181.734 15.480 17.728 1.00 12.14 488 PRO A N 1
ATOM 3825 C CA . PRO A 1 469 ? 181.205 15.051 16.430 1.00 11.86 488 PRO A CA 1
ATOM 3826 C C . PRO A 1 469 ? 181.320 13.544 16.274 1.00 11.33 488 PRO A C 1
ATOM 3827 O O . PRO A 1 469 ? 181.809 12.862 17.185 1.00 10.65 488 PRO A O 1
ATOM 3831 N N . ASN A 1 470 ? 180.868 13.010 15.144 1.00 10.47 489 ASN A N 1
ATOM 3832 C CA . ASN A 1 470 ? 180.989 11.576 14.912 1.00 10.84 489 ASN A CA 1
ATOM 3833 C C . ASN A 1 470 ? 182.464 11.176 14.914 1.00 12.36 489 ASN A C 1
ATOM 3834 O O . ASN A 1 470 ? 183.308 11.905 14.379 1.00 11.71 489 ASN A O 1
ATOM 3839 N N . PRO A 1 471 ? 182.810 10.033 15.498 1.00 11.98 490 PRO A N 1
ATOM 3840 C CA . PRO A 1 471 ? 184.212 9.598 15.523 1.00 10.47 490 PRO A CA 1
ATOM 3841 C C . PRO A 1 471 ? 184.627 9.018 14.183 1.00 9.98 490 PRO A C 1
ATOM 3842 O O . PRO A 1 471 ? 183.776 8.665 13.352 1.00 9.77 490 PRO A O 1
ATOM 3846 N N . PRO A 1 472 ? 185.931 8.913 13.932 1.00 11.39 491 PRO A N 1
ATOM 3847 C CA . PRO A 1 472 ? 186.396 8.292 12.681 1.00 9.70 491 PRO A CA 1
ATOM 3848 C C . PRO A 1 472 ? 185.761 6.945 12.367 1.00 11.32 491 PRO A C 1
ATOM 3849 O O . PRO A 1 472 ? 185.526 6.650 11.188 1.00 12.03 491 PRO A O 1
ATOM 3853 N N . GLU A 1 473 ? 185.458 6.121 13.374 1.00 10.18 492 GLU A N 1
ATOM 3854 C CA . GLU A 1 473 ? 184.909 4.787 13.109 1.00 10.81 492 GLU A CA 1
ATOM 3855 C C . GLU A 1 473 ? 183.427 4.799 12.728 1.00 10.61 492 GLU A C 1
ATOM 3856 O O . GLU A 1 473 ? 182.874 3.739 12.397 1.00 10.04 492 GLU A O 1
ATOM 3862 N N . HIS A 1 474 ? 182.773 5.962 12.763 1.00 9.78 493 HIS A N 1
ATOM 3863 C CA . HIS A 1 474 ? 181.313 5.997 12.679 1.00 9.69 493 HIS A CA 1
ATOM 3864 C C . HIS A 1 474 ? 180.793 5.372 11.380 1.00 11.73 493 HIS A C 1
ATOM 3865 O O . HIS A 1 474 ? 179.851 4.568 11.404 1.00 11.34 493 HIS A O 1
ATOM 3872 N N . ILE A 1 475 ? 181.365 5.747 10.226 1.00 9.85 494 ILE A N 1
ATOM 3873 C CA . ILE A 1 475 ? 180.849 5.207 8.967 1.00 10.57 494 ILE A CA 1
ATOM 3874 C C . ILE A 1 475 ? 180.994 3.688 8.939 1.00 12.14 494 ILE A C 1
ATOM 3875 O O . ILE A 1 475 ? 180.072 2.968 8.529 1.00 10.54 494 ILE A O 1
ATOM 3880 N N . SER A 1 476 ? 182.149 3.173 9.371 1.00 8.85 495 SER A N 1
ATOM 3881 C CA . SER A 1 476 ? 182.348 1.730 9.343 1.00 9.44 495 SER A CA 1
ATOM 3882 C C . SER A 1 476 ? 181.509 1.015 10.394 1.00 12.33 495 SER A C 1
ATOM 3883 O O . SER A 1 476 ? 181.386 -0.212 10.330 1.00 13.25 495 SER A O 1
ATOM 3886 N N . MET A 1 477 ? 180.942 1.745 11.360 1.00 10.73 496 MET A N 1
ATOM 3887 C CA . MET A 1 477 ? 179.904 1.175 12.217 1.00 9.73 496 MET A CA 1
ATOM 3888 C C . MET A 1 477 ? 178.557 1.161 11.502 1.00 12.25 496 MET A C 1
ATOM 3889 O O . MET A 1 477 ? 177.889 0.123 11.438 1.00 10.77 496 MET A O 1
ATOM 3894 N N . LEU A 1 478 ? 178.147 2.315 10.961 1.00 10.79 497 LEU A N 1
ATOM 3895 C CA . LEU A 1 478 ? 176.866 2.410 10.264 1.00 10.35 497 LEU A CA 1
ATOM 3896 C C . LEU A 1 478 ? 176.713 1.320 9.219 1.00 10.65 497 LEU A C 1
ATOM 3897 O O . LEU A 1 478 ? 175.637 0.724 9.082 1.00 10.56 497 LEU A O 1
ATOM 3902 N N . ALA A 1 479 ? 177.784 1.049 8.470 1.00 10.44 498 ALA A N 1
ATOM 3903 C CA . ALA A 1 479 ? 177.690 0.148 7.324 1.00 10.02 498 ALA A CA 1
ATOM 3904 C C . ALA A 1 479 ? 177.238 -1.253 7.715 1.00 10.11 498 ALA A C 1
ATOM 3905 O O . ALA A 1 479 ? 176.671 -1.966 6.882 1.00 12.49 498 ALA A O 1
ATOM 3907 N N . PHE A 1 480 ? 177.485 -1.676 8.956 1.00 8.70 499 PHE A N 1
ATOM 3908 C CA . PHE A 1 480 ? 177.140 -3.027 9.386 1.00 9.67 499 PHE A CA 1
ATOM 3909 C C . PHE A 1 480 ? 176.058 -3.031 10.458 1.00 12.18 499 PHE A C 1
ATOM 3910 O O . PHE A 1 480 ? 175.783 -4.078 11.064 1.00 10.22 499 PHE A O 1
ATOM 3918 N N . THR A 1 481 ? 175.441 -1.885 10.709 1.00 10.12 500 THR A N 1
ATOM 3919 C CA . THR A 1 481 ? 174.367 -1.810 11.680 1.00 8.99 500 THR A CA 1
ATOM 3920 C C . THR A 1 481 ? 173.188 -1.088 11.039 1.00 9.89 500 THR A C 1
ATOM 3921 O O . THR A 1 481 ? 172.353 -1.717 10.381 1.00 11.37 500 THR A O 1
ATOM 3925 N N . ARG A 1 482 ? 173.141 0.240 11.197 1.00 10.26 501 ARG A N 1
ATOM 3926 C CA . ARG A 1 482 ? 172.060 1.047 10.632 1.00 9.14 501 ARG A CA 1
ATOM 3927 C C . ARG A 1 482 ? 171.823 0.754 9.149 1.00 10.12 501 ARG A C 1
ATOM 3928 O O . ARG A 1 482 ? 170.672 0.657 8.705 1.00 10.72 501 ARG A O 1
ATOM 3936 N N . MET A 1 483 ? 172.895 0.609 8.360 1.00 8.98 502 MET A N 1
ATOM 3937 C CA . MET A 1 483 ? 172.700 0.456 6.919 1.00 9.66 502 MET A CA 1
ATOM 3938 C C . MET A 1 483 ? 172.136 -0.912 6.546 1.00 12.10 502 MET A C 1
ATOM 3939 O O . MET A 1 483 ? 171.653 -1.077 5.419 1.00 11.91 502 MET A O 1
ATOM 3944 N N . LEU A 1 484 ? 172.176 -1.895 7.454 1.00 10.44 503 LEU A N 1
ATOM 3945 C CA . LEU A 1 484 ? 171.479 -3.151 7.188 1.00 10.80 503 LEU A CA 1
ATOM 3946 C C . LEU A 1 484 ? 169.966 -2.962 7.118 1.00 13.03 503 LEU A C 1
ATOM 3947 O O . LEU A 1 484 ? 169.272 -3.791 6.515 1.00 14.01 503 LEU A O 1
ATOM 3952 N N . ALA A 1 485 ? 169.438 -1.894 7.720 1.00 11.64 504 ALA A N 1
ATOM 3953 C CA . ALA A 1 485 ? 167.999 -1.662 7.697 1.00 9.84 504 ALA A CA 1
ATOM 3954 C C . ALA A 1 485 ? 167.519 -1.116 6.360 1.00 12.57 504 ALA A C 1
ATOM 3955 O O . ALA A 1 485 ? 166.374 -1.371 5.980 1.00 13.92 504 ALA A O 1
ATOM 3957 N N . GLY A 1 486 ? 168.363 -0.378 5.635 1.00 12.39 505 GLY A N 1
ATOM 3958 C CA . GLY A 1 486 ? 167.965 0.246 4.388 1.00 11.41 505 GLY A CA 1
ATOM 3959 C C . GLY A 1 486 ? 168.644 1.593 4.185 1.00 12.43 505 GLY A C 1
ATOM 3960 O O . GLY A 1 486 ? 169.548 1.970 4.942 1.00 11.76 505 GLY A O 1
ATOM 3961 N N . PRO A 1 487 ? 168.210 2.351 3.169 1.00 13.59 506 PRO A N 1
ATOM 3962 C CA . PRO A 1 487 ? 168.927 3.589 2.806 1.00 10.85 506 PRO A CA 1
ATOM 3963 C C . PRO A 1 487 ? 168.921 4.633 3.917 1.00 12.75 506 PRO A C 1
ATOM 3964 O O . PRO A 1 487 ? 168.011 4.694 4.747 1.00 12.38 506 PRO A O 1
ATOM 3968 N N . MET A 1 488 ? 169.958 5.471 3.924 1.00 10.27 507 MET A N 1
ATOM 3969 C CA . MET A 1 488 ? 170.058 6.536 4.910 1.00 9.93 507 MET A CA 1
ATOM 3970 C C . MET A 1 488 ? 170.392 7.848 4.229 1.00 12.99 507 MET A C 1
ATOM 3971 O O . MET A 1 488 ? 171.294 7.900 3.387 1.00 13.46 507 MET A O 1
ATOM 3976 N N . ASP A 1 489 ? 169.667 8.902 4.610 1.00 10.88 508 ASP A N 1
ATOM 3977 C CA . ASP A 1 489 ? 169.965 10.282 4.220 1.00 10.63 508 ASP A CA 1
ATOM 3978 C C . ASP A 1 489 ? 171.032 10.823 5.174 1.00 13.02 508 ASP A C 1
ATOM 3979 O O . ASP A 1 489 ? 170.741 11.482 6.174 1.00 14.84 508 ASP A O 1
ATOM 3984 N N . PHE A 1 490 ? 172.301 10.526 4.857 1.00 11.66 509 PHE A N 1
ATOM 3985 C CA . PHE A 1 490 ? 173.427 10.923 5.707 1.00 11.79 509 PHE A CA 1
ATOM 3986 C C . PHE A 1 490 ? 173.853 12.374 5.483 1.00 11.48 509 PHE A C 1
ATOM 3987 O O . PHE A 1 490 ? 174.473 12.976 6.373 1.00 11.14 509 PHE A O 1
ATOM 3995 N N . THR A 1 491 ? 173.499 12.949 4.331 1.00 12.73 510 THR A N 1
ATOM 3996 C CA . THR A 1 491 ? 173.951 14.226 3.767 1.00 12.03 510 THR A CA 1
ATOM 3997 C C . THR A 1 491 ? 175.480 14.269 3.711 1.00 12.89 510 THR A C 1
ATOM 3998 O O . THR A 1 491 ? 176.120 15.027 4.450 1.00 11.86 510 THR A O 1
ATOM 4002 N N . PRO A 1 492 ? 176.098 13.495 2.818 1.00 12.25 511 PRO A N 1
ATOM 4003 C CA . PRO A 1 492 ? 177.558 13.496 2.692 1.00 11.42 511 PRO A CA 1
ATOM 4004 C C . PRO A 1 492 ? 178.054 14.744 1.965 1.00 13.64 511 PRO A C 1
ATOM 4005 O O . PRO A 1 492 ? 177.281 15.604 1.541 1.00 13.55 511 PRO A O 1
ATOM 4009 N N . GLY A 1 493 ? 179.378 14.836 1.831 1.00 13.30 512 GLY A N 1
ATOM 4010 C CA . GLY A 1 493 ? 179.964 15.798 0.911 1.00 11.38 512 GLY A CA 1
ATOM 4011 C C . GLY A 1 493 ? 180.368 17.141 1.491 1.00 13.39 512 GLY A C 1
ATOM 4012 O O . GLY A 1 493 ? 180.266 18.162 0.806 1.00 13.68 512 GLY A O 1
ATOM 4013 N N . ILE A 1 494 ? 180.846 17.177 2.730 1.00 12.36 513 ILE A N 1
ATOM 4014 C CA . ILE A 1 494 ? 181.348 18.433 3.286 1.00 12.32 513 ILE A CA 1
ATOM 4015 C C . ILE A 1 494 ? 182.772 18.648 2.786 1.00 14.03 513 ILE A C 1
ATOM 4016 O O . ILE A 1 494 ? 183.658 17.817 3.016 1.00 15.20 513 ILE A O 1
ATOM 4021 N N . PHE A 1 495 ? 182.991 19.762 2.088 1.00 12.67 514 PHE A N 1
ATOM 4022 C CA . PHE A 1 495 ? 184.289 20.105 1.521 1.00 12.57 514 PHE A CA 1
ATOM 4023 C C . PHE A 1 495 ? 185.077 21.078 2.375 1.00 15.45 514 PHE A C 1
ATOM 4024 O O . PHE A 1 495 ? 186.308 21.013 2.383 1.00 16.20 514 PHE A O 1
ATOM 4032 N N . ASP A 1 496 ? 184.412 22.010 3.051 1.00 14.08 515 ASP A N 1
ATOM 4033 C CA . ASP A 1 496 ? 185.094 22.865 4.019 1.00 14.14 515 ASP A CA 1
ATOM 4034 C C . ASP A 1 496 ? 184.970 22.183 5.378 1.00 15.81 515 ASP A C 1
ATOM 4035 O O . ASP A 1 496 ? 183.918 22.233 6.028 1.00 14.98 515 ASP A O 1
ATOM 4040 N N . LEU A 1 497 ? 186.050 21.530 5.798 1.00 13.41 516 LEU A N 1
ATOM 4041 C CA . LEU A 1 497 ? 186.118 20.849 7.080 1.00 15.05 516 LEU A CA 1
ATOM 4042 C C . LEU A 1 497 ? 186.683 21.736 8.177 1.00 16.26 516 LEU A C 1
ATOM 4043 O O . LEU A 1 497 ? 186.899 21.252 9.293 1.00 17.88 516 LEU A O 1
ATOM 4048 N N . SER A 1 498 ? 186.925 23.018 7.886 1.00 15.45 517 SER A N 1
ATOM 4049 C CA . SER A 1 498 ? 187.720 23.893 8.741 1.00 15.68 517 SER A CA 1
ATOM 4050 C C . SER A 1 498 ? 186.913 24.995 9.416 1.00 15.47 517 SER A C 1
ATOM 4051 O O . SER A 1 498 ? 187.513 25.867 10.048 1.00 16.03 517 SER A O 1
ATOM 4054 N N . PHE A 1 499 ? 185.581 24.983 9.306 1.00 15.85 518 PHE A N 1
ATOM 4055 C CA . PHE A 1 499 ? 184.775 26.116 9.764 1.00 16.68 518 PHE A CA 1
ATOM 4056 C C . PHE A 1 499 ? 184.867 26.336 11.270 1.00 18.31 518 PHE A C 1
ATOM 4057 O O . PHE A 1 499 ? 184.586 27.446 11.743 1.00 18.66 518 PHE A O 1
ATOM 4065 N N . ASN A 1 500 ? 185.243 25.312 12.034 1.00 15.15 519 ASN A N 1
ATOM 4066 C CA . ASN A 1 500 ? 185.467 25.440 13.467 1.00 15.79 519 ASN A CA 1
ATOM 4067 C C . ASN A 1 500 ? 186.933 25.255 13.835 1.00 19.78 519 ASN A C 1
ATOM 4068 O O . ASN A 1 500 ? 187.254 25.101 15.020 1.00 19.61 519 ASN A O 1
ATOM 4073 N N . GLY A 1 501 ? 187.825 25.254 12.858 1.00 18.81 520 GLY A N 1
ATOM 4074 C CA . GLY A 1 501 ? 189.216 24.910 13.118 1.00 16.98 520 GLY A CA 1
ATOM 4075 C C . GLY A 1 501 ? 189.495 23.436 12.890 1.00 19.54 520 GLY A C 1
ATOM 4076 O O . GLY A 1 501 ? 188.625 22.573 13.025 1.00 19.29 520 GLY A O 1
ATOM 4077 N N . LEU A 1 502 ? 190.744 23.144 12.529 1.00 17.79 521 LEU A N 1
ATOM 4078 C CA . LEU A 1 502 ? 191.179 21.770 12.300 1.00 17.42 521 LEU A CA 1
ATOM 4079 C C . LEU A 1 502 ? 191.589 21.136 13.630 1.00 19.79 521 LEU A C 1
ATOM 4080 O O . LEU A 1 502 ? 191.349 21.685 14.712 1.00 18.82 521 LEU A O 1
ATOM 4085 N N . GLY A 1 503 ? 192.225 19.963 13.564 1.00 18.16 522 GLY A N 1
ATOM 4086 C CA . GLY A 1 503 ? 192.568 19.231 14.769 1.00 18.69 522 GLY A CA 1
ATOM 4087 C C . GLY A 1 503 ? 191.463 18.282 15.193 1.00 18.19 522 GLY A C 1
ATOM 4088 O O . GLY A 1 503 ? 190.406 18.163 14.563 1.00 16.11 522 GLY A O 1
ATOM 4089 N N . ALA A 1 504 ? 191.715 17.606 16.313 1.00 17.27 523 ALA A N 1
ATOM 4090 C CA . ALA A 1 504 ? 190.860 16.527 16.790 1.00 18.03 523 ALA A CA 1
ATOM 4091 C C . ALA A 1 504 ? 189.869 16.959 17.861 1.00 20.69 523 ALA A C 1
ATOM 4092 O O . ALA A 1 504 ? 189.122 16.113 18.365 1.00 21.24 523 ALA A O 1
ATOM 4094 N N . ASN A 1 505 ? 189.827 18.244 18.220 1.00 19.21 524 ASN A N 1
ATOM 4095 C CA . ASN A 1 505 ? 189.046 18.684 19.374 1.00 23.92 524 ASN A CA 1
ATOM 4096 C C . ASN A 1 505 ? 188.006 19.739 19.017 1.00 24.52 524 ASN A C 1
ATOM 4097 O O . ASN A 1 505 ? 187.537 20.464 19.905 1.00 25.39 524 ASN A O 1
ATOM 4102 N N . THR A 1 506 ? 187.639 19.846 17.744 1.00 19.17 525 THR A N 1
ATOM 4103 C CA . THR A 1 506 ? 186.634 20.792 17.287 1.00 17.28 525 THR A CA 1
ATOM 4104 C C . THR A 1 506 ? 185.462 20.026 16.696 1.00 17.96 525 THR A C 1
ATOM 4105 O O . THR A 1 506 ? 185.581 18.846 16.346 1.00 16.20 525 THR A O 1
ATOM 4109 N N . ASN A 1 507 ? 184.324 20.711 16.574 1.00 16.06 526 ASN A N 1
ATOM 4110 C CA . ASN A 1 507 ? 183.164 20.132 15.899 1.00 15.62 526 ASN A CA 1
ATOM 4111 C C . ASN A 1 507 ? 183.362 20.257 14.393 1.00 17.03 526 ASN A C 1
ATOM 4112 O O . ASN A 1 507 ? 183.270 21.355 13.835 1.00 16.99 526 ASN A O 1
ATOM 4117 N N . ARG A 1 508 ? 183.633 19.131 13.741 1.00 13.84 527 ARG A N 1
ATOM 4118 C CA . ARG A 1 508 ? 183.869 19.039 12.307 1.00 12.03 527 ARG A CA 1
ATOM 4119 C C . ARG A 1 508 ? 183.742 17.577 11.928 1.00 11.32 527 ARG A C 1
ATOM 4120 O O . ARG A 1 508 ? 183.839 16.709 12.803 1.00 12.75 527 ARG A O 1
ATOM 4128 N N . PRO A 1 509 ? 183.527 17.262 10.647 1.00 12.52 528 PRO A N 1
ATOM 4129 C CA . PRO A 1 509 ? 183.690 15.860 10.230 1.00 11.42 528 PRO A CA 1
ATOM 4130 C C . PRO A 1 509 ? 185.126 15.445 10.489 1.00 12.03 528 PRO A C 1
ATOM 4131 O O . PRO A 1 509 ? 186.071 16.109 10.056 1.00 12.08 528 PRO A O 1
ATOM 4135 N N . GLN A 1 510 ? 185.287 14.369 11.251 1.00 11.28 529 GLN A N 1
ATOM 4136 C CA . GLN A 1 510 ? 186.620 13.880 11.593 1.00 11.25 529 GLN A CA 1
ATOM 4137 C C . GLN A 1 510 ? 187.075 12.879 10.532 1.00 12.06 529 GLN A C 1
ATOM 4138 O O . GLN A 1 510 ? 187.228 11.683 10.773 1.00 12.59 529 GLN A O 1
ATOM 4144 N N . THR A 1 511 ? 187.228 13.404 9.315 1.00 11.08 530 THR A N 1
ATOM 4145 C CA . THR A 1 511 ? 187.532 12.607 8.131 1.00 10.74 530 THR A CA 1
ATOM 4146 C C . THR A 1 511 ? 188.448 13.411 7.220 1.00 12.32 530 THR A C 1
ATOM 4147 O O . THR A 1 511 ? 188.653 14.613 7.412 1.00 11.24 530 THR A O 1
ATOM 4151 N N . THR A 1 512 ? 188.997 12.731 6.214 1.00 12.84 531 THR A N 1
ATOM 4152 C CA . THR A 1 512 ? 189.671 13.402 5.115 1.00 12.43 531 THR A CA 1
ATOM 4153 C C . THR A 1 512 ? 188.651 13.795 4.050 1.00 11.98 531 THR A C 1
ATOM 4154 O O . THR A 1 512 ? 187.484 13.403 4.088 1.00 11.10 531 THR A O 1
ATOM 4158 N N . LEU A 1 513 ? 189.125 14.576 3.076 1.00 12.70 532 LEU A N 1
ATOM 4159 C CA . LEU A 1 513 ? 188.280 14.988 1.962 1.00 12.19 532 LEU A CA 1
ATOM 4160 C C . LEU A 1 513 ? 187.869 13.796 1.109 1.00 12.98 532 LEU A C 1
ATOM 4161 O O . LEU A 1 513 ? 186.705 13.677 0.714 1.00 14.04 532 LEU A O 1
ATOM 4166 N N . ALA A 1 514 ? 188.814 12.904 0.805 1.00 12.90 533 ALA A N 1
ATOM 4167 C CA . ALA A 1 514 ? 188.476 11.746 -0.013 1.00 12.33 533 ALA A CA 1
ATOM 4168 C C . ALA A 1 514 ? 187.436 10.863 0.669 1.00 13.26 533 ALA A C 1
ATOM 4169 O O . ALA A 1 514 ? 186.602 10.253 -0.006 1.00 11.96 533 ALA A O 1
ATOM 4171 N N . LYS A 1 515 ? 187.446 10.794 2.002 1.00 11.60 534 LYS A N 1
ATOM 4172 C CA . LYS A 1 515 ? 186.421 10.006 2.685 1.00 12.02 534 LYS A CA 1
ATOM 4173 C C . LYS A 1 515 ? 185.034 10.597 2.445 1.00 11.55 534 LYS A C 1
ATOM 4174 O O . LYS A 1 515 ? 184.050 9.857 2.302 1.00 12.30 534 LYS A O 1
ATOM 4180 N N . GLN A 1 516 ? 184.936 11.931 2.372 1.00 10.64 535 GLN A N 1
ATOM 4181 C CA . GLN A 1 516 ? 183.651 12.553 2.064 1.00 10.57 535 GLN A CA 1
ATOM 4182 C C . GLN A 1 516 ? 183.149 12.135 0.688 1.00 13.99 535 GLN A C 1
ATOM 4183 O O . GLN A 1 516 ? 181.942 11.956 0.492 1.00 16.49 535 GLN A O 1
ATOM 4189 N N . LEU A 1 517 ? 184.060 11.973 -0.281 1.00 11.66 536 LEU A N 1
ATOM 4190 C CA . LEU A 1 517 ? 183.652 11.506 -1.605 1.00 11.26 536 LEU A CA 1
ATOM 4191 C C . LEU A 1 517 ? 183.221 10.043 -1.566 1.00 12.27 536 LEU A C 1
ATOM 4192 O O . LEU A 1 517 ? 182.227 9.658 -2.199 1.00 12.93 536 LEU A O 1
ATOM 4197 N N . ALA A 1 518 ? 183.961 9.217 -0.827 1.00 13.07 537 ALA A N 1
ATOM 4198 C CA . ALA A 1 518 ? 183.652 7.794 -0.752 1.00 11.44 537 ALA A CA 1
ATOM 4199 C C . ALA A 1 518 ? 182.244 7.537 -0.222 1.00 12.80 537 ALA A C 1
ATOM 4200 O O . ALA A 1 518 ? 181.630 6.516 -0.565 1.00 11.54 537 ALA A O 1
ATOM 4202 N N . LEU A 1 519 ? 181.714 8.442 0.612 1.00 12.18 538 LEU A N 1
ATOM 4203 C CA . LEU A 1 519 ? 180.391 8.224 1.200 1.00 10.20 538 LEU A CA 1
ATOM 4204 C C . LEU A 1 519 ? 179.315 8.020 0.142 1.00 12.81 538 LEU A C 1
ATOM 4205 O O . LEU A 1 519 ? 178.316 7.341 0.400 1.00 13.60 538 LEU A O 1
ATOM 4210 N N . TYR A 1 520 ? 179.479 8.616 -1.043 1.00 10.93 539 TYR A N 1
ATOM 4211 C CA . TYR A 1 520 ? 178.443 8.515 -2.064 1.00 10.59 539 TYR A CA 1
ATOM 4212 C C . TYR A 1 520 ? 178.301 7.101 -2.598 1.00 13.61 539 TYR A C 1
ATOM 4213 O O . TYR A 1 520 ? 177.270 6.776 -3.198 1.00 15.20 539 TYR A O 1
ATOM 4222 N N . VAL A 1 521 ? 179.312 6.257 -2.414 1.00 11.50 540 VAL A N 1
ATOM 4223 C CA . VAL A 1 521 ? 179.206 4.863 -2.797 1.00 12.38 540 VAL A CA 1
ATOM 4224 C C . VAL A 1 521 ? 179.076 3.949 -1.584 1.00 13.16 540 VAL A C 1
ATOM 4225 O O . VAL A 1 521 ? 178.454 2.888 -1.690 1.00 14.41 540 VAL A O 1
ATOM 4229 N N . VAL A 1 522 ? 179.606 4.344 -0.425 1.00 12.67 541 VAL A N 1
ATOM 4230 C CA . VAL A 1 522 ? 179.540 3.472 0.742 1.00 11.82 541 VAL A CA 1
ATOM 4231 C C . VAL A 1 522 ? 178.145 3.472 1.359 1.00 14.16 541 VAL A C 1
ATOM 4232 O O . VAL A 1 522 ? 177.636 2.416 1.751 1.00 14.86 541 VAL A O 1
ATOM 4236 N N . LEU A 1 523 ? 177.500 4.638 1.477 1.00 11.17 542 LEU A N 1
ATOM 4237 C CA . LEU A 1 523 ? 176.209 4.737 2.166 1.00 11.91 542 LEU A CA 1
ATOM 4238 C C . LEU A 1 523 ? 175.102 4.874 1.130 1.00 13.85 542 LEU A C 1
ATOM 4239 O O . LEU A 1 523 ? 174.952 5.935 0.516 1.00 14.19 542 LEU A O 1
ATOM 4244 N N . TYR A 1 524 ? 174.325 3.810 0.939 1.00 11.01 543 TYR A N 1
ATOM 4245 C CA . TYR A 1 524 ? 173.301 3.831 -0.096 1.00 9.83 543 TYR A CA 1
ATOM 4246 C C . TYR A 1 524 ? 172.138 4.741 0.299 1.00 13.44 543 TYR A C 1
ATOM 4247 O O . TYR A 1 524 ? 171.634 4.678 1.426 1.00 13.15 543 TYR A O 1
ATOM 4256 N N . SER A 1 525 ? 171.701 5.584 -0.647 1.00 12.02 544 SER A N 1
ATOM 4257 C CA . SER A 1 525 ? 170.433 6.293 -0.547 1.00 11.09 544 SER A CA 1
ATOM 4258 C C . SER A 1 525 ? 169.997 6.689 -1.947 1.00 11.44 544 SER A C 1
ATOM 4259 O O . SER A 1 525 ? 170.854 7.081 -2.755 1.00 12.02 544 SER A O 1
ATOM 4262 N N . PRO A 1 526 ? 168.704 6.591 -2.284 1.00 11.78 545 PRO A N 1
ATOM 4263 C CA . PRO A 1 526 ? 168.278 6.983 -3.640 1.00 11.35 545 PRO A CA 1
ATOM 4264 C C . PRO A 1 526 ? 168.359 8.477 -3.872 1.00 11.51 545 PRO A C 1
ATOM 4265 O O . PRO A 1 526 ? 168.442 8.908 -5.032 1.00 15.23 545 PRO A O 1
ATOM 4269 N N . ILE A 1 527 ? 168.321 9.282 -2.814 1.00 11.21 546 ILE A N 1
ATOM 4270 C CA . ILE A 1 527 ? 168.655 10.697 -2.906 1.00 13.58 546 ILE A CA 1
ATOM 4271 C C . ILE A 1 527 ? 169.893 10.928 -2.056 1.00 13.63 546 ILE A C 1
ATOM 4272 O O . ILE A 1 527 ? 169.989 10.420 -0.934 1.00 12.74 546 ILE A O 1
ATOM 4277 N N . GLN A 1 528 ? 170.858 11.642 -2.620 1.00 12.54 547 GLN A N 1
ATOM 4278 C CA . GLN A 1 528 ? 172.115 11.949 -1.962 1.00 12.81 547 GLN A CA 1
ATOM 4279 C C . GLN A 1 528 ? 172.276 13.458 -1.955 1.00 12.71 547 GLN A C 1
ATOM 4280 O O . GLN A 1 528 ? 172.171 14.101 -3.004 1.00 12.09 547 GLN A O 1
ATOM 4286 N N . MET A 1 529 ? 172.514 14.024 -0.785 1.00 10.91 548 MET A N 1
ATOM 4287 C CA . MET A 1 529 ? 172.760 15.452 -0.706 1.00 11.17 548 MET A CA 1
ATOM 4288 C C . MET A 1 529 ? 174.227 15.736 -0.955 1.00 13.08 548 MET A C 1
ATOM 4289 O O . MET A 1 529 ? 175.097 14.968 -0.544 1.00 14.03 548 MET A O 1
ATOM 4294 N N . ALA A 1 530 ? 174.491 16.828 -1.656 1.00 11.84 549 ALA A N 1
ATOM 4295 C CA . ALA A 1 530 ? 175.774 17.512 -1.555 1.00 12.10 549 ALA A CA 1
ATOM 4296 C C . ALA A 1 530 ? 175.542 18.580 -0.498 1.00 13.59 549 ALA A C 1
ATOM 4297 O O . ALA A 1 530 ? 174.977 19.637 -0.781 1.00 14.13 549 ALA A O 1
ATOM 4299 N N . ALA A 1 531 ? 175.952 18.282 0.736 1.00 11.38 550 ALA A N 1
ATOM 4300 C CA . ALA A 1 531 ? 175.481 19.004 1.910 1.00 11.33 550 ALA A CA 1
ATOM 4301 C C . ALA A 1 531 ? 176.115 20.377 2.101 1.00 12.97 550 ALA A C 1
ATOM 4302 O O . ALA A 1 531 ? 175.564 21.188 2.858 1.00 14.32 550 ALA A O 1
ATOM 4304 N N . ASP A 1 532 ? 177.243 20.671 1.451 1.00 12.20 551 ASP A N 1
ATOM 4305 C CA . ASP A 1 532 ? 177.993 21.867 1.815 1.00 12.29 551 ASP A CA 1
ATOM 4306 C C . ASP A 1 532 ? 177.412 23.120 1.158 1.00 15.25 551 ASP A C 1
ATOM 4307 O O . ASP A 1 532 ? 176.544 23.062 0.283 1.00 14.26 551 ASP A O 1
ATOM 4312 N N . LEU A 1 533 ? 177.921 24.270 1.591 1.00 14.23 552 LEU A N 1
ATOM 4313 C CA . LEU A 1 533 ? 177.587 25.526 0.938 1.00 15.83 552 LEU A CA 1
ATOM 4314 C C . LEU A 1 533 ? 178.126 25.517 -0.491 1.00 17.50 552 LEU A C 1
ATOM 4315 O O . LEU A 1 533 ? 179.248 25.051 -0.726 1.00 16.44 552 LEU A O 1
ATOM 4320 N N . PRO A 1 534 ? 177.365 26.029 -1.465 1.00 19.06 553 PRO A N 1
ATOM 4321 C CA . PRO A 1 534 ? 177.853 26.024 -2.859 1.00 18.80 553 PRO A CA 1
ATOM 4322 C C . PRO A 1 534 ? 179.255 26.592 -3.035 1.00 18.39 553 PRO A C 1
ATOM 4323 O O . PRO A 1 534 ? 180.054 26.016 -3.785 1.00 18.06 553 PRO A O 1
ATOM 4327 N N . LYS A 1 535 ? 179.591 27.690 -2.353 1.00 17.96 554 LYS A N 1
ATOM 4328 C CA . LYS A 1 535 ? 180.912 28.281 -2.543 1.00 17.08 554 LYS A CA 1
ATOM 4329 C C . LYS A 1 535 ? 182.021 27.311 -2.161 1.00 18.14 554 LYS A C 1
ATOM 4330 O O . LYS A 1 535 ? 183.134 27.404 -2.694 1.00 18.25 554 LYS A O 1
ATOM 4336 N N . ASN A 1 536 ? 181.744 26.376 -1.248 1.00 15.00 555 ASN A N 1
ATOM 4337 C CA . ASN A 1 536 ? 182.781 25.434 -0.844 1.00 15.49 555 ASN A CA 1
ATOM 4338 C C . ASN A 1 536 ? 183.033 24.383 -1.916 1.00 15.82 555 ASN A C 1
ATOM 4339 O O . ASN A 1 536 ? 184.145 23.852 -2.013 1.00 15.56 555 ASN A O 1
ATOM 4344 N N . TYR A 1 537 ? 182.030 24.090 -2.743 1.00 15.02 556 TYR A N 1
ATOM 4345 C CA . TYR A 1 537 ? 182.260 23.219 -3.892 1.00 15.22 556 TYR A CA 1
ATOM 434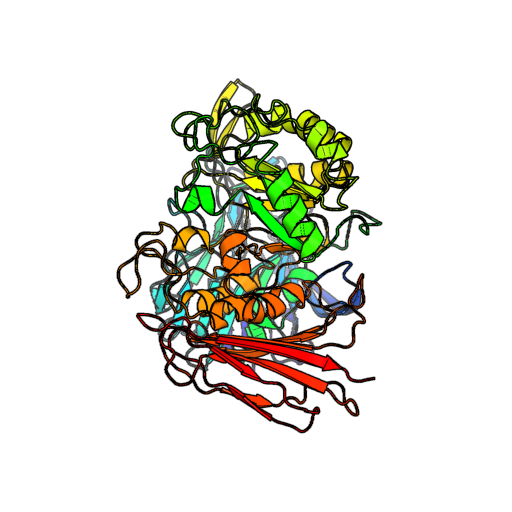6 C C . TYR A 1 537 ? 183.003 23.960 -4.996 1.00 17.30 556 TYR A C 1
ATOM 4347 O O . TYR A 1 537 ? 183.885 23.390 -5.650 1.00 18.43 556 TYR A O 1
ATOM 4356 N N . LEU A 1 538 ? 182.658 25.231 -5.220 1.00 15.75 557 LEU A N 1
ATOM 4357 C CA . LEU A 1 538 ? 183.346 26.024 -6.235 1.00 16.48 557 LEU A CA 1
ATOM 4358 C C . LEU A 1 538 ? 184.827 26.194 -5.919 1.00 18.69 557 LEU A C 1
ATOM 4359 O O . LEU A 1 538 ? 185.626 26.434 -6.834 1.00 18.67 557 LEU A O 1
ATOM 4364 N N . ALA A 1 539 ? 185.209 26.073 -4.647 1.00 16.23 558 ALA A N 1
ATOM 4365 C CA . ALA A 1 539 ? 186.615 26.159 -4.273 1.00 17.27 558 ALA A CA 1
ATOM 4366 C C . ALA A 1 539 ? 187.400 24.904 -4.642 1.00 17.35 558 ALA A C 1
ATOM 4367 O O . ALA A 1 539 ? 188.633 24.963 -4.700 1.00 17.40 558 ALA A O 1
ATOM 4369 N N . LYS A 1 540 ? 186.724 23.774 -4.877 1.00 16.29 559 LYS A N 1
ATOM 4370 C CA . LYS A 1 540 ? 187.390 22.494 -5.133 1.00 15.39 559 LYS A CA 1
ATOM 4371 C C . LYS A 1 540 ? 186.724 21.788 -6.312 1.00 17.10 559 LYS A C 1
ATOM 4372 O O . LYS A 1 540 ? 186.155 20.702 -6.166 1.00 16.00 559 LYS A O 1
ATOM 4378 N N . PRO A 1 541 ? 186.801 22.370 -7.512 1.00 16.02 560 PRO A N 1
ATOM 4379 C CA . PRO A 1 541 ? 186.052 21.790 -8.637 1.00 17.29 560 PRO A CA 1
ATOM 4380 C C . PRO A 1 541 ? 186.529 20.407 -9.065 1.00 19.12 560 PRO A C 1
ATOM 4381 O O . PRO A 1 541 ? 185.708 19.612 -9.545 1.00 16.47 560 PRO A O 1
ATOM 4385 N N . ASP A 1 542 ? 187.817 20.081 -8.924 1.00 16.38 561 ASP A N 1
ATOM 4386 C CA . ASP A 1 542 ? 188.264 18.756 -9.350 1.00 15.88 561 ASP A CA 1
ATOM 4387 C C . ASP A 1 542 ? 187.661 17.672 -8.468 1.00 18.03 561 ASP A C 1
ATOM 4388 O O . ASP A 1 542 ? 187.168 16.651 -8.966 1.00 16.27 561 ASP A O 1
ATOM 4393 N N . ALA A 1 543 ? 187.699 17.877 -7.149 1.00 15.59 562 ALA A N 1
ATOM 4394 C CA . ALA A 1 543 ? 187.050 16.939 -6.240 1.00 14.11 562 ALA A CA 1
ATOM 4395 C C . ALA A 1 543 ? 185.547 16.922 -6.463 1.00 14.68 562 ALA A C 1
ATOM 4396 O O . ALA A 1 543 ? 184.911 15.862 -6.398 1.00 13.59 562 ALA A O 1
ATOM 4398 N N . PHE A 1 544 ? 184.960 18.094 -6.721 1.00 14.22 563 PHE A N 1
ATOM 4399 C CA . PHE A 1 544 ? 183.516 18.187 -6.909 1.00 15.47 563 PHE A CA 1
ATOM 4400 C C . PHE A 1 544 ? 183.050 17.367 -8.105 1.00 17.82 563 PHE A C 1
ATOM 4401 O O . PHE A 1 544 ? 181.890 16.935 -8.147 1.00 15.84 563 PHE A O 1
ATOM 4409 N N . GLN A 1 545 ? 183.938 17.133 -9.079 1.00 14.73 564 GLN A N 1
ATOM 4410 C CA . GLN A 1 545 ? 183.555 16.366 -10.263 1.00 15.01 564 GLN A CA 1
ATOM 4411 C C . GLN A 1 545 ? 183.053 14.970 -9.899 1.00 16.12 564 GLN A C 1
ATOM 4412 O O . GLN A 1 545 ? 182.145 14.448 -10.561 1.00 16.11 564 GLN A O 1
ATOM 4418 N N . PHE A 1 546 ? 183.604 14.350 -8.849 1.00 14.04 565 PHE A N 1
ATOM 4419 C CA . PHE A 1 546 ? 183.097 13.032 -8.481 1.00 13.89 565 PHE A CA 1
ATOM 4420 C C . PHE A 1 546 ? 181.640 13.102 -8.048 1.00 16.15 565 PHE A C 1
ATOM 4421 O O . PHE A 1 546 ? 180.834 12.238 -8.413 1.00 15.57 565 PHE A O 1
ATOM 4429 N N . ILE A 1 547 ? 181.284 14.115 -7.255 1.00 14.70 566 ILE A N 1
ATOM 4430 C CA . ILE A 1 547 ? 179.901 14.258 -6.814 1.00 14.08 566 ILE A CA 1
ATOM 4431 C C . ILE A 1 547 ? 178.992 14.538 -8.004 1.00 16.95 566 ILE A C 1
ATOM 4432 O O . ILE A 1 547 ? 177.866 14.033 -8.077 1.00 15.79 566 ILE A O 1
ATOM 4437 N N . GLN A 1 548 ? 179.466 15.342 -8.959 1.00 16.62 567 GLN A N 1
ATOM 4438 C CA . GLN A 1 548 ? 178.680 15.584 -10.161 1.00 16.37 567 GLN A CA 1
ATOM 4439 C C . GLN A 1 548 ? 178.472 14.308 -10.957 1.00 17.24 567 GLN A C 1
ATOM 4440 O O . GLN A 1 548 ? 177.420 14.131 -11.579 1.00 17.78 567 GLN A O 1
ATOM 4446 N N . ASP A 1 549 ? 179.466 13.414 -10.960 1.00 15.85 568 ASP A N 1
ATOM 4447 C CA . ASP A 1 549 ? 179.384 12.218 -11.792 1.00 16.83 568 ASP A CA 1
ATOM 4448 C C . ASP A 1 549 ? 178.561 11.107 -11.147 1.00 15.42 568 ASP A C 1
ATOM 4449 O O . ASP A 1 549 ? 177.907 10.336 -11.859 1.00 17.18 568 ASP A O 1
ATOM 4454 N N . VAL A 1 550 ? 178.582 10.991 -9.824 1.00 14.80 569 VAL A N 1
ATOM 4455 C CA . VAL A 1 550 ? 178.175 9.732 -9.199 1.00 13.70 569 VAL A CA 1
ATOM 4456 C C . VAL A 1 550 ? 176.656 9.572 -9.260 1.00 15.09 569 VAL A C 1
ATOM 4457 O O . VAL A 1 550 ? 175.915 10.527 -8.984 1.00 14.34 569 VAL A O 1
ATOM 4461 N N . PRO A 1 551 ? 176.147 8.397 -9.631 1.00 15.53 570 PRO A N 1
ATOM 4462 C CA . PRO A 1 551 ? 174.701 8.149 -9.600 1.00 14.85 570 PRO A CA 1
ATOM 4463 C C . PRO A 1 551 ? 174.245 7.797 -8.184 1.00 15.36 570 PRO A C 1
ATOM 4464 O O . PRO A 1 551 ? 175.049 7.686 -7.253 1.00 13.72 570 PRO A O 1
ATOM 4468 N N . THR A 1 552 ? 172.920 7.653 -8.027 1.00 13.83 571 THR A N 1
ATOM 4469 C CA . THR A 1 552 ? 172.317 7.265 -6.756 1.00 15.01 571 THR A CA 1
ATOM 4470 C C . THR A 1 552 ? 171.404 6.052 -6.920 1.00 16.60 571 THR A C 1
ATOM 4471 O O . THR A 1 552 ? 170.655 5.714 -5.993 1.00 14.67 571 THR A O 1
ATOM 4475 N N . ASP A 1 553 ? 171.444 5.399 -8.071 1.00 14.56 572 ASP A N 1
ATOM 4476 C CA . ASP A 1 553 ? 170.545 4.298 -8.380 1.00 14.63 572 ASP A CA 1
ATOM 4477 C C . ASP A 1 553 ? 171.370 3.238 -9.092 1.00 17.04 572 ASP A C 1
ATOM 4478 O O . ASP A 1 553 ? 172.103 3.550 -10.035 1.00 15.91 572 ASP A O 1
ATOM 4483 N N . TRP A 1 554 ? 171.272 1.996 -8.634 1.00 14.31 573 TRP A N 1
ATOM 4484 C CA . TRP A 1 554 ? 172.274 1.000 -8.962 1.00 13.24 573 TRP A CA 1
ATOM 4485 C C . TRP A 1 554 ? 171.606 -0.261 -9.471 1.00 16.44 573 TRP A C 1
ATOM 4486 O O . TRP A 1 554 ? 170.605 -0.711 -8.905 1.00 17.42 573 TRP A O 1
ATOM 4497 N N A GLN A 1 555 ? 172.149 -0.839 -10.545 0.62 15.15 574 GLN A N 1
ATOM 4498 N N B GLN A 1 555 ? 172.163 -0.832 -10.534 0.38 15.51 574 GLN A N 1
ATOM 4499 C CA A GLN A 1 555 ? 171.622 -2.138 -10.942 0.62 16.71 574 GLN A CA 1
ATOM 4500 C CA B GLN A 1 555 ? 171.667 -2.121 -10.986 0.38 16.90 574 GLN A CA 1
ATOM 4501 C C A GLN A 1 555 ? 172.243 -3.282 -10.152 0.62 16.02 574 GLN A C 1
ATOM 4502 C C B GLN A 1 555 ? 172.260 -3.277 -10.189 0.38 16.12 574 GLN A C 1
ATOM 4503 O O A GLN A 1 555 ? 171.625 -4.348 -10.055 0.62 16.35 574 GLN A O 1
ATOM 4504 O O B GLN A 1 555 ? 171.643 -4.346 -10.127 0.38 16.48 574 GLN A O 1
ATOM 4515 N N . GLN A 1 556 ? 173.426 -3.084 -9.569 1.00 13.97 575 GLN A N 1
ATOM 4516 C CA . GLN A 1 556 ? 174.019 -4.093 -8.696 1.00 15.01 575 GLN A CA 1
ATOM 4517 C C . GLN A 1 556 ? 174.901 -3.409 -7.659 1.00 14.85 575 GLN A C 1
ATOM 4518 O O . GLN A 1 556 ? 175.454 -2.337 -7.907 1.00 13.22 575 GLN A O 1
ATOM 4524 N N . SER A 1 557 ? 174.999 -4.024 -6.481 1.00 14.05 576 SER A N 1
ATOM 4525 C CA . SER A 1 557 ? 175.868 -3.558 -5.405 1.00 13.77 576 SER A CA 1
ATOM 4526 C C . SER A 1 557 ? 176.554 -4.769 -4.787 1.00 15.88 576 SER A C 1
ATOM 4527 O O . SER A 1 557 ? 175.947 -5.844 -4.687 1.00 14.15 576 SER A O 1
ATOM 4530 N N . ILE A 1 558 ? 177.818 -4.601 -4.381 1.00 13.26 577 ILE A N 1
ATOM 4531 C CA . ILE A 1 558 ? 178.587 -5.664 -3.729 1.00 14.38 577 ILE A CA 1
ATOM 4532 C C . ILE A 1 558 ? 179.486 -5.036 -2.678 1.00 14.16 577 ILE A C 1
ATOM 4533 O O . ILE A 1 558 ? 180.381 -4.253 -3.020 1.00 13.95 577 ILE A O 1
ATOM 4538 N N . ALA A 1 559 ? 179.290 -5.403 -1.415 1.00 12.05 578 ALA A N 1
ATOM 4539 C CA . ALA A 1 559 ? 180.290 -5.101 -0.396 1.00 12.35 578 ALA A CA 1
ATOM 4540 C C . ALA A 1 559 ? 181.433 -6.094 -0.579 1.00 13.89 578 ALA A C 1
ATOM 4541 O O . ALA A 1 559 ? 181.258 -7.297 -0.356 1.00 13.05 578 ALA A O 1
ATOM 4543 N N . LEU A 1 560 ? 182.592 -5.594 -1.023 1.00 12.32 579 LEU A N 1
ATOM 4544 C CA . LEU A 1 560 ? 183.703 -6.466 -1.398 1.00 13.68 579 LEU A CA 1
ATOM 4545 C C . LEU A 1 560 ? 184.488 -6.960 -0.194 1.00 15.90 579 LEU A C 1
ATOM 4546 O O . LEU A 1 560 ? 185.009 -8.079 -0.216 1.00 16.12 579 LEU A O 1
ATOM 4551 N N . ASP A 1 561 ? 184.606 -6.141 0.842 1.00 13.97 580 ASP A N 1
ATOM 4552 C CA . ASP A 1 561 ? 185.442 -6.464 1.988 1.00 14.88 580 ASP A CA 1
ATOM 4553 C C . ASP A 1 561 ? 185.073 -5.495 3.102 1.00 15.35 580 ASP A C 1
ATOM 4554 O O . ASP A 1 561 ? 184.450 -4.458 2.854 1.00 12.97 580 ASP A O 1
ATOM 4559 N N . GLY A 1 562 ? 185.440 -5.844 4.326 1.00 12.72 581 GLY A N 1
ATOM 4560 C CA . GLY A 1 562 ? 185.150 -4.959 5.436 1.00 10.81 581 GLY A CA 1
ATOM 4561 C C . GLY A 1 562 ? 185.180 -5.693 6.752 1.00 11.37 581 GLY A C 1
ATOM 4562 O O . GLY A 1 562 ? 185.244 -6.923 6.817 1.00 13.60 581 GLY A O 1
ATOM 4563 N N . ALA A 1 563 ? 185.128 -4.901 7.819 1.00 12.45 582 ALA A N 1
ATOM 4564 C CA . ALA A 1 563 ? 185.067 -5.412 9.182 1.00 12.27 582 ALA A CA 1
ATOM 4565 C C . ALA A 1 563 ? 184.355 -4.364 10.018 1.00 11.97 582 ALA A C 1
ATOM 4566 O O . ALA A 1 563 ? 184.620 -3.167 9.866 1.00 12.81 582 ALA A O 1
ATOM 4568 N N . VAL A 1 564 ? 183.449 -4.808 10.893 1.00 10.00 583 VAL A N 1
ATOM 4569 C CA . VAL A 1 564 ? 182.594 -3.859 11.597 1.00 10.52 583 VAL A CA 1
ATOM 4570 C C . VAL A 1 564 ? 183.446 -2.903 12.417 1.00 11.89 583 VAL A C 1
ATOM 4571 O O . VAL A 1 564 ? 184.306 -3.325 13.202 1.00 12.01 583 VAL A O 1
ATOM 4575 N N . GLY A 1 565 ? 183.201 -1.604 12.250 1.00 10.74 584 GLY A N 1
ATOM 4576 C CA . GLY A 1 565 ? 183.929 -0.613 13.020 1.00 10.48 584 GLY A CA 1
ATOM 4577 C C . GLY A 1 565 ? 185.359 -0.395 12.583 1.00 10.98 584 GLY A C 1
ATOM 4578 O O . GLY A 1 565 ? 186.100 0.316 13.272 1.00 11.12 584 GLY A O 1
ATOM 4579 N N . ASP A 1 566 ? 185.776 -0.996 11.466 1.00 9.82 585 ASP A N 1
ATOM 4580 C CA . ASP A 1 566 ? 187.122 -0.824 10.934 1.00 10.59 585 ASP A CA 1
ATOM 4581 C C . ASP A 1 566 ? 187.126 -0.303 9.507 1.00 12.97 585 ASP A C 1
ATOM 4582 O O . ASP A 1 566 ? 187.765 0.720 9.239 1.00 13.29 585 ASP A O 1
ATOM 4587 N N . PHE A 1 567 ? 186.441 -0.966 8.574 1.00 10.97 586 PHE A N 1
ATOM 4588 C CA . PHE A 1 567 ? 186.448 -0.477 7.194 1.00 10.82 586 PHE A CA 1
ATOM 4589 C C . PHE A 1 567 ? 185.363 -1.174 6.393 1.00 11.37 586 PHE A C 1
ATOM 4590 O O . PHE A 1 567 ? 184.825 -2.203 6.808 1.00 11.18 586 PHE A O 1
ATOM 4598 N N . ILE A 1 568 ? 185.062 -0.606 5.223 1.00 10.68 587 ILE A N 1
ATOM 4599 C CA . ILE A 1 568 ? 184.172 -1.249 4.260 1.00 10.80 587 ILE A CA 1
ATOM 4600 C C . ILE A 1 568 ? 184.548 -0.768 2.863 1.00 15.01 587 ILE A C 1
ATOM 4601 O O . ILE A 1 568 ? 184.967 0.379 2.676 1.00 12.64 587 ILE A O 1
ATOM 4606 N N . VAL A 1 569 ? 184.411 -1.668 1.883 1.00 11.19 588 VAL A N 1
ATOM 4607 C CA . VAL A 1 569 ? 184.631 -1.383 0.467 1.00 11.35 588 VAL A CA 1
ATOM 4608 C C . VAL A 1 569 ? 183.389 -1.817 -0.298 1.00 13.07 588 VAL A C 1
ATOM 4609 O O . VAL A 1 569 ? 182.997 -2.990 -0.233 1.00 14.34 588 VAL A O 1
ATOM 4613 N N . PHE A 1 570 ? 182.782 -0.885 -1.039 1.00 13.25 589 PHE A N 1
ATOM 4614 C CA . PHE A 1 570 ? 181.611 -1.155 -1.867 1.00 11.45 589 PHE A CA 1
ATOM 4615 C C . PHE A 1 570 ? 181.965 -0.949 -3.328 1.00 14.13 589 PHE A C 1
ATOM 4616 O O . PHE A 1 570 ? 182.671 0.002 -3.668 1.00 14.62 589 PHE A O 1
ATOM 4624 N N . ALA A 1 571 ? 181.476 -1.842 -4.189 1.00 13.30 590 ALA A N 1
ATOM 4625 C CA . ALA A 1 571 ? 181.441 -1.621 -5.629 1.00 12.76 590 ALA A CA 1
ATOM 4626 C C . ALA A 1 571 ? 179.987 -1.684 -6.087 1.00 15.38 590 ALA A C 1
ATOM 4627 O O . ALA A 1 571 ? 179.243 -2.585 -5.677 1.00 14.38 590 ALA A O 1
ATOM 4629 N N . ARG A 1 572 ? 179.571 -0.720 -6.914 1.00 13.47 591 ARG A N 1
ATOM 4630 C CA . ARG A 1 572 ? 178.195 -0.682 -7.399 1.00 12.99 591 ARG A CA 1
ATOM 4631 C C . ARG A 1 572 ? 178.175 -0.317 -8.878 1.00 14.52 591 ARG A C 1
ATOM 4632 O O . ARG A 1 572 ? 178.965 0.517 -9.332 1.00 13.97 591 ARG A O 1
ATOM 4640 N N . LYS A 1 573 ? 177.262 -0.934 -9.620 1.00 13.93 592 LYS A N 1
ATOM 4641 C CA . LYS A 1 573 ? 177.109 -0.676 -11.046 1.00 14.50 592 LYS A CA 1
ATOM 4642 C C . LYS A 1 573 ? 175.875 0.187 -11.262 1.00 16.24 592 LYS A C 1
ATOM 4643 O O . LYS A 1 573 ? 174.796 -0.138 -10.760 1.00 14.73 592 LYS A O 1
ATOM 4649 N N . GLU A 1 574 ? 176.033 1.278 -12.012 1.00 16.14 593 GLU A N 1
ATOM 4650 C CA . GLU A 1 574 ? 174.948 2.237 -12.146 1.00 15.85 593 GLU A CA 1
ATOM 4651 C C . GLU A 1 574 ? 173.771 1.620 -12.887 1.00 16.67 593 GLU A C 1
ATOM 4652 O O . GLU A 1 574 ? 173.943 0.809 -13.801 1.00 17.01 593 GLU A O 1
ATOM 4658 N N . ARG A 1 575 ? 172.565 1.997 -12.478 1.00 16.73 594 ARG A N 1
ATOM 4659 C CA . ARG A 1 575 ? 171.379 1.596 -13.216 1.00 17.62 594 ARG A CA 1
ATOM 4660 C C . ARG A 1 575 ? 171.209 2.485 -14.442 1.00 20.56 594 ARG A C 1
ATOM 4661 O O . ARG A 1 575 ? 171.439 3.696 -14.383 1.00 18.94 594 ARG A O 1
ATOM 4669 N N . LYS A 1 576 ? 170.803 1.878 -15.559 1.00 20.91 595 LYS A N 1
ATOM 4670 C CA . LYS A 1 576 ? 170.524 2.637 -16.778 1.00 22.99 595 LYS A CA 1
ATOM 4671 C C . LYS A 1 576 ? 169.254 3.458 -16.588 1.00 23.34 595 LYS A C 1
ATOM 4672 O O . LYS A 1 576 ? 168.156 2.907 -16.455 1.00 23.79 595 LYS A O 1
ATOM 4678 N N . ARG A 1 577 ? 169.409 4.779 -16.590 1.00 24.89 596 ARG A N 1
ATOM 4679 C CA . ARG A 1 577 ? 168.348 5.718 -16.257 1.00 31.93 596 ARG A CA 1
ATOM 4680 C C . ARG A 1 577 ? 168.888 7.127 -16.452 1.00 38.06 596 ARG A C 1
ATOM 4681 O O . ARG A 1 577 ? 170.042 7.391 -16.096 1.00 36.70 596 ARG A O 1
ATOM 4689 N N . ASP A 1 578 ? 168.084 8.030 -17.014 1.00 44.71 597 ASP A N 1
ATOM 4690 C CA . ASP A 1 578 ? 168.436 9.461 -17.122 1.00 44.04 597 ASP A CA 1
ATOM 4691 C C . ASP A 1 578 ? 169.732 9.561 -17.923 1.00 35.75 597 ASP A C 1
ATOM 4692 O O . ASP A 1 578 ? 169.818 8.968 -19.010 1.00 36.99 597 ASP A O 1
ATOM 4697 N N . LYS A 1 579 ? 170.750 10.262 -17.423 1.00 36.68 598 LYS A N 1
ATOM 4698 C CA . LYS A 1 579 ? 172.027 10.445 -18.094 1.00 39.51 598 LYS A CA 1
ATOM 4699 C C . LYS A 1 579 ? 172.927 9.225 -18.008 1.00 37.47 598 LYS A C 1
ATOM 4700 O O . LYS A 1 579 ? 173.937 9.174 -18.718 1.00 42.98 598 LYS A O 1
ATOM 4706 N N . TYR A 1 580 ? 172.590 8.249 -17.173 1.00 28.54 599 TYR A N 1
ATOM 4707 C CA . TYR A 1 580 ? 173.477 7.129 -16.895 1.00 24.24 599 TYR A CA 1
ATOM 4708 C C . TYR A 1 580 ? 173.236 5.992 -17.878 1.00 23.87 599 TYR A C 1
ATOM 4709 O O . TYR A 1 580 ? 172.107 5.512 -18.022 1.00 24.78 599 TYR A O 1
ATOM 4718 N N . THR A 1 581 ? 174.302 5.565 -18.556 1.00 23.87 600 THR A N 1
ATOM 4719 C CA . THR A 1 581 ? 174.171 4.520 -19.567 1.00 24.70 600 THR A CA 1
ATOM 4720 C C . THR A 1 581 ? 173.931 3.146 -18.961 1.00 22.83 600 THR A C 1
ATOM 4721 O O . THR A 1 581 ? 173.444 2.249 -19.657 1.00 22.87 600 THR A O 1
ATOM 4725 N N . GLY A 1 582 ? 174.281 2.955 -17.697 1.00 20.69 601 GLY A N 1
ATOM 4726 C CA . GLY A 1 582 ? 174.268 1.637 -17.102 1.00 21.16 601 GLY A CA 1
ATOM 4727 C C . GLY A 1 582 ? 175.566 0.873 -17.240 1.00 21.75 601 GLY A C 1
ATOM 4728 O O . GLY A 1 582 ? 175.643 -0.272 -16.780 1.00 22.89 601 GLY A O 1
ATOM 4729 N N . ASN A 1 583 ? 176.599 1.470 -17.838 1.00 19.66 602 ASN A N 1
ATOM 4730 C CA . ASN A 1 583 ? 177.847 0.752 -18.055 1.00 19.79 602 ASN A CA 1
ATOM 4731 C C . ASN A 1 583 ? 178.932 1.046 -17.026 1.00 19.94 602 ASN A C 1
ATOM 4732 O O . ASN A 1 583 ? 179.873 0.253 -16.916 1.00 21.18 602 ASN A O 1
ATOM 4737 N N . ASP A 1 584 ? 178.842 2.148 -16.277 1.00 19.08 603 ASP A N 1
ATOM 4738 C CA . ASP A 1 584 ? 179.907 2.504 -15.345 1.00 17.22 603 ASP A CA 1
ATOM 4739 C C . ASP A 1 584 ? 179.747 1.795 -14.003 1.00 19.07 603 ASP A C 1
ATOM 4740 O O . ASP A 1 584 ? 178.630 1.599 -13.509 1.00 16.90 603 ASP A O 1
ATOM 4745 N N . TRP A 1 585 ? 180.882 1.424 -13.415 1.00 17.44 604 TRP A N 1
ATOM 4746 C CA . TRP A 1 585 ? 180.974 0.961 -12.038 1.00 16.05 604 TRP A CA 1
ATOM 4747 C C . TRP A 1 585 ? 181.555 2.065 -11.167 1.00 16.41 604 TRP A C 1
ATOM 4748 O O . TRP A 1 585 ? 182.274 2.947 -11.640 1.00 15.63 604 TRP A O 1
ATOM 4759 N N . TYR A 1 586 ? 181.244 1.995 -9.877 1.00 13.59 605 TYR A N 1
ATOM 4760 C CA . TYR A 1 586 ? 181.763 2.935 -8.897 1.00 13.77 605 TYR A CA 1
ATOM 4761 C C . TYR A 1 586 ? 182.249 2.166 -7.681 1.00 14.51 605 TYR A C 1
ATOM 4762 O O . TYR A 1 586 ? 181.721 1.102 -7.360 1.00 15.30 605 TYR A O 1
ATOM 4771 N N . LEU A 1 587 ? 183.260 2.703 -7.006 1.00 13.08 606 LEU A N 1
ATOM 4772 C CA . LEU A 1 587 ? 183.753 2.089 -5.785 1.00 13.06 606 LEU A CA 1
ATOM 4773 C C . LEU A 1 587 ? 183.904 3.154 -4.708 1.00 15.19 606 LEU A C 1
ATOM 4774 O O . LEU A 1 587 ? 184.321 4.283 -4.990 1.00 15.06 606 LEU A O 1
ATOM 4779 N N . GLY A 1 588 ? 183.568 2.793 -3.477 1.00 11.42 607 GLY A N 1
ATOM 4780 C CA . GLY A 1 588 ? 183.876 3.649 -2.351 1.00 12.15 607 GLY A CA 1
ATOM 4781 C C . GLY A 1 588 ? 184.446 2.812 -1.225 1.00 14.44 607 GLY A C 1
ATOM 4782 O O . GLY A 1 588 ? 183.988 1.688 -0.985 1.00 12.49 607 GLY A O 1
ATOM 4783 N N . ALA A 1 589 ? 185.463 3.330 -0.541 1.00 13.88 608 ALA A N 1
ATOM 4784 C CA . ALA A 1 589 ? 186.036 2.654 0.616 1.00 11.74 608 ALA A CA 1
ATOM 4785 C C . ALA A 1 589 ? 186.294 3.687 1.704 1.00 12.82 608 ALA A C 1
ATOM 4786 O O . ALA A 1 589 ? 186.686 4.816 1.404 1.00 13.06 608 ALA A O 1
ATOM 4788 N N . VAL A 1 590 ? 186.050 3.312 2.963 1.00 11.25 609 VAL A N 1
ATOM 4789 C CA . VAL A 1 590 ? 186.387 4.170 4.095 1.00 12.51 609 VAL A CA 1
ATOM 4790 C C . VAL A 1 590 ? 187.021 3.321 5.187 1.00 13.36 609 VAL A C 1
ATOM 4791 O O . VAL A 1 590 ? 186.814 2.107 5.267 1.00 12.04 609 VAL A O 1
ATOM 4795 N N . THR A 1 591 ? 187.802 3.981 6.035 1.00 12.42 610 THR A N 1
ATOM 4796 C CA . THR A 1 591 ? 188.377 3.335 7.200 1.00 11.64 610 THR A CA 1
ATOM 4797 C C . THR A 1 591 ? 187.941 4.083 8.460 1.00 13.55 610 THR A C 1
ATOM 4798 O O . THR A 1 591 ? 187.214 5.079 8.403 1.00 14.02 610 THR A O 1
ATOM 4802 N N . ASP A 1 592 ? 188.397 3.579 9.604 1.00 10.87 611 ASP A N 1
ATOM 4803 C CA . ASP A 1 592 ? 188.122 4.183 10.905 1.00 10.26 611 ASP A CA 1
ATOM 4804 C C . ASP A 1 592 ? 189.274 5.104 11.300 1.00 13.41 611 ASP A C 1
ATOM 4805 O O . ASP A 1 592 ? 189.849 5.778 10.441 1.00 11.84 611 ASP A O 1
ATOM 4810 N N . GLU A 1 593 ? 189.648 5.127 12.584 1.00 10.61 612 GLU A N 1
ATOM 4811 C CA . GLU A 1 593 ? 190.731 6.016 12.999 1.00 11.58 612 GLU A CA 1
ATOM 4812 C C . GLU A 1 593 ? 192.100 5.559 12.498 1.00 13.67 612 GLU A C 1
ATOM 4813 O O . GLU A 1 593 ? 193.062 6.337 12.579 1.00 15.16 612 GLU A O 1
ATOM 4819 N N . GLN A 1 594 ? 192.217 4.338 11.977 1.00 11.90 613 GLN A N 1
ATOM 4820 C CA . GLN A 1 594 ? 193.499 3.795 11.545 1.00 12.98 613 GLN A CA 1
ATOM 4821 C C . GLN A 1 594 ? 193.671 3.942 10.038 1.00 14.52 613 GLN A C 1
ATOM 4822 O O . GLN A 1 594 ? 192.730 3.713 9.270 1.00 12.76 613 GLN A O 1
ATOM 4828 N N . ALA A 1 595 ? 194.885 4.304 9.616 1.00 14.87 614 ALA A N 1
ATOM 4829 C CA . ALA A 1 595 ? 195.250 4.146 8.211 1.00 13.01 614 ALA A CA 1
ATOM 4830 C C . ALA A 1 595 ? 195.261 2.660 7.865 1.00 16.67 614 ALA A C 1
ATOM 4831 O O . ALA A 1 595 ? 195.694 1.828 8.667 1.00 16.80 614 ALA A O 1
ATOM 4833 N N . ARG A 1 596 ? 194.760 2.319 6.681 1.00 14.35 615 ARG A N 1
ATOM 4834 C CA . ARG A 1 596 ? 194.606 0.918 6.293 1.00 16.62 615 ARG A CA 1
ATOM 4835 C C . ARG A 1 596 ? 194.968 0.738 4.829 1.00 17.54 615 ARG A C 1
ATOM 4836 O O . ARG A 1 596 ? 194.631 1.576 3.989 1.00 18.94 615 ARG A O 1
ATOM 4844 N N . THR A 1 597 ? 195.637 -0.374 4.532 1.00 15.69 616 THR A N 1
ATOM 4845 C CA . THR A 1 597 ? 195.900 -0.815 3.169 1.00 16.41 616 THR A CA 1
ATOM 4846 C C . THR A 1 597 ? 194.975 -1.981 2.853 1.00 18.54 616 THR A C 1
ATOM 4847 O O . THR A 1 597 ? 194.909 -2.944 3.621 1.00 19.29 616 THR A O 1
ATOM 4851 N N . ILE A 1 598 ? 194.250 -1.889 1.741 1.00 16.25 617 ILE A N 1
ATOM 4852 C CA . ILE A 1 598 ? 193.284 -2.913 1.358 1.00 17.21 617 ILE A CA 1
ATOM 4853 C C . ILE A 1 598 ? 193.565 -3.337 -0.078 1.00 18.84 617 ILE A C 1
ATOM 4854 O O . ILE A 1 598 ? 193.568 -2.497 -0.985 1.00 18.97 617 ILE A O 1
ATOM 4859 N N . GLU A 1 599 ? 193.773 -4.633 -0.291 1.00 17.99 618 GLU A N 1
ATOM 4860 C CA . GLU A 1 599 ? 193.960 -5.163 -1.635 1.00 20.40 618 GLU A CA 1
ATOM 4861 C C . GLU A 1 599 ? 192.614 -5.574 -2.217 1.00 23.04 618 GLU A C 1
ATOM 4862 O O . GLU A 1 599 ? 191.857 -6.313 -1.580 1.00 23.79 618 GLU A O 1
ATOM 4868 N N . ILE A 1 600 ? 192.327 -5.113 -3.431 1.00 19.23 619 ILE A N 1
ATOM 4869 C CA . ILE A 1 600 ? 191.025 -5.292 -4.059 1.00 22.26 619 ILE A CA 1
ATOM 4870 C C . ILE A 1 600 ? 191.225 -5.870 -5.455 1.00 24.35 619 ILE A C 1
ATOM 4871 O O . ILE A 1 600 ? 192.008 -5.337 -6.248 1.00 23.47 619 ILE A O 1
ATOM 4876 N N . SER A 1 601 ? 190.524 -6.957 -5.755 1.00 22.09 620 SER A N 1
ATOM 4877 C CA . SER A 1 601 ? 190.435 -7.426 -7.130 1.00 20.67 620 SER A CA 1
ATOM 4878 C C . SER A 1 601 ? 189.383 -6.621 -7.880 1.00 20.68 620 SER A C 1
ATOM 4879 O O . SER A 1 601 ? 188.311 -6.320 -7.346 1.00 20.11 620 SER A O 1
ATOM 4882 N N . LEU A 1 602 ? 189.687 -6.271 -9.128 1.00 20.16 621 LEU A N 1
ATOM 4883 C CA . LEU A 1 602 ? 188.719 -5.584 -9.972 1.00 17.88 621 LEU A CA 1
ATOM 4884 C C . LEU A 1 602 ? 187.863 -6.552 -10.774 1.00 19.73 621 LEU A C 1
ATOM 4885 O O . LEU A 1 602 ? 187.270 -6.150 -11.781 1.00 19.86 621 LEU A O 1
ATOM 4890 N N . ASP A 1 603 ? 187.770 -7.815 -10.349 1.00 20.64 622 ASP A N 1
ATOM 4891 C CA . ASP A 1 603 ? 187.044 -8.765 -11.185 1.00 21.70 622 ASP A CA 1
ATOM 4892 C C . ASP A 1 603 ? 185.527 -8.580 -11.134 1.00 21.68 622 ASP A C 1
ATOM 4893 O O . ASP A 1 603 ? 184.814 -9.318 -11.822 1.00 22.58 622 ASP A O 1
ATOM 4898 N N . PHE A 1 604 ? 185.008 -7.612 -10.371 1.00 21.26 623 PHE A N 1
ATOM 4899 C CA . PHE A 1 604 ? 183.600 -7.258 -10.520 1.00 19.49 623 PHE A CA 1
ATOM 4900 C C . PHE A 1 604 ? 183.322 -6.552 -11.842 1.00 20.37 623 PHE A C 1
ATOM 4901 O O . PHE A 1 604 ? 182.175 -6.550 -12.300 1.00 21.51 623 PHE A O 1
ATOM 4909 N N . LEU A 1 605 ? 184.339 -5.961 -12.469 1.00 18.27 624 LEU A N 1
ATOM 4910 C CA . LEU A 1 605 ? 184.130 -5.276 -13.735 1.00 17.70 624 LEU A CA 1
ATOM 4911 C C . LEU A 1 605 ? 183.683 -6.265 -14.807 1.00 22.40 624 LEU A C 1
ATOM 4912 O O . LEU A 1 605 ? 184.075 -7.435 -14.805 1.00 25.41 624 LEU A O 1
ATOM 4917 N N . ASP A 1 606 ? 182.852 -5.779 -15.731 1.00 20.62 625 ASP A N 1
ATOM 4918 C CA . ASP A 1 606 ? 182.350 -6.616 -16.816 1.00 24.07 625 ASP A CA 1
ATOM 4919 C C . ASP A 1 606 ? 183.502 -7.208 -17.614 1.00 28.42 625 ASP A C 1
ATOM 4920 O O . ASP A 1 606 ? 184.431 -6.498 -18.013 1.00 28.18 625 ASP A O 1
ATOM 4925 N N A ASN A 1 607 ? 183.443 -8.516 -17.840 0.49 29.06 626 ASN A N 1
ATOM 4926 N N B ASN A 1 607 ? 183.439 -8.518 -17.839 0.51 29.00 626 ASN A N 1
ATOM 4927 C CA A ASN A 1 607 ? 184.521 -9.188 -18.546 0.49 32.29 626 ASN A CA 1
ATOM 4928 C CA B ASN A 1 607 ? 184.499 -9.201 -18.565 0.51 32.30 626 ASN A CA 1
ATOM 4929 C C A ASN A 1 607 ? 184.583 -8.708 -19.989 0.49 31.38 626 ASN A C 1
ATOM 4930 C C B ASN A 1 607 ? 184.578 -8.683 -19.994 0.51 31.38 626 ASN A C 1
ATOM 4931 O O A ASN A 1 607 ? 183.553 -8.453 -20.622 0.49 30.07 626 ASN A O 1
ATOM 4932 O O B ASN A 1 607 ? 183.558 -8.379 -20.621 0.51 30.00 626 ASN A O 1
ATOM 4941 N N . GLY A 1 608 ? 185.803 -8.563 -20.501 1.00 31.07 627 GLY A N 1
ATOM 4942 C CA . GLY A 1 608 ? 186.009 -8.135 -21.869 1.00 31.02 627 GLY A CA 1
ATOM 4943 C C . GLY A 1 608 ? 185.797 -6.664 -22.141 1.00 33.73 627 GLY A C 1
ATOM 4944 O O . GLY A 1 608 ? 185.874 -6.254 -23.302 1.00 34.08 627 GLY A O 1
ATOM 4945 N N . LYS A 1 609 ? 185.527 -5.852 -21.124 1.00 31.15 628 LYS A N 1
ATOM 4946 C CA . LYS A 1 609 ? 185.376 -4.417 -21.303 1.00 29.24 628 LYS A CA 1
ATOM 4947 C C . LYS A 1 609 ? 186.578 -3.681 -20.730 1.00 27.56 628 LYS A C 1
ATOM 4948 O O . LYS A 1 609 ? 187.174 -4.103 -19.735 1.00 28.69 628 LYS A O 1
ATOM 4954 N N A GLN A 1 610 ? 186.921 -2.568 -21.367 0.46 25.71 629 GLN A N 1
ATOM 4955 N N B GLN A 1 610 ? 186.929 -2.571 -21.364 0.54 25.63 629 GLN A N 1
ATOM 4956 C CA A GLN A 1 610 ? 187.965 -1.675 -20.891 0.46 25.63 629 GLN A CA 1
ATOM 4957 C CA B GLN A 1 610 ? 187.977 -1.701 -20.859 0.54 25.61 629 GLN A CA 1
ATOM 4958 C C A GLN A 1 610 ? 187.335 -0.518 -20.121 0.46 23.90 629 GLN A C 1
ATOM 4959 C C B GLN A 1 610 ? 187.352 -0.520 -20.127 0.54 23.93 629 GLN A C 1
ATOM 4960 O O A GLN A 1 610 ? 186.311 0.033 -20.539 0.46 23.82 629 GLN A O 1
ATOM 4961 O O B GLN A 1 610 ? 186.348 0.044 -20.575 0.54 23.92 629 GLN A O 1
ATOM 4972 N N . PHE A 1 611 ? 187.941 -0.160 -18.989 1.00 21.37 630 PHE A N 1
ATOM 4973 C CA . PHE A 1 611 ? 187.476 0.965 -18.188 1.00 20.37 630 PHE A CA 1
ATOM 4974 C C . PHE A 1 611 ? 188.619 1.938 -17.940 1.00 22.44 630 PHE A C 1
ATOM 4975 O O . PHE A 1 611 ? 189.793 1.555 -17.910 1.00 23.53 630 PHE A O 1
ATOM 4983 N N . GLU A 1 612 ? 188.265 3.205 -17.773 1.00 19.13 631 GLU A N 1
ATOM 4984 C CA . GLU A 1 612 ? 189.193 4.220 -17.294 1.00 19.18 631 GLU A CA 1
ATOM 4985 C C . GLU A 1 612 ? 188.809 4.529 -15.856 1.00 19.27 631 GLU A C 1
ATOM 4986 O O . GLU A 1 612 ? 187.778 5.162 -15.606 1.00 19.42 631 GLU A O 1
ATOM 4992 N N . ALA A 1 613 ? 189.615 4.055 -14.912 1.00 19.03 632 ALA A N 1
ATOM 4993 C CA . ALA A 1 613 ? 189.373 4.362 -13.512 1.00 18.10 632 ALA A CA 1
ATOM 4994 C C . ALA A 1 613 ? 189.738 5.812 -13.232 1.00 21.48 632 ALA A C 1
ATOM 4995 O O . ALA A 1 613 ? 190.839 6.261 -13.566 1.00 22.59 632 ALA A O 1
ATOM 4997 N N . HIS A 1 614 ? 188.812 6.545 -12.630 1.00 16.41 633 HIS A N 1
ATOM 4998 C CA . HIS A 1 614 ? 189.041 7.918 -12.193 1.00 16.41 633 HIS A CA 1
ATOM 4999 C C . HIS A 1 614 ? 189.096 7.826 -10.673 1.00 17.37 633 HIS A C 1
ATOM 5000 O O . HIS A 1 614 ? 188.065 7.654 -10.018 1.00 15.96 633 HIS A O 1
ATOM 5007 N N . ILE A 1 615 ? 190.304 7.867 -10.120 1.00 15.76 634 ILE A N 1
ATOM 5008 C CA . ILE A 1 615 ? 190.554 7.488 -8.732 1.00 15.13 634 ILE A CA 1
ATOM 5009 C C . ILE A 1 615 ? 190.737 8.753 -7.906 1.00 16.73 634 ILE A C 1
ATOM 5010 O O . ILE A 1 615 ? 191.614 9.567 -8.204 1.00 18.03 634 ILE A O 1
ATOM 5015 N N . TYR A 1 616 ? 189.913 8.922 -6.871 1.00 14.25 635 TYR A N 1
ATOM 5016 C CA . TYR A 1 616 ? 190.018 10.039 -5.937 1.00 14.07 635 TYR A CA 1
ATOM 5017 C C . TYR A 1 616 ? 190.439 9.447 -4.600 1.00 17.09 635 TYR A C 1
ATOM 5018 O O . TYR A 1 616 ? 189.656 8.735 -3.964 1.00 15.89 635 TYR A O 1
ATOM 5027 N N . LYS A 1 617 ? 191.668 9.727 -4.169 1.00 14.34 636 LYS A N 1
ATOM 5028 C CA . LYS A 1 617 ? 192.202 9.056 -2.993 1.00 14.10 636 LYS A CA 1
ATOM 5029 C C . LYS A 1 617 ? 192.964 10.043 -2.122 1.00 16.18 636 LYS A C 1
ATOM 5030 O O . LYS A 1 617 ? 193.309 11.155 -2.543 1.00 14.91 636 LYS A O 1
ATOM 5036 N N . ASP A 1 618 ? 193.225 9.607 -0.890 1.00 13.90 637 ASP A N 1
ATOM 5037 C CA . ASP A 1 618 ? 194.020 10.394 0.039 1.00 13.66 637 ASP A CA 1
ATOM 5038 C C . ASP A 1 618 ? 195.399 10.648 -0.537 1.00 16.71 637 ASP A C 1
ATOM 5039 O O . ASP A 1 618 ? 196.039 9.736 -1.071 1.00 15.73 637 ASP A O 1
ATOM 5044 N N . GLY A 1 619 ? 195.857 11.890 -0.427 1.00 15.79 638 GLY A N 1
ATOM 5045 C CA . GLY A 1 619 ? 197.227 12.191 -0.773 1.00 17.72 638 GLY A CA 1
ATOM 5046 C C . GLY A 1 619 ? 198.215 11.459 0.113 1.00 19.42 638 GLY A C 1
ATOM 5047 O O . GLY A 1 619 ? 197.890 10.954 1.188 1.00 18.16 638 GLY A O 1
ATOM 5048 N N . LYS A 1 620 ? 199.457 11.429 -0.370 1.00 23.95 639 LYS A N 1
ATOM 5049 C CA . LYS A 1 620 ? 200.558 10.752 0.313 1.00 28.91 639 LYS A CA 1
ATOM 5050 C C . LYS A 1 620 ? 200.615 11.074 1.808 1.00 26.01 639 LYS A C 1
ATOM 5051 O O . LYS A 1 620 ? 200.782 10.176 2.641 1.00 25.88 639 LYS A O 1
ATOM 5057 N N . ASN A 1 621 ? 200.482 12.350 2.167 1.00 21.83 640 ASN A N 1
ATOM 5058 C CA . ASN A 1 621 ? 200.646 12.789 3.550 1.00 20.40 640 ASN A CA 1
ATOM 5059 C C . ASN A 1 621 ? 199.328 13.108 4.243 1.00 18.87 640 ASN A C 1
ATOM 5060 O O . ASN A 1 621 ? 199.340 13.696 5.331 1.00 18.58 640 ASN A O 1
ATOM 5065 N N . ALA A 1 622 ? 198.199 12.731 3.650 1.00 17.04 641 ALA A N 1
ATOM 5066 C CA . ALA A 1 622 ? 196.905 13.013 4.256 1.00 15.11 641 ALA A CA 1
ATOM 5067 C C . ALA A 1 622 ? 196.773 12.343 5.619 1.00 16.65 641 ALA A C 1
ATOM 5068 O O . ALA A 1 622 ? 197.218 11.211 5.823 1.00 15.75 641 ALA A O 1
ATOM 5070 N N . GLU A 1 623 ? 196.158 13.059 6.556 1.00 14.46 642 GLU A N 1
ATOM 5071 C CA . GLU A 1 623 ? 195.707 12.491 7.820 1.00 13.48 642 GLU A CA 1
ATOM 5072 C C . GLU A 1 623 ? 194.636 13.430 8.359 1.00 14.88 642 GLU A C 1
ATOM 5073 O O . GLU A 1 623 ? 194.763 14.648 8.228 1.00 15.42 642 GLU A O 1
ATOM 5079 N N . TRP A 1 624 ? 193.578 12.866 8.956 1.00 13.98 643 TRP A N 1
ATOM 5080 C CA . TRP A 1 624 ? 192.349 13.647 9.101 1.00 13.29 643 TRP A CA 1
ATOM 5081 C C . TRP A 1 624 ? 192.498 14.835 10.051 1.00 12.13 643 TRP A C 1
ATOM 5082 O O . TRP A 1 624 ? 191.778 15.824 9.896 1.00 12.87 643 TRP A O 1
ATOM 5093 N N . LYS A 1 625 ? 193.397 14.766 11.038 1.00 12.39 644 LYS A N 1
ATOM 5094 C CA . LYS A 1 625 ? 193.401 15.776 12.098 1.00 12.61 644 LYS A CA 1
ATOM 5095 C C . LYS A 1 625 ? 193.844 17.139 11.583 1.00 16.60 644 LYS A C 1
ATOM 5096 O O . LYS A 1 625 ? 193.122 18.138 11.718 1.00 16.97 644 LYS A O 1
ATOM 5102 N N . ASN A 1 626 ? 195.040 17.211 11.008 1.00 15.72 645 ASN A N 1
ATOM 5103 C CA . ASN A 1 626 ? 195.577 18.486 10.564 1.00 16.09 645 ASN A CA 1
ATOM 5104 C C . ASN A 1 626 ? 195.911 18.523 9.085 1.00 18.40 645 ASN A C 1
ATOM 5105 O O . ASN A 1 626 ? 196.258 19.591 8.581 1.00 22.23 645 ASN A O 1
ATOM 5110 N N . ASN A 1 627 ? 195.777 17.410 8.365 1.00 14.41 646 ASN A N 1
ATOM 5111 C CA . ASN A 1 627 ? 196.041 17.442 6.934 1.00 14.76 646 ASN A CA 1
ATOM 5112 C C . ASN A 1 627 ? 194.947 16.700 6.169 1.00 15.73 646 ASN A C 1
ATOM 5113 O O . ASN A 1 627 ? 195.249 15.784 5.394 1.00 17.54 646 ASN A O 1
ATOM 5118 N N . PRO A 1 628 ? 193.668 17.061 6.341 1.00 16.27 647 PRO A N 1
ATOM 5119 C CA . PRO A 1 628 ? 192.602 16.270 5.710 1.00 13.82 647 PRO A CA 1
ATOM 5120 C C . PRO A 1 628 ? 192.409 16.529 4.227 1.00 14.30 647 PRO A C 1
ATOM 5121 O O . PRO A 1 628 ? 191.718 15.735 3.572 1.00 15.44 647 PRO A O 1
ATOM 5125 N N . TYR A 1 629 ? 192.962 17.606 3.676 1.00 14.16 648 TYR A N 1
ATOM 5126 C CA . TYR A 1 629 ? 192.629 17.962 2.305 1.00 14.53 648 TYR A CA 1
ATOM 5127 C C . TYR A 1 629 ? 193.582 17.386 1.264 1.00 20.78 648 TYR A C 1
ATOM 5128 O O . TYR A 1 629 ? 193.273 17.469 0.072 1.00 17.66 648 TYR A O 1
ATOM 5137 N N . ASP A 1 630 ? 194.727 16.830 1.659 1.00 15.13 649 ASP A N 1
ATOM 5138 C CA . ASP A 1 630 ? 195.639 16.274 0.662 1.00 15.67 649 ASP A CA 1
ATOM 5139 C C . ASP A 1 630 ? 194.919 15.209 -0.146 1.00 16.21 649 ASP A C 1
ATOM 5140 O O . ASP A 1 630 ? 194.380 14.250 0.417 1.00 15.04 649 ASP A O 1
ATOM 5145 N N . LEU A 1 631 ? 194.904 15.384 -1.463 1.00 15.71 650 LEU A N 1
ATOM 5146 C CA . LEU A 1 631 ? 194.084 14.574 -2.345 1.00 15.39 650 LEU A CA 1
ATOM 5147 C C . LEU A 1 631 ? 194.858 14.288 -3.623 1.00 16.26 650 LEU A C 1
ATOM 5148 O O . LEU A 1 631 ? 195.567 15.159 -4.133 1.00 17.01 650 LEU A O 1
ATOM 5153 N N . THR A 1 632 ? 194.726 13.068 -4.134 1.00 15.96 651 THR A N 1
ATOM 5154 C CA . THR A 1 632 ? 195.293 12.696 -5.423 1.00 16.97 651 THR A CA 1
ATOM 5155 C C . THR A 1 632 ? 194.163 12.218 -6.320 1.00 18.87 651 THR A C 1
ATOM 5156 O O . THR A 1 632 ? 193.322 11.429 -5.885 1.00 17.03 651 THR A O 1
ATOM 5160 N N . ILE A 1 633 ? 194.119 12.718 -7.551 1.00 17.09 652 ILE A N 1
ATOM 5161 C CA . ILE A 1 633 ? 193.141 12.271 -8.536 1.00 16.99 652 ILE A CA 1
ATOM 5162 C C . ILE A 1 633 ? 193.912 11.733 -9.727 1.00 19.15 652 ILE A C 1
ATOM 5163 O O . ILE A 1 633 ? 194.745 12.442 -10.308 1.00 19.12 652 ILE A O 1
ATOM 5168 N N . GLU A 1 634 ? 193.631 10.488 -10.093 1.00 17.61 653 GLU A N 1
ATOM 5169 C CA . GLU A 1 634 ? 194.429 9.740 -11.050 1.00 20.51 653 GLU A CA 1
ATOM 5170 C C . GLU A 1 634 ? 193.505 9.070 -12.055 1.00 19.36 653 GLU A C 1
ATOM 5171 O O . GLU A 1 634 ? 192.417 8.610 -11.693 1.00 20.54 653 GLU A O 1
ATOM 5177 N N . LYS A 1 635 ? 193.928 9.012 -13.314 1.00 19.31 654 LYS A N 1
ATOM 5178 C CA . LYS A 1 635 ? 193.229 8.230 -14.327 1.00 23.92 654 LYS A CA 1
ATOM 5179 C C . LYS A 1 635 ? 194.101 7.052 -14.736 1.00 24.79 654 LYS A C 1
ATOM 5180 O O . LYS A 1 635 ? 195.289 7.228 -15.032 1.00 26.88 654 LYS A O 1
ATOM 5186 N N A ARG A 1 636 ? 193.498 5.865 -14.795 0.50 22.73 655 ARG A N 1
ATOM 5187 N N B ARG A 1 636 ? 193.520 5.854 -14.718 0.50 22.61 655 ARG A N 1
ATOM 5188 C CA A ARG A 1 636 ? 194.233 4.624 -15.007 0.50 24.31 655 ARG A CA 1
ATOM 5189 C CA B ARG A 1 636 ? 194.244 4.626 -15.023 0.50 24.32 655 ARG A CA 1
ATOM 5190 C C A ARG A 1 636 ? 193.360 3.649 -15.785 0.50 23.11 655 ARG A C 1
ATOM 5191 C C B ARG A 1 636 ? 193.338 3.712 -15.832 0.50 23.06 655 ARG A C 1
ATOM 5192 O O A ARG A 1 636 ? 192.230 3.375 -15.373 0.50 22.43 655 ARG A O 1
ATOM 5193 O O B ARG A 1 636 ? 192.164 3.546 -15.492 0.50 22.46 655 ARG A O 1
ATOM 5208 N N . LEU A 1 637 ? 193.878 3.126 -16.897 1.00 23.75 656 LEU A N 1
ATOM 5209 C CA . LEU A 1 637 ? 193.139 2.125 -17.664 1.00 22.44 656 LEU A CA 1
ATOM 5210 C C . LEU A 1 637 ? 193.194 0.787 -16.938 1.00 21.92 656 LEU A C 1
ATOM 5211 O O . LEU A 1 637 ? 194.268 0.353 -16.512 1.00 27.91 656 LEU A O 1
ATOM 5216 N N . VAL A 1 638 ? 192.035 0.138 -16.780 1.00 20.41 657 VAL A N 1
ATOM 5217 C CA . VAL A 1 638 ? 191.943 -1.134 -16.069 1.00 20.13 657 VAL A CA 1
ATOM 5218 C C . VAL A 1 638 ? 190.910 -2.034 -16.735 1.00 24.03 657 VAL A C 1
ATOM 5219 O O . VAL A 1 638 ? 190.032 -1.580 -17.473 1.00 25.67 657 VAL A O 1
ATOM 5223 N N . THR A 1 639 ? 191.024 -3.331 -16.447 1.00 21.88 658 THR A N 1
ATOM 5224 C CA . THR A 1 639 ? 190.034 -4.332 -16.821 1.00 21.20 658 THR A CA 1
ATOM 5225 C C . THR A 1 639 ? 189.792 -5.238 -15.623 1.00 21.17 658 THR A C 1
ATOM 5226 O O . THR A 1 639 ? 190.423 -5.100 -14.569 1.00 21.57 658 THR A O 1
ATOM 5230 N N . ALA A 1 640 ? 188.880 -6.191 -15.806 1.00 21.42 659 ALA A N 1
ATOM 5231 C CA . ALA A 1 640 ? 188.509 -7.116 -14.743 1.00 21.97 659 ALA A CA 1
ATOM 5232 C C . ALA A 1 640 ? 189.684 -7.948 -14.238 1.00 25.30 659 ALA A C 1
ATOM 5233 O O . ALA A 1 640 ? 189.612 -8.491 -13.132 1.00 26.72 659 ALA A O 1
ATOM 5235 N N . SER A 1 641 ? 190.758 -8.081 -15.008 1.00 26.46 660 SER A N 1
ATOM 5236 C CA . SER A 1 641 ? 191.882 -8.881 -14.543 1.00 29.63 660 SER A CA 1
ATOM 5237 C C . SER A 1 641 ? 192.857 -8.088 -13.679 1.00 29.64 660 SER A C 1
ATOM 5238 O O . SER A 1 641 ? 193.822 -8.666 -13.169 1.00 31.76 660 SER A O 1
ATOM 5241 N N . ASP A 1 642 ? 192.625 -6.794 -13.483 1.00 25.35 661 ASP A N 1
ATOM 5242 C CA . ASP A 1 642 ? 193.535 -5.970 -12.705 1.00 23.13 661 ASP A CA 1
ATOM 5243 C C . ASP A 1 642 ? 193.181 -5.999 -11.223 1.00 23.71 661 ASP A C 1
ATOM 5244 O O . ASP A 1 642 ? 192.139 -6.511 -10.807 1.00 23.01 661 ASP A O 1
ATOM 5249 N N . LYS A 1 643 ? 194.068 -5.417 -10.423 1.00 24.42 662 LYS A N 1
ATOM 5250 C CA . LYS A 1 643 ? 193.841 -5.284 -8.994 1.00 26.47 662 LYS A CA 1
ATOM 5251 C C . LYS A 1 643 ? 194.226 -3.877 -8.560 1.00 25.84 662 LYS A C 1
ATOM 5252 O O . LYS A 1 643 ? 194.937 -3.156 -9.269 1.00 27.21 662 LYS A O 1
ATOM 5258 N N . LEU A 1 644 ? 193.729 -3.487 -7.387 1.00 21.13 663 LEU A N 1
ATOM 5259 C CA . LEU A 1 644 ? 194.020 -2.192 -6.788 1.00 24.61 663 LEU A CA 1
ATOM 5260 C C . LEU A 1 644 ? 194.499 -2.381 -5.365 1.00 23.95 663 LEU A C 1
ATOM 5261 O O . LEU A 1 644 ? 193.994 -3.245 -4.645 1.00 25.82 663 LEU A O 1
ATOM 5266 N N . THR A 1 645 ? 195.449 -1.554 -4.958 1.00 19.32 664 THR A N 1
ATOM 5267 C CA . THR A 1 645 ? 195.821 -1.422 -3.559 1.00 20.05 664 THR A CA 1
ATOM 5268 C C . THR A 1 645 ? 195.249 -0.103 -3.066 1.00 21.71 664 THR A C 1
ATOM 5269 O O . THR A 1 645 ? 195.679 0.969 -3.509 1.00 23.21 664 THR A O 1
ATOM 5273 N N . LEU A 1 646 ? 194.261 -0.179 -2.179 1.00 16.48 665 LEU A N 1
ATOM 5274 C CA . LEU A 1 646 ? 193.728 1.017 -1.542 1.00 18.18 665 LEU A CA 1
ATOM 5275 C C . LEU A 1 646 ? 194.608 1.393 -0.359 1.00 18.62 665 LEU A C 1
ATOM 5276 O O . LEU A 1 646 ? 194.892 0.556 0.501 1.00 20.88 665 LEU A O 1
ATOM 5281 N N . LYS A 1 647 ? 195.051 2.645 -0.321 1.00 16.58 666 LYS A N 1
ATOM 5282 C CA . LYS A 1 647 ? 195.829 3.170 0.799 1.00 15.01 666 LYS A CA 1
ATOM 5283 C C . LYS A 1 647 ? 195.001 4.283 1.422 1.00 17.32 666 LYS A C 1
ATOM 5284 O O . LYS A 1 647 ? 194.972 5.413 0.921 1.00 19.25 666 LYS A O 1
ATOM 5290 N N A LEU A 1 648 ? 194.326 3.955 2.516 0.74 13.98 667 LEU A N 1
ATOM 5291 N N B LEU A 1 648 ? 194.324 3.964 2.516 0.26 14.54 667 LEU A N 1
ATOM 5292 C CA A LEU A 1 648 ? 193.411 4.864 3.185 0.74 13.60 667 LEU A CA 1
ATOM 5293 C CA B LEU A 1 648 ? 193.413 4.892 3.165 0.26 14.03 667 LEU A CA 1
ATOM 5294 C C A LEU A 1 648 ? 194.148 5.566 4.320 0.74 15.49 667 LEU A C 1
ATOM 5295 C C B LEU A 1 648 ? 194.133 5.571 4.318 0.26 15.04 667 LEU A C 1
ATOM 5296 O O A LEU A 1 648 ? 194.783 4.907 5.150 0.74 16.17 667 LEU A O 1
ATOM 5297 O O B LEU A 1 648 ? 194.735 4.899 5.162 0.26 15.93 667 LEU A O 1
ATOM 5306 N N . ALA A 1 649 ? 194.080 6.898 4.343 1.00 13.06 668 ALA A N 1
ATOM 5307 C CA . ALA A 1 649 ? 194.670 7.648 5.442 1.00 13.00 668 ALA A CA 1
ATOM 5308 C C . ALA A 1 649 ? 193.851 7.430 6.714 1.00 14.10 668 ALA A C 1
ATOM 5309 O O . ALA A 1 649 ? 192.790 6.798 6.696 1.00 13.67 668 ALA A O 1
ATOM 5311 N N . THR A 1 650 ? 194.348 7.955 7.838 1.00 14.96 669 THR A N 1
ATOM 5312 C CA . THR A 1 650 ? 193.536 7.943 9.051 1.00 13.95 669 THR A CA 1
ATOM 5313 C C . THR A 1 650 ? 192.210 8.647 8.786 1.00 13.25 669 THR A C 1
ATOM 5314 O O . THR A 1 650 ? 192.182 9.766 8.264 1.00 13.55 669 THR A O 1
ATOM 5318 N N . SER A 1 651 ? 191.115 7.964 9.120 1.00 12.06 670 SER A N 1
ATOM 5319 C CA . SER A 1 651 ? 189.755 8.376 8.763 1.00 13.00 670 SER A CA 1
ATOM 5320 C C . SER A 1 651 ? 189.683 8.850 7.313 1.00 13.87 670 SER A C 1
ATOM 5321 O O . SER A 1 651 ? 189.083 9.878 6.983 1.00 12.06 670 SER A O 1
ATOM 5324 N N . GLY A 1 652 ? 190.311 8.073 6.432 1.00 11.31 671 GLY A N 1
ATOM 5325 C CA . GLY A 1 652 ? 190.358 8.378 5.024 1.00 10.97 671 GLY A CA 1
ATOM 5326 C C . GLY A 1 652 ? 189.447 7.492 4.191 1.00 12.51 671 GLY A C 1
ATOM 5327 O O . GLY A 1 652 ? 188.628 6.717 4.695 1.00 11.85 671 GLY A O 1
ATOM 5328 N N . GLY A 1 653 ? 189.608 7.617 2.879 1.00 11.82 672 GLY A N 1
ATOM 5329 C CA . GLY A 1 653 ? 188.739 6.905 1.961 1.00 11.76 672 GLY A CA 1
ATOM 5330 C C . GLY A 1 653 ? 189.226 7.062 0.539 1.00 12.92 672 GLY A C 1
ATOM 5331 O O . GLY A 1 653 ? 190.161 7.817 0.255 1.00 14.56 672 GLY A O 1
ATOM 5332 N N . THR A 1 654 ? 188.582 6.317 -0.354 1.00 12.34 673 THR A N 1
ATOM 5333 C CA . THR A 1 654 ? 188.849 6.394 -1.784 1.00 12.96 673 THR A CA 1
ATOM 5334 C C . THR A 1 654 ? 187.527 6.264 -2.517 1.00 15.25 673 THR A C 1
ATOM 5335 O O . THR A 1 654 ? 186.675 5.456 -2.132 1.00 15.09 673 THR A O 1
ATOM 5339 N N . ALA A 1 655 ? 187.354 7.081 -3.554 1.00 12.87 674 ALA A N 1
ATOM 5340 C CA . ALA A 1 655 ? 186.196 7.023 -4.431 1.00 12.21 674 ALA A CA 1
ATOM 5341 C C . ALA A 1 655 ? 186.693 6.839 -5.853 1.00 14.97 674 ALA A C 1
ATOM 5342 O O . ALA A 1 655 ? 187.653 7.500 -6.268 1.00 14.78 674 ALA A O 1
ATOM 5344 N N . ILE A 1 656 ? 186.057 5.939 -6.605 1.00 13.09 675 ILE A N 1
ATOM 5345 C CA . ILE A 1 656 ? 186.499 5.640 -7.963 1.00 13.44 675 ILE A CA 1
ATOM 5346 C C . ILE A 1 656 ? 185.302 5.600 -8.894 1.00 15.63 675 ILE A C 1
ATOM 5347 O O . ILE A 1 656 ? 184.291 4.959 -8.587 1.00 15.20 675 ILE A O 1
ATOM 5352 N N . ARG A 1 657 ? 185.425 6.259 -10.040 1.00 15.94 676 ARG A N 1
ATOM 5353 C CA . ARG A 1 657 ? 184.523 6.047 -11.162 1.00 14.58 676 ARG A CA 1
ATOM 5354 C C . ARG A 1 657 ? 185.239 5.173 -12.186 1.00 15.14 676 ARG A C 1
ATOM 5355 O O . ARG A 1 657 ? 186.311 5.539 -12.674 1.00 17.86 676 ARG A O 1
ATOM 5363 N N . PHE A 1 658 ? 184.667 4.010 -12.489 1.00 15.15 677 PHE A N 1
ATOM 5364 C CA . PHE A 1 658 ? 185.176 3.146 -13.551 1.00 15.79 677 PHE A CA 1
ATOM 5365 C C . PHE A 1 658 ? 184.367 3.467 -14.798 1.00 19.27 677 PHE A C 1
ATOM 5366 O O . PHE A 1 658 ? 183.256 2.960 -14.979 1.00 19.41 677 PHE A O 1
ATOM 5374 N N . LYS A 1 659 ? 184.918 4.323 -15.651 1.00 16.96 678 LYS A N 1
ATOM 5375 C CA . LYS A 1 659 ? 184.201 4.774 -16.837 1.00 17.59 678 LYS A CA 1
ATOM 5376 C C . LYS A 1 659 ? 184.379 3.743 -17.946 1.00 20.58 678 LYS A C 1
ATOM 5377 O O . LYS A 1 659 ? 185.497 3.528 -18.424 1.00 20.38 678 LYS A O 1
ATOM 5383 N N . ALA A 1 660 ? 183.281 3.102 -18.352 1.00 20.59 679 ALA A N 1
ATOM 5384 C CA . ALA A 1 660 ? 183.337 2.164 -19.468 1.00 20.76 679 ALA A CA 1
ATOM 5385 C C . ALA A 1 660 ? 183.736 2.907 -20.729 1.00 21.44 679 ALA A C 1
ATOM 5386 O O . ALA A 1 660 ? 183.222 3.994 -21.005 1.00 23.03 679 ALA A O 1
ATOM 5388 N N . LEU A 1 661 ? 184.661 2.326 -21.487 1.00 25.14 680 LEU A N 1
ATOM 5389 C CA . LEU A 1 661 ? 185.139 2.922 -22.732 1.00 31.03 680 LEU A CA 1
ATOM 5390 C C . LEU A 1 661 ? 184.433 2.285 -23.921 1.00 38.77 680 LEU A C 1
ATOM 5391 O O . LEU A 1 661 ? 184.303 1.058 -23.982 1.00 37.02 680 LEU A O 1
ATOM 5396 N N . LEU A 1 662 ? 183.986 3.129 -24.856 1.00 50.01 681 LEU A N 1
ATOM 5397 C CA . LEU A 1 662 ? 183.246 2.748 -26.075 1.00 57.29 681 LEU A CA 1
ATOM 5398 C C . LEU A 1 662 ? 182.203 1.659 -25.840 1.00 65.66 681 LEU A C 1
ATOM 5399 O O . LEU A 1 662 ? 181.067 1.944 -25.453 1.00 70.74 681 LEU A O 1
#

CATH classification: 3.20.20.70

Sequence (662 aa):
ATVQSPDGNIKIIIISDEQSTTPSYSISFKNKTVINNSALGFEFKQHAPFSSNSFKITKVQQQSTNTQWQQPWGERQTVVDQHNEVTVTFAKPQPQGGTTYSVRFKAFDSGVVGFRYEVPKQAGLNNIEITKELTEFAVNNSHTATAWWIPARGWNRYEYVYNTTPLNDAALVHTPFTFKNQDGVHISIHEAALVDYAAMVLNQRRPGVFQADLTPWSSGVAVKKQGAFNTPWRTIQIGEKAVDLVNSDIILNLNEEPNKLGDVSWVKPGKYIGIWWGMHINTHTWGSGDKHGATTKNNTKYYMDFAAKYGFDGVLVEGWNTGWDGDWFFFNGDVFSFTQPYDDFDIIAALTKYSSKQTGVQLIGHHETSGNVSNYRKQMADAFALYEKSNVSQVKTGYVADGGNIKRIDKNGIARHEWHDGQFMVNEYLHNVKLAAKHKISINTHEPIKDTGLRRTYPNWITREGARGQEFNAWGTPPNPPEHISMLAFTRMLAGPMDFTPGIFDLSFNGLGANTNRPQTTLAKQLALYVVLYSPIQMAADLPKNYLAKPDAFQFIQDVPTDWQQQSIALDGAVGDFIVFARKERKRDKYTGNDWYLGAVTDEQARTIEISLDFLDNNGKQQFEAHIYKDGKNAEWKNNPYDLTIEKRRLVTASDKLTLKLLATSGGTAIRFKALL

Solvent-accessible surface area: 23877 Å² total; per-residue (Å²): 45,66,11,70,2,65,77,18,51,0,49,0,91,1,21,29,150,76,93,15,0,2,1,20,2,21,12,96,117,124,63,4,0,57,82,0,17,0,0,0,71,16,140,164,44,28,61,2,20,76,53,2,102,47,89,111,63,87,140,96,80,40,118,71,116,45,109,5,50,7,0,24,20,52,53,0,73,13,82,4,46,16,1,7,0,18,0,27,41,102,132,113,119,10,9,44,0,16,0,49,0,33,0,10,65,33,0,0,0,0,60,0,29,3,56,190,40,108,50,7,96,114,9,49,0,53,86,0,23,0,35,0,7,8,36,81,10,127,49,3,42,0,15,30,9,40,7,59,18,162,18,26,14,12,44,53,17,55,80,28,79,0,57,83,0,65,53,0,11,5,10,0,0,0,76,14,139,92,26,19,20,0,1,0,3,0,0,19,4,61,51,0,0,0,0,0,0,30,19,138,194,102,0,31,0,32,3,33,14,0,36,34,61,90,49,11,3,0,85,31,144,16,57,12,65,5,5,11,0,0,0,4,3,4,92,127,5,14,50,2,26,50,23,26,3,13,5,9,9,7,97,89,59,109,47,50,110,11,74,38,4,110,10,11,9,6,1,2,5,7,2,2,4,18,33,111,64,52,51,37,10,60,50,162,97,6,0,0,26,31,166,36,0,69,108,16,0,68,13,0,51,156,48,51,7,77,2,0,1,1,8,0,4,1,43,14,6,73,83,82,59,77,149,23,6,79,97,3,22,1,52,96,23,22,152,56,5,72,24,67,27,0,18,140,42,3,140,136,34,62,3,52,10,10,1,5,0,10,0,12,1,8,2,27,6,2,103,150,30,3,59,95,0,0,52,33,2,88,170,6,54,4,34,25,0,11,0,1,3,29,9,52,13,15,61,0,56,40,75,20,196,110,54,85,55,92,103,3,61,7,9,3,6,37,0,6,58,12,3,16,57,2,1,84,31,0,12,156,30,116,0,1,0,5,2,10,13,2,7,11,3,3,0,11,16,31,3,18,0,0,3,3,1,6,5,8,2,24,1,1,23,14,5,7,101,20,105,102,9,7,41,15,46,2,8,0,4,0,3,0,0,10,29,20,3,8,2,0,2,6,3,2,0,0,0,40,0,41,53,72,32,62,13,38,150,39,33,0,0,18,13,0,4,0,1,2,0,0,2,2,1,3,2,14,0,1,6,5,0,0,1,2,17,4,132,19,1,88,76,52,83,104,4,3,71,0,0,36,20,0,2,6,8,3,51,70,4,56,3,52,54,14,34,11,5,49,28,0,0,16,0,6,28,4,29,160,58,113,140,37,85,4,55,9,14,2,0,0,0,0,0,2,85,94,64,52,83,10,106,8,57,0,103,22,4,36,140,81,72,69,0,41,0,31,6,1,56,10,10,199,95,11,53,12,91,102,44,1,61,52,49,55,62,54,126,87,115,5,43,14,107,56,148,7,60,5,138,4,12,39,0,0,0,1,0,0,51,0,88,22,56,229

InterPro domains:
  IPR013785 Aldolase-type TIM barrel [G3DSA:3.20.20.70] (273-680)
  IPR014718 Glycoside hydrolase-type carbohydrate-binding [G3DSA:2.70.98.10] (9-269)
  IPR017853 Glycoside hydrolase superfamily [SSF51445] (275-554)
  IPR019563 Glycosyl-hydrolase 97, catalytic domain [PF10566] (289-476)
  IPR029483 Glycosyl-hydrolase 97, C-terminal oligomerisation domain [PF14509] (572-678)
  IPR029486 Glycosyl-hydrolase 97, N-terminal domain [PF14508] (22-271)
  IPR052720 Glycosyl Hydrolase Family 97 [PTHR35803] (4-678)

Radius of gyration: 24.79 Å; Cα contacts (8 Å, |Δi|>4): 1861; chains: 1; bounding box: 64×70×58 Å

B-factor: mean 21.38, std 12.05, range [7.47, 80.97]